Protein AF-J2ZTW1-F1 (afdb_monomer_lite)

Radius of gyration: 25.14 Å; chains: 1; bounding box: 56×93×69 Å

InterPro domains:
  IPR013783 Immunoglobulin-like fold [G3DSA:2.60.40.10] (32-178)
  IPR014756 Immunoglobulin E-set [SSF81296] (67-184)
  IPR021764 Enterochelin esterase, N-terminal [PF11806] (72-190)

Structure (mmCIF, N/CA/C/O backbone):
data_AF-J2ZTW1-F1
#
_entry.id   AF-J2ZTW1-F1
#
loop_
_atom_site.group_PDB
_atom_site.id
_atom_site.type_symbol
_atom_site.label_atom_id
_atom_site.label_alt_id
_atom_site.label_comp_id
_atom_site.label_asym_id
_atom_site.label_entity_id
_atom_site.label_seq_id
_atom_site.pdbx_PDB_ins_code
_atom_site.Cartn_x
_atom_site.Cartn_y
_atom_site.Cartn_z
_atom_site.occupancy
_atom_site.B_iso_or_equiv
_atom_site.auth_seq_id
_atom_site.auth_comp_id
_atom_site.auth_asym_id
_atom_site.auth_atom_id
_atom_site.pdbx_PDB_model_num
ATOM 1 N N . MET A 1 1 ? -26.906 -15.312 -39.432 1.00 37.53 1 MET A N 1
ATOM 2 C CA . MET A 1 1 ? -26.550 -15.676 -38.045 1.00 37.53 1 MET A CA 1
ATOM 3 C C . MET A 1 1 ? -25.037 -15.632 -37.928 1.00 37.53 1 MET A C 1
ATOM 5 O O . MET A 1 1 ? -24.380 -16.515 -38.454 1.00 37.53 1 MET A O 1
ATOM 9 N N . SER A 1 2 ? -24.492 -14.555 -37.362 1.00 36.50 2 SER A N 1
ATOM 10 C CA . SER A 1 2 ? -23.045 -14.360 -37.205 1.00 36.50 2 SER A CA 1
ATOM 11 C C . SER A 1 2 ? -22.731 -14.407 -35.718 1.00 36.50 2 SER A C 1
ATOM 13 O O . SER A 1 2 ? -23.196 -13.550 -34.970 1.00 36.50 2 SER A O 1
ATOM 15 N N . GLY A 1 3 ? -22.020 -15.454 -35.304 1.00 35.09 3 GLY A N 1
ATOM 16 C CA . GLY A 1 3 ? -21.645 -15.706 -33.919 1.00 35.09 3 GLY A CA 1
ATOM 17 C C . GLY A 1 3 ? -20.666 -14.653 -33.421 1.00 35.09 3 GLY A C 1
ATOM 18 O O . GLY A 1 3 ? -19.536 -14.573 -33.895 1.00 35.09 3 GLY A O 1
ATOM 19 N N . ILE A 1 4 ? -21.115 -13.857 -32.458 1.00 34.69 4 ILE A N 1
ATOM 20 C CA . ILE A 1 4 ? -20.234 -13.075 -31.598 1.00 34.69 4 ILE A CA 1
ATOM 21 C C . ILE A 1 4 ? -19.580 -14.092 -30.660 1.00 34.69 4 ILE A C 1
ATOM 23 O O . ILE A 1 4 ? -20.283 -14.807 -29.943 1.00 34.69 4 ILE A O 1
ATOM 27 N N . ARG A 1 5 ? -18.250 -14.222 -30.721 1.00 36.56 5 ARG A N 1
ATOM 28 C CA . ARG A 1 5 ? -17.510 -15.064 -29.776 1.00 36.56 5 ARG A CA 1
ATOM 29 C C . ARG A 1 5 ? -17.700 -14.489 -28.363 1.00 36.56 5 ARG A C 1
ATOM 31 O O . ARG A 1 5 ? -17.666 -13.267 -28.223 1.00 36.56 5 ARG A O 1
ATOM 38 N N . PRO A 1 6 ? -17.870 -15.321 -27.320 1.00 37.34 6 PRO A N 1
ATOM 39 C CA . PRO A 1 6 ? -18.036 -14.850 -25.939 1.00 37.34 6 PRO A CA 1
ATOM 40 C C . PRO A 1 6 ? -16.924 -13.889 -25.480 1.00 37.34 6 PRO A C 1
ATOM 42 O O . PRO A 1 6 ? -17.179 -12.967 -24.707 1.00 37.34 6 PRO A O 1
ATOM 45 N N . ASP A 1 7 ? -15.717 -14.047 -26.029 1.00 37.72 7 ASP A N 1
ATOM 46 C CA . ASP A 1 7 ? -14.547 -13.220 -25.712 1.00 37.72 7 ASP A CA 1
ATOM 47 C C . ASP A 1 7 ? -14.657 -11.765 -26.207 1.00 37.72 7 ASP A C 1
ATOM 49 O O . ASP A 1 7 ? -14.098 -10.859 -25.588 1.00 37.72 7 ASP A O 1
ATOM 53 N N . ASP A 1 8 ? -15.427 -11.498 -27.270 1.00 32.31 8 ASP A N 1
ATOM 54 C CA . ASP A 1 8 ? -15.604 -10.139 -27.808 1.00 32.31 8 ASP A CA 1
ATOM 55 C C . ASP A 1 8 ? -16.529 -9.271 -26.933 1.00 32.31 8 ASP A C 1
ATOM 57 O O . ASP A 1 8 ? -16.522 -8.039 -27.034 1.00 32.31 8 ASP A O 1
ATOM 61 N N . VAL A 1 9 ? -17.315 -9.897 -26.049 1.00 34.00 9 VAL A N 1
ATOM 62 C CA . VAL A 1 9 ? -18.189 -9.201 -25.092 1.00 34.00 9 VAL A CA 1
ATOM 63 C C . VAL A 1 9 ? -17.384 -8.719 -23.878 1.00 34.00 9 VAL A C 1
ATOM 65 O O . VAL A 1 9 ? -17.537 -7.572 -23.460 1.00 34.00 9 VAL A O 1
ATOM 68 N N . LEU A 1 10 ? -16.443 -9.529 -23.382 1.00 33.88 10 LEU A N 1
ATOM 69 C CA . LEU A 1 10 ? -15.599 -9.204 -22.221 1.00 33.88 10 LEU A CA 1
ATOM 70 C C . LEU A 1 10 ? -14.600 -8.063 -22.486 1.00 33.88 10 LEU A C 1
ATOM 72 O O . LEU A 1 10 ? -14.326 -7.250 -21.601 1.00 33.88 10 LEU A O 1
ATOM 76 N N . VAL A 1 11 ? -14.084 -7.950 -23.713 1.00 36.25 11 VAL A N 1
ATOM 77 C CA . VAL A 1 11 ? -13.115 -6.898 -24.081 1.00 36.25 11 VAL A CA 1
ATOM 78 C C . VAL A 1 11 ? -13.794 -5.540 -24.323 1.00 36.25 11 VAL A C 1
ATOM 80 O O . VAL A 1 11 ? -13.158 -4.490 -24.224 1.00 36.25 11 VAL A O 1
ATOM 83 N N . ARG A 1 12 ? -15.103 -5.514 -24.609 1.00 27.52 12 ARG A N 1
ATOM 84 C CA . ARG A 1 12 ? -15.842 -4.264 -24.863 1.00 27.52 12 ARG A CA 1
ATOM 85 C C . ARG A 1 12 ? -16.314 -3.546 -23.598 1.00 27.52 12 ARG A C 1
ATOM 87 O O . ARG A 1 12 ? -16.497 -2.328 -23.648 1.00 27.52 12 ARG A O 1
ATOM 94 N N . GLU A 1 13 ? -16.457 -4.250 -22.477 1.00 34.12 13 GLU A N 1
ATOM 95 C CA . GLU A 1 13 ? -16.869 -3.658 -21.194 1.00 34.12 13 GLU A CA 1
ATOM 96 C C . GLU A 1 13 ? -15.708 -3.123 -20.344 1.00 34.12 13 GLU A C 1
ATOM 98 O O . GLU A 1 13 ? -15.930 -2.397 -19.380 1.00 34.12 13 GLU A O 1
ATOM 103 N N . THR A 1 14 ? -14.453 -3.337 -20.748 1.00 39.28 14 THR A N 1
ATOM 104 C CA . THR A 1 14 ? -13.268 -2.712 -20.121 1.00 39.28 14 THR A CA 1
ATOM 105 C C . THR A 1 14 ? -13.084 -1.237 -20.517 1.00 39.28 14 THR A C 1
ATOM 107 O O . THR A 1 14 ? -12.003 -0.655 -20.400 1.00 39.28 14 THR A O 1
ATOM 110 N N . ARG A 1 15 ? -14.163 -0.589 -20.972 1.00 41.41 15 ARG A N 1
ATOM 111 C CA . ARG A 1 15 ? -14.247 0.853 -21.201 1.00 41.41 15 ARG A CA 1
ATOM 112 C C . ARG A 1 15 ? -14.202 1.538 -19.834 1.00 41.41 15 ARG A C 1
ATOM 114 O O . ARG A 1 15 ? -15.232 1.634 -19.188 1.00 41.41 15 ARG A O 1
ATOM 121 N N . TRP A 1 16 ? -13.004 1.946 -19.402 1.00 41.88 16 TRP A N 1
ATOM 122 C CA . TRP A 1 16 ? -12.722 2.834 -18.263 1.00 41.88 16 TRP A CA 1
ATOM 123 C C . TRP A 1 16 ? -13.884 2.944 -17.271 1.00 41.88 16 TRP A C 1
ATOM 125 O O . TRP A 1 16 ? -14.654 3.904 -17.324 1.00 41.88 16 TRP A O 1
ATOM 135 N N . ARG A 1 17 ? -14.050 1.938 -16.405 1.00 50.06 17 ARG A N 1
ATOM 136 C CA . ARG A 1 17 ? -15.042 2.016 -15.335 1.00 50.06 17 ARG A CA 1
ATOM 137 C C . ARG A 1 17 ? -14.605 3.157 -14.424 1.00 50.06 17 ARG A C 1
ATOM 139 O O . ARG A 1 17 ? -13.607 3.039 -13.716 1.00 50.06 17 ARG A O 1
ATOM 146 N N . GLU A 1 18 ? -15.283 4.295 -14.519 1.00 54.97 18 GLU A N 1
ATOM 147 C CA . GLU A 1 18 ? -15.068 5.386 -13.580 1.00 54.97 18 GLU A CA 1
ATOM 148 C C . GLU A 1 18 ? -15.491 4.869 -12.204 1.00 54.97 18 GLU A C 1
ATOM 150 O O . GLU A 1 18 ? -16.658 4.541 -11.989 1.00 54.97 18 GLU A O 1
ATOM 155 N N . LEU A 1 19 ? -14.516 4.700 -11.308 1.00 64.56 19 LEU A N 1
ATOM 156 C CA . LEU A 1 19 ? -14.785 4.255 -9.948 1.00 64.56 19 LEU A CA 1
ATOM 157 C C . LEU A 1 19 ? -15.582 5.339 -9.228 1.00 64.56 19 LEU A C 1
ATOM 159 O O . LEU A 1 19 ? -15.210 6.520 -9.252 1.00 64.56 19 LEU A O 1
ATOM 163 N N . THR A 1 20 ? -16.673 4.929 -8.585 1.00 72.81 20 THR A N 1
ATOM 164 C CA . THR A 1 20 ? -17.443 5.805 -7.705 1.00 72.81 20 THR A CA 1
ATOM 165 C C . THR A 1 20 ? -16.512 6.357 -6.633 1.00 72.81 20 THR A C 1
ATOM 167 O O . THR A 1 20 ? -15.663 5.642 -6.100 1.00 72.81 20 THR A O 1
ATOM 170 N N . SER A 1 21 ? -16.636 7.649 -6.330 1.00 80.94 21 SER A N 1
ATOM 171 C CA . SER A 1 21 ? -15.804 8.252 -5.294 1.00 80.94 21 SER A CA 1
ATOM 172 C C . SER A 1 21 ? -16.022 7.559 -3.954 1.00 80.94 21 SER A C 1
ATOM 174 O O . SER A 1 21 ? -17.161 7.331 -3.555 1.00 80.94 21 SER A O 1
ATOM 176 N N . THR A 1 22 ? -14.931 7.262 -3.254 1.00 84.19 22 THR A N 1
ATOM 177 C CA . THR A 1 22 ? -14.986 6.638 -1.935 1.00 84.19 22 THR A CA 1
ATOM 178 C C . THR A 1 22 ? -15.692 7.574 -0.952 1.00 84.19 22 THR A C 1
ATOM 180 O O . THR A 1 22 ? -15.249 8.720 -0.801 1.00 84.19 22 THR A O 1
ATOM 183 N N . PRO A 1 23 ? -16.755 7.112 -0.272 1.00 88.31 23 PRO A N 1
ATOM 184 C CA . PRO A 1 23 ? -17.405 7.876 0.779 1.00 88.31 23 PRO A CA 1
ATOM 185 C C . PRO A 1 23 ? -16.422 8.155 1.919 1.00 88.31 23 PRO A C 1
ATOM 187 O O . PRO A 1 23 ? -15.701 7.265 2.372 1.00 88.31 23 PRO A O 1
ATOM 190 N N . VAL A 1 24 ? -16.393 9.402 2.383 1.00 89.12 24 VAL A N 1
ATOM 191 C CA . VAL A 1 24 ? -15.531 9.869 3.477 1.00 89.12 24 VAL A CA 1
ATOM 192 C C . VAL A 1 24 ? -16.359 10.660 4.482 1.00 89.12 24 VAL A C 1
ATOM 194 O O . VAL A 1 24 ? -17.399 11.224 4.141 1.00 89.12 24 VAL A O 1
ATOM 197 N N . ALA A 1 25 ? -15.897 10.728 5.728 1.00 88.75 25 ALA A N 1
ATOM 198 C CA . ALA A 1 25 ? -16.524 11.558 6.750 1.00 88.75 25 ALA A CA 1
ATOM 199 C C . ALA A 1 25 ? -16.458 13.059 6.368 1.00 88.75 25 ALA A C 1
ATOM 201 O O . ALA A 1 25 ? -15.595 13.446 5.576 1.00 88.75 25 ALA A O 1
ATOM 202 N N . PRO A 1 26 ? -17.279 13.950 6.968 1.00 83.62 26 PRO A N 1
ATOM 203 C CA . PRO A 1 26 ? -17.299 15.389 6.651 1.00 83.62 26 PRO A CA 1
ATOM 204 C C . PRO A 1 26 ? -15.941 16.121 6.722 1.00 83.62 26 PRO A C 1
ATOM 206 O O . PRO A 1 26 ? -15.775 17.171 6.105 1.00 83.62 26 PRO A O 1
ATOM 209 N N . GLY A 1 27 ? -14.959 15.568 7.445 1.00 80.06 27 GLY A N 1
ATOM 210 C CA . GLY A 1 27 ? -13.576 16.061 7.516 1.00 80.06 27 GLY A CA 1
ATOM 211 C C . GLY A 1 27 ? -12.600 15.440 6.504 1.00 80.06 27 GLY A C 1
ATOM 212 O O . GLY A 1 27 ? -11.396 15.629 6.643 1.00 80.06 27 GLY A O 1
ATOM 213 N N . GLY A 1 28 ? -13.081 14.659 5.531 1.00 83.50 28 GLY A N 1
ATOM 214 C CA . GLY A 1 28 ? -12.258 13.924 4.558 1.00 83.50 28 GLY A CA 1
ATOM 215 C C . GLY A 1 28 ? -11.586 12.660 5.111 1.00 83.50 28 GLY A C 1
ATOM 216 O O . GLY A 1 28 ? -10.827 12.007 4.395 1.00 83.50 28 GLY A O 1
ATOM 217 N N . GLY A 1 29 ? -11.847 12.335 6.380 1.00 86.44 29 GLY A N 1
ATOM 218 C CA . GLY A 1 29 ? -11.335 11.149 7.057 1.00 86.44 29 GLY A CA 1
ATOM 219 C C . GLY A 1 29 ? -12.123 9.881 6.752 1.00 86.44 29 GLY A C 1
ATOM 220 O O . GLY A 1 29 ? -13.158 9.903 6.084 1.00 86.44 29 GLY A O 1
ATOM 221 N N . LEU A 1 30 ? -11.625 8.769 7.282 1.00 90.19 30 LEU A N 1
ATOM 222 C CA . LEU A 1 30 ? -12.278 7.465 7.192 1.00 90.19 30 LEU A CA 1
ATOM 223 C C . LEU A 1 30 ? -13.654 7.508 7.867 1.00 90.19 30 LEU A C 1
ATOM 225 O O . LEU A 1 30 ? -13.848 8.211 8.863 1.00 90.19 30 LEU A O 1
ATOM 229 N N . LEU A 1 31 ? -14.610 6.748 7.336 1.00 94.06 31 LEU A N 1
ATOM 230 C CA . LEU A 1 31 ? -15.899 6.569 7.995 1.00 94.06 31 LEU A CA 1
ATOM 231 C C . LEU A 1 31 ? -15.724 5.609 9.182 1.00 94.06 31 LEU A C 1
ATOM 233 O O . LEU A 1 31 ? -15.220 4.504 8.973 1.00 94.06 31 LEU A O 1
ATOM 237 N N . PRO A 1 32 ? -16.122 5.990 10.407 1.00 95.19 32 PRO A N 1
ATOM 238 C CA . PRO A 1 32 ? -16.029 5.103 11.559 1.00 95.19 32 PRO A CA 1
ATOM 239 C C . PRO A 1 32 ? -16.998 3.924 11.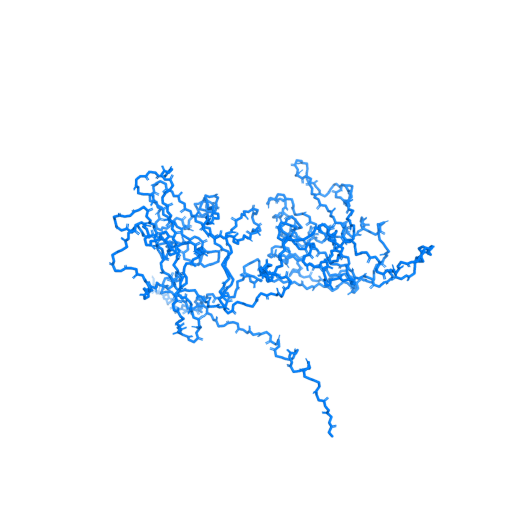419 1.00 95.19 32 PRO A C 1
ATOM 241 O O . PRO A 1 32 ? -18.095 4.063 10.872 1.00 95.19 32 PRO A O 1
ATOM 244 N N . ALA A 1 33 ? -16.605 2.771 11.953 1.00 95.75 33 ALA A N 1
ATOM 245 C CA . ALA A 1 33 ? -17.435 1.573 12.008 1.00 95.75 33 ALA A CA 1
ATOM 246 C C . ALA A 1 33 ? -17.706 1.143 13.456 1.00 95.75 33 ALA A C 1
ATOM 248 O O . ALA A 1 33 ? -16.958 1.472 14.374 1.00 95.75 33 ALA A O 1
ATOM 249 N N . ALA A 1 34 ? -18.774 0.370 13.643 1.00 94.19 34 ALA A N 1
ATOM 250 C CA . ALA A 1 34 ? -19.092 -0.312 14.895 1.00 94.19 34 ALA A CA 1
ATOM 251 C C . ALA A 1 34 ? -19.379 -1.783 14.554 1.00 94.19 34 ALA A C 1
ATOM 253 O O . ALA A 1 34 ? -20.535 -2.115 14.278 1.00 94.19 34 ALA A O 1
ATOM 254 N N . PRO A 1 35 ? -18.332 -2.623 14.452 1.00 94.00 35 PRO A N 1
ATOM 255 C CA . PRO A 1 35 ? -18.475 -3.974 13.934 1.00 94.00 35 PRO A CA 1
ATOM 256 C C . PRO A 1 35 ? -19.291 -4.855 14.876 1.00 94.00 35 PRO A C 1
ATOM 258 O O . PRO A 1 35 ? -19.030 -4.896 16.078 1.00 94.00 35 PRO A O 1
ATOM 261 N N . ALA A 1 36 ? -20.256 -5.594 14.326 1.00 92.69 36 ALA A N 1
ATOM 262 C CA . ALA A 1 36 ? -21.174 -6.426 15.110 1.00 92.69 36 ALA A CA 1
ATOM 263 C C . ALA A 1 36 ? -20.467 -7.564 15.866 1.00 92.69 36 ALA A C 1
ATOM 265 O O . ALA A 1 36 ? -20.925 -7.983 16.929 1.00 92.69 36 ALA A O 1
ATOM 266 N N . TRP A 1 37 ? -19.338 -8.045 15.335 1.00 93.38 37 TRP A N 1
ATOM 267 C CA . TRP A 1 37 ? -18.528 -9.086 15.967 1.00 93.38 37 TRP A CA 1
ATOM 268 C C . TRP A 1 37 ? -17.735 -8.584 17.182 1.00 93.38 37 TRP A C 1
ATOM 270 O O . TRP A 1 37 ? -17.249 -9.408 17.956 1.00 93.38 37 TRP A O 1
ATOM 280 N N . TRP A 1 38 ? -17.580 -7.264 17.357 1.00 95.69 38 TRP A N 1
ATOM 281 C CA . TRP A 1 38 ? -16.741 -6.706 18.417 1.00 95.69 38 TRP A CA 1
ATOM 282 C C . TRP A 1 38 ? -17.213 -7.170 19.805 1.00 95.69 38 TRP A C 1
ATOM 284 O O . TRP A 1 38 ? -18.399 -7.026 20.128 1.00 95.69 38 TRP A O 1
ATOM 294 N N . PRO A 1 39 ? -16.321 -7.705 20.662 1.00 90.81 39 PRO A N 1
ATOM 295 C CA . PRO A 1 39 ? -16.723 -8.201 21.971 1.00 90.81 39 PRO A CA 1
ATOM 296 C C . PRO A 1 39 ? -17.335 -7.096 22.842 1.00 90.81 39 PRO A C 1
ATOM 298 O O . PRO A 1 39 ? -16.796 -5.998 22.959 1.00 90.81 39 PRO A O 1
ATOM 301 N N . ARG A 1 40 ? -18.441 -7.398 23.538 1.00 90.44 40 ARG A N 1
ATOM 302 C CA . ARG A 1 40 ? -19.055 -6.453 24.498 1.00 90.44 40 ARG A CA 1
ATOM 303 C C . ARG A 1 40 ? -18.136 -6.123 25.675 1.00 90.44 40 ARG A C 1
ATOM 305 O O . ARG A 1 40 ? -18.210 -5.030 26.227 1.00 90.44 40 ARG A O 1
ATOM 312 N N . LYS A 1 41 ? -17.315 -7.092 26.079 1.00 92.69 41 LYS A N 1
ATOM 313 C CA . LYS A 1 41 ? -16.261 -6.959 27.086 1.00 92.69 41 LYS A CA 1
ATOM 314 C C . LYS A 1 41 ? -14.985 -7.547 26.485 1.00 92.69 41 LYS A C 1
ATOM 316 O O . LYS A 1 41 ? -14.778 -8.746 26.629 1.00 92.69 41 LYS A O 1
ATOM 321 N N . PRO A 1 42 ? -14.213 -6.753 25.727 1.00 94.56 42 PRO A N 1
ATOM 322 C CA . PRO A 1 42 ? -12.954 -7.220 25.170 1.00 94.56 42 PRO A CA 1
ATOM 323 C C . PRO A 1 42 ? -11.968 -7.550 26.290 1.00 94.56 42 PRO A C 1
ATOM 325 O O . PRO A 1 42 ? -11.837 -6.783 27.244 1.00 94.56 42 PRO A O 1
ATOM 328 N N . ASP A 1 43 ? -11.270 -8.665 26.141 1.00 96.62 43 ASP A N 1
ATOM 329 C CA . ASP A 1 43 ? -10.098 -9.040 26.922 1.00 96.62 43 ASP A CA 1
ATOM 330 C C . ASP A 1 43 ? -8.943 -9.392 25.969 1.00 96.62 43 ASP A C 1
ATOM 332 O O . ASP A 1 43 ? -9.116 -9.419 24.745 1.00 96.62 43 ASP A O 1
ATOM 336 N N . ASP A 1 44 ? -7.745 -9.593 26.521 1.00 96.75 44 ASP A N 1
ATOM 337 C CA . ASP A 1 44 ? -6.547 -9.850 25.715 1.00 96.75 44 ASP A CA 1
ATOM 338 C C . ASP A 1 44 ? -6.683 -11.123 24.861 1.00 96.75 44 ASP A C 1
ATOM 340 O O . ASP A 1 44 ? -6.268 -11.118 23.700 1.00 96.75 44 ASP A O 1
ATOM 344 N N . ASP A 1 45 ? -7.313 -12.175 25.393 1.00 96.31 45 ASP A N 1
ATOM 345 C CA . ASP A 1 45 ? -7.472 -13.464 24.712 1.00 96.31 45 ASP A CA 1
ATOM 346 C C . ASP A 1 45 ? -8.451 -13.368 23.535 1.00 96.31 45 ASP A C 1
ATOM 348 O O . ASP A 1 45 ? -8.159 -13.853 22.439 1.00 96.31 45 ASP A O 1
ATOM 352 N N . ALA A 1 46 ? -9.595 -12.702 23.717 1.00 95.88 46 ALA A N 1
ATOM 353 C CA . ALA A 1 46 ? -10.581 -12.507 22.657 1.00 95.88 46 ALA A CA 1
ATOM 354 C C . ALA A 1 46 ? -10.017 -11.667 21.503 1.00 95.88 46 ALA A C 1
ATOM 356 O O . ALA A 1 46 ? -10.280 -11.958 20.332 1.00 95.88 46 ALA A O 1
ATOM 357 N N . LEU A 1 47 ? -9.227 -10.636 21.815 1.00 97.12 47 LEU A N 1
ATOM 358 C CA . LEU A 1 47 ? -8.602 -9.780 20.805 1.00 97.12 47 LEU A CA 1
ATOM 359 C C . LEU A 1 47 ? -7.459 -10.492 20.080 1.00 97.12 47 LEU A C 1
ATOM 361 O O . LEU A 1 47 ? -7.380 -10.408 18.854 1.00 97.12 47 LEU A O 1
ATOM 365 N N . ALA A 1 48 ? -6.634 -11.255 20.801 1.00 96.00 48 ALA A N 1
ATOM 366 C CA . ALA A 1 48 ? -5.614 -12.103 20.194 1.00 96.00 48 ALA A CA 1
ATOM 367 C C . ALA A 1 48 ? -6.239 -13.158 19.265 1.00 96.00 48 ALA A C 1
ATOM 369 O O . ALA A 1 48 ? -5.765 -13.352 18.146 1.00 96.00 48 ALA A O 1
ATOM 370 N N . ALA A 1 49 ? -7.339 -13.791 19.683 1.00 95.38 49 ALA A N 1
ATOM 371 C CA . ALA A 1 49 ? -8.065 -14.761 18.867 1.00 95.38 49 ALA A CA 1
ATOM 372 C C . ALA A 1 49 ? -8.656 -14.129 17.595 1.00 95.38 49 ALA A C 1
ATOM 374 O O . ALA A 1 49 ? -8.575 -14.727 16.521 1.00 95.38 49 ALA A O 1
ATOM 375 N N . ALA A 1 50 ? -9.205 -12.913 17.686 1.00 95.06 50 ALA A N 1
ATOM 376 C CA . ALA A 1 50 ? -9.692 -12.177 16.519 1.00 95.06 50 ALA A CA 1
ATOM 377 C C . ALA A 1 50 ? -8.550 -11.824 15.547 1.00 95.06 50 ALA A C 1
ATOM 379 O O . ALA A 1 50 ? -8.694 -11.987 14.337 1.00 95.06 50 ALA A O 1
ATOM 380 N N . ALA A 1 51 ? -7.403 -11.395 16.080 1.00 94.88 51 ALA A N 1
ATOM 381 C CA . ALA A 1 51 ? -6.215 -11.030 15.313 1.00 94.88 51 ALA A CA 1
ATOM 382 C C . ALA A 1 51 ? -5.425 -12.229 14.754 1.00 94.88 51 ALA A C 1
ATOM 384 O O . ALA A 1 51 ? -4.534 -12.035 13.930 1.00 94.88 51 ALA A O 1
ATOM 385 N N . ALA A 1 52 ? -5.725 -13.463 15.171 1.00 92.62 52 ALA A N 1
ATOM 386 C CA . ALA A 1 52 ? -4.942 -14.649 14.812 1.00 92.62 52 ALA A CA 1
ATOM 387 C C . ALA A 1 52 ? -4.925 -14.948 13.302 1.00 92.62 52 ALA A C 1
ATOM 389 O O . ALA A 1 52 ? -3.982 -15.559 12.805 1.00 92.62 52 ALA A O 1
ATOM 390 N N . ARG A 1 53 ? -5.957 -14.515 12.563 1.00 87.25 53 ARG A N 1
ATOM 391 C CA . ARG A 1 53 ? -6.021 -14.618 11.090 1.00 87.25 53 ARG A CA 1
ATOM 392 C C . ARG A 1 53 ? -5.418 -13.407 10.373 1.00 87.25 53 ARG A C 1
ATOM 394 O O . ARG A 1 53 ? -5.459 -13.338 9.150 1.00 87.25 53 ARG A O 1
ATOM 401 N N . GLY A 1 54 ? -4.874 -12.475 11.142 1.00 91.94 54 GLY A N 1
ATOM 402 C CA . GLY A 1 54 ? -4.291 -11.232 10.687 1.00 91.94 54 GLY A CA 1
ATOM 403 C C . GLY A 1 54 ? -5.227 -10.037 10.782 1.00 91.94 54 GLY A C 1
ATOM 404 O O . GLY A 1 54 ? -6.390 -10.124 11.183 1.00 91.94 54 GLY A O 1
ATOM 405 N N . THR A 1 55 ? -4.664 -8.889 10.437 1.00 92.81 55 THR A N 1
ATOM 406 C CA . THR A 1 55 ? -5.308 -7.579 10.490 1.00 92.81 55 THR A CA 1
ATOM 407 C C . THR A 1 55 ? -5.253 -6.907 9.114 1.00 92.81 55 THR A C 1
ATOM 409 O O . THR A 1 55 ? -4.309 -7.141 8.355 1.00 92.81 55 THR A O 1
ATOM 412 N N . PRO A 1 56 ? -6.243 -6.058 8.778 1.00 96.12 56 PRO A N 1
ATOM 413 C CA . PRO A 1 56 ? -7.436 -5.749 9.571 1.00 96.12 56 PRO A CA 1
ATOM 414 C C . PRO A 1 56 ? -8.420 -6.929 9.683 1.00 96.12 56 PRO A C 1
ATOM 416 O O . PRO A 1 56 ? -8.623 -7.678 8.733 1.00 96.12 56 PRO A O 1
ATOM 419 N N . VAL A 1 57 ? -9.074 -7.061 10.841 1.00 96.44 57 VAL A N 1
ATOM 420 C CA . VAL A 1 57 ? -10.160 -8.028 11.061 1.00 96.44 57 VAL A CA 1
ATOM 421 C C . VAL A 1 57 ? -11.417 -7.517 10.365 1.00 96.44 57 VAL A C 1
ATOM 423 O O . VAL A 1 57 ? -11.870 -6.395 10.623 1.00 96.44 57 VAL A O 1
ATOM 426 N N . LEU A 1 58 ? -11.970 -8.334 9.471 1.00 95.62 58 LEU A N 1
ATOM 427 C CA . LEU A 1 58 ? -13.097 -7.949 8.628 1.00 95.62 58 LEU A CA 1
ATOM 428 C C . LEU A 1 58 ? -14.437 -8.216 9.313 1.00 95.62 58 LEU A C 1
ATOM 430 O O . LEU A 1 58 ? -14.632 -9.247 9.953 1.00 95.62 58 LEU A O 1
ATOM 434 N N . GLY A 1 59 ? -15.365 -7.279 9.152 1.00 94.69 59 GLY A N 1
ATOM 435 C CA . GLY A 1 59 ? -16.754 -7.415 9.574 1.00 94.69 59 GLY A CA 1
ATOM 436 C C . GLY A 1 59 ? -17.727 -7.424 8.396 1.00 94.69 59 GLY A C 1
ATOM 437 O O . GLY A 1 59 ? -17.433 -7.911 7.297 1.00 94.69 59 GLY A O 1
ATOM 438 N N . GLU A 1 60 ? -18.914 -6.877 8.633 1.00 95.12 60 GLU A N 1
ATOM 439 C CA . GLU A 1 60 ? -20.006 -6.896 7.666 1.00 95.12 60 GLU A CA 1
ATOM 440 C C . GLU A 1 60 ? -19.754 -5.976 6.463 1.00 95.12 60 GLU A C 1
ATOM 442 O O . GLU A 1 60 ? -18.966 -5.024 6.499 1.00 95.12 60 GLU A O 1
ATOM 447 N N . THR A 1 61 ? -20.450 -6.278 5.369 1.00 95.81 61 THR A N 1
ATOM 448 C CA . THR A 1 61 ? -20.550 -5.392 4.209 1.00 95.81 61 THR A CA 1
ATOM 449 C C . THR A 1 61 ? -21.626 -4.346 4.463 1.00 95.81 61 THR A C 1
ATOM 451 O O . THR A 1 61 ? -22.719 -4.679 4.918 1.00 95.81 61 THR A O 1
ATOM 454 N N . ARG A 1 62 ? -21.367 -3.091 4.099 1.00 95.00 62 ARG A N 1
ATOM 455 C CA . ARG A 1 62 ? -22.340 -1.996 4.169 1.00 95.00 62 ARG A CA 1
ATOM 456 C C . ARG A 1 62 ? -22.389 -1.247 2.845 1.00 95.00 62 ARG A C 1
ATOM 458 O O . ARG A 1 62 ? -21.350 -0.965 2.262 1.00 95.00 62 ARG A O 1
ATOM 465 N N . LEU A 1 63 ? -23.581 -0.880 2.389 1.00 95.38 63 LEU A N 1
ATOM 466 C CA . LEU A 1 63 ? -23.740 0.018 1.246 1.00 95.38 63 LEU A CA 1
ATOM 467 C C . LEU A 1 63 ? -23.825 1.460 1.758 1.00 95.38 63 LEU A C 1
ATOM 469 O O . LEU A 1 63 ? -24.741 1.790 2.509 1.00 95.38 63 LEU A O 1
ATOM 473 N N . VAL A 1 64 ? -22.881 2.313 1.360 1.00 94.31 64 VAL A N 1
ATOM 474 C CA . VAL A 1 64 ? -22.841 3.733 1.743 1.00 94.31 64 VAL A CA 1
ATOM 475 C C . VAL A 1 64 ? -22.699 4.565 0.479 1.00 94.31 64 VAL A C 1
ATOM 477 O O . VAL A 1 64 ? -21.764 4.356 -0.285 1.00 94.31 64 VAL A O 1
ATOM 480 N N . ASP A 1 65 ? -23.642 5.473 0.230 1.00 90.94 65 ASP A N 1
ATOM 481 C CA . ASP A 1 65 ? -23.662 6.343 -0.957 1.00 90.94 65 ASP A CA 1
ATOM 482 C C . ASP A 1 65 ? -23.446 5.592 -2.290 1.00 90.94 65 ASP A C 1
ATOM 484 O O . ASP A 1 65 ? -22.786 6.071 -3.210 1.00 90.94 65 ASP A O 1
ATOM 488 N N . GLY A 1 66 ? -24.002 4.378 -2.391 1.00 89.81 66 GLY A N 1
ATOM 489 C CA . GLY A 1 66 ? -23.882 3.522 -3.577 1.00 89.81 66 GLY A CA 1
ATOM 490 C C . GLY A 1 66 ? -22.537 2.799 -3.723 1.00 89.81 66 GLY A C 1
ATOM 491 O O . GLY A 1 66 ? -22.321 2.140 -4.738 1.00 89.81 66 GLY A O 1
ATOM 492 N N . VAL A 1 67 ? -21.652 2.888 -2.728 1.00 91.25 67 VAL A N 1
ATOM 493 C CA . VAL A 1 67 ? -20.378 2.162 -2.672 1.00 91.25 67 VAL A CA 1
ATOM 494 C C . VAL A 1 67 ? -20.471 1.031 -1.658 1.00 91.25 67 VAL A C 1
ATOM 496 O O . VAL A 1 67 ? -20.910 1.218 -0.521 1.00 91.25 67 VAL A O 1
ATOM 499 N N . THR A 1 68 ? -20.060 -0.160 -2.083 1.00 94.69 68 THR A N 1
ATOM 500 C CA . THR A 1 68 ? -19.939 -1.328 -1.213 1.00 94.69 68 THR A CA 1
ATOM 501 C C . THR A 1 68 ? -18.705 -1.153 -0.340 1.00 94.69 68 THR A C 1
ATOM 503 O O . THR A 1 68 ? -17.582 -1.111 -0.833 1.00 94.69 68 THR A O 1
ATOM 506 N N . MET A 1 69 ? -18.921 -1.031 0.960 1.00 95.38 69 MET A N 1
ATOM 507 C CA . MET A 1 69 ? -17.893 -0.831 1.969 1.00 95.38 69 MET A CA 1
ATOM 508 C C . MET A 1 69 ? -17.793 -2.068 2.861 1.00 95.38 69 MET A C 1
ATOM 510 O O . MET A 1 69 ? -18.779 -2.761 3.110 1.00 95.38 69 MET A O 1
ATOM 514 N N . ARG A 1 70 ? -16.604 -2.313 3.389 1.00 95.94 70 ARG A N 1
ATOM 515 C CA . ARG A 1 70 ? -16.271 -3.380 4.322 1.00 95.94 70 ARG A CA 1
ATOM 516 C C . ARG A 1 70 ? -15.889 -2.782 5.666 1.00 95.94 70 ARG A C 1
ATOM 518 O O . ARG A 1 70 ? -15.068 -1.867 5.725 1.00 95.94 70 ARG A O 1
ATOM 525 N N . GLU A 1 71 ? -16.449 -3.316 6.746 1.00 97.44 71 GLU A N 1
ATOM 526 C CA . GLU A 1 71 ? -15.918 -3.067 8.086 1.00 97.44 71 GLU A CA 1
ATOM 527 C C . GLU A 1 71 ? -14.514 -3.655 8.215 1.00 97.44 71 GLU A C 1
ATOM 529 O O . GLU A 1 71 ? -14.314 -4.851 8.007 1.00 97.44 71 GLU A O 1
ATOM 534 N N . ALA A 1 72 ? -13.559 -2.815 8.594 1.00 97.06 72 ALA A N 1
ATOM 535 C CA . ALA A 1 72 ? -12.174 -3.179 8.823 1.00 97.06 72 ALA A CA 1
ATOM 536 C C . ALA A 1 72 ? -11.753 -2.695 10.213 1.00 97.06 72 ALA A C 1
ATOM 538 O O . ALA A 1 72 ? -11.858 -1.509 10.538 1.00 97.06 72 ALA A O 1
ATOM 539 N N . THR A 1 73 ? -11.283 -3.624 11.043 1.00 98.06 73 THR A N 1
ATOM 540 C CA . THR A 1 73 ? -10.738 -3.321 12.368 1.00 98.06 73 THR A CA 1
ATOM 541 C C . THR A 1 73 ? -9.244 -3.567 12.382 1.00 98.06 73 THR A C 1
ATOM 543 O O . THR A 1 73 ? -8.791 -4.708 12.321 1.00 98.06 73 THR A O 1
ATOM 546 N N . PHE A 1 74 ? -8.472 -2.497 12.497 1.00 98.06 74 PHE A N 1
ATOM 547 C CA . PHE A 1 74 ? -7.036 -2.587 12.713 1.00 98.06 74 PHE A CA 1
ATOM 548 C C . PHE A 1 74 ? -6.777 -2.775 14.201 1.00 98.06 74 PHE A C 1
ATOM 550 O O . PHE A 1 74 ? -7.319 -2.028 15.018 1.00 98.06 74 PHE A O 1
ATOM 557 N N . LEU A 1 75 ? -5.956 -3.767 14.535 1.00 97.56 75 LEU A N 1
ATOM 558 C CA . LEU A 1 75 ? -5.560 -4.074 15.902 1.00 97.56 75 LEU A CA 1
ATOM 559 C C . LEU A 1 75 ? -4.051 -3.939 16.034 1.00 97.56 75 LEU A C 1
ATOM 561 O O . LEU A 1 75 ? -3.303 -4.369 15.161 1.00 97.56 75 LEU A O 1
ATOM 565 N N . TRP A 1 76 ? -3.614 -3.361 17.144 1.00 97.38 76 TRP A N 1
ATOM 566 C CA . TRP A 1 76 ? -2.210 -3.315 17.524 1.00 97.38 76 TRP A CA 1
ATOM 567 C C . TRP A 1 76 ? -2.073 -3.702 18.994 1.00 97.38 76 TRP A C 1
ATOM 569 O O . TRP A 1 76 ? -2.785 -3.162 19.839 1.00 97.38 76 TRP A O 1
ATOM 579 N N . CYS A 1 77 ? -1.174 -4.638 19.287 1.00 95.38 77 CYS A N 1
ATOM 580 C CA . CYS A 1 77 ? -0.846 -5.047 20.649 1.00 95.38 77 CYS A CA 1
ATOM 581 C C . CYS A 1 77 ? 0.418 -4.322 21.108 1.00 95.38 77 CYS A C 1
ATOM 583 O O . CYS A 1 77 ? 1.400 -4.266 20.365 1.00 95.38 77 CYS A O 1
ATOM 585 N N . ASP A 1 78 ? 0.401 -3.816 22.338 1.00 92.06 78 ASP A N 1
ATOM 586 C CA . ASP A 1 78 ? 1.537 -3.119 22.927 1.00 92.06 78 ASP A CA 1
ATOM 587 C C . ASP A 1 78 ? 2.765 -4.019 23.051 1.00 92.06 78 ASP A C 1
ATOM 589 O O . ASP A 1 78 ? 2.742 -5.073 23.689 1.00 92.06 78 ASP A O 1
ATOM 593 N N . ASP A 1 79 ? 3.858 -3.567 22.443 1.00 87.50 79 ASP A N 1
ATOM 594 C CA . ASP A 1 79 ? 5.162 -4.220 22.477 1.00 87.50 79 ASP A CA 1
ATOM 595 C C . ASP A 1 79 ? 6.031 -3.759 23.664 1.00 87.50 79 ASP A C 1
ATOM 597 O O . ASP A 1 79 ? 7.173 -4.208 23.810 1.00 87.50 79 ASP A O 1
ATOM 601 N N . ARG A 1 80 ? 5.490 -2.877 24.521 1.00 87.19 80 ARG A N 1
ATOM 602 C CA . ARG A 1 80 ? 6.104 -2.265 25.711 1.00 87.19 80 ARG A CA 1
ATOM 603 C C . ARG A 1 80 ? 7.329 -1.398 25.421 1.00 87.19 80 ARG A C 1
ATOM 605 O O . ARG A 1 80 ? 8.063 -1.036 26.342 1.00 87.19 80 ARG A O 1
ATOM 612 N N . ARG A 1 81 ? 7.573 -1.031 24.160 1.00 88.62 81 ARG A N 1
ATOM 613 C CA . ARG A 1 81 ? 8.740 -0.217 23.764 1.00 88.62 81 ARG A CA 1
ATOM 614 C C . ARG A 1 81 ? 8.460 1.279 23.793 1.00 88.62 81 ARG A C 1
ATOM 616 O O . ARG A 1 81 ? 9.394 2.078 23.741 1.00 88.62 81 ARG A O 1
ATOM 623 N N . HIS A 1 82 ? 7.189 1.660 23.878 1.00 87.81 82 HIS A N 1
ATOM 624 C CA . HIS A 1 82 ? 6.733 3.029 23.650 1.00 87.81 82 HIS A CA 1
ATOM 625 C C . HIS A 1 82 ? 6.108 3.689 24.894 1.00 87.81 82 HIS A C 1
ATOM 627 O O . HIS A 1 82 ? 5.501 4.748 24.788 1.00 87.81 82 HIS A O 1
ATOM 633 N N . GLY A 1 83 ? 6.325 3.126 26.087 1.00 86.81 83 GLY A N 1
ATOM 634 C CA . GLY A 1 83 ? 5.777 3.640 27.350 1.00 86.81 83 GLY A CA 1
ATOM 635 C C . GLY A 1 83 ? 4.357 3.142 27.638 1.00 86.81 83 GLY A C 1
ATOM 636 O O . GLY A 1 83 ? 3.838 2.299 26.923 1.00 86.81 83 GLY A O 1
ATOM 637 N N . GLU A 1 84 ? 3.735 3.646 28.707 1.00 83.00 84 GLU A N 1
ATOM 638 C CA . GLU A 1 84 ? 2.467 3.106 29.237 1.00 83.00 84 GLU A CA 1
ATOM 639 C C . GLU A 1 84 ? 1.221 3.457 28.406 1.00 83.00 84 GLU A C 1
ATOM 641 O O . GLU A 1 84 ? 0.165 2.843 28.559 1.00 83.00 84 GLU A O 1
ATOM 646 N N . SER A 1 85 ? 1.289 4.492 27.569 1.00 87.31 85 SER A N 1
ATOM 647 C CA . SER A 1 85 ? 0.144 4.971 26.781 1.00 87.31 85 SER A CA 1
ATOM 648 C C . SER A 1 85 ? 0.595 5.583 25.455 1.00 87.31 85 SER A C 1
ATOM 650 O O . SER A 1 85 ? 0.462 6.794 25.260 1.00 87.31 85 SER A O 1
ATOM 652 N N . PRO A 1 86 ? 1.151 4.767 24.543 1.00 94.38 86 PRO A N 1
ATOM 653 C CA . PRO A 1 86 ? 1.590 5.243 23.243 1.00 94.38 86 PRO A CA 1
ATOM 654 C C . PRO A 1 86 ? 0.429 5.752 22.384 1.00 94.38 86 PRO A C 1
ATOM 656 O O . PRO A 1 86 ? -0.729 5.336 22.508 1.00 94.38 86 PRO A O 1
ATOM 659 N N . SER A 1 87 ? 0.772 6.638 21.454 1.00 95.81 87 SER A N 1
ATOM 660 C CA . SER A 1 87 ? -0.107 7.062 20.371 1.00 95.81 87 SER A CA 1
ATOM 661 C C . SER A 1 87 ? 0.072 6.125 19.185 1.00 95.81 87 SER A C 1
ATOM 663 O O . SER A 1 87 ? 1.197 5.914 18.732 1.00 95.81 87 SER A O 1
ATOM 665 N N . VAL A 1 88 ? -1.033 5.572 18.685 1.00 97.62 88 VAL A N 1
ATOM 666 C CA . VAL A 1 88 ? -1.037 4.607 17.581 1.00 97.62 88 VAL A CA 1
ATOM 667 C C . VAL A 1 88 ? -1.852 5.182 16.429 1.00 97.62 88 VAL A C 1
ATOM 669 O O . VAL A 1 88 ? -3.055 5.399 16.556 1.00 97.62 88 VAL A O 1
ATOM 672 N N . LEU A 1 89 ? -1.194 5.436 15.301 1.00 97.81 89 LEU A N 1
ATOM 673 C CA . LEU A 1 89 ? -1.804 5.932 14.069 1.00 97.81 89 LEU A CA 1
ATOM 674 C C . LEU A 1 89 ? -1.770 4.834 13.002 1.00 97.81 89 LEU A C 1
ATOM 676 O O . LEU A 1 89 ? -0.703 4.304 12.685 1.00 97.81 89 LEU A O 1
ATOM 680 N N . ILE A 1 90 ? -2.923 4.551 12.397 1.00 97.69 90 ILE A N 1
ATOM 681 C CA . ILE A 1 90 ? -3.030 3.683 11.223 1.00 97.69 90 ILE A CA 1
ATOM 682 C C . ILE A 1 90 ? -2.932 4.561 9.974 1.00 97.69 90 ILE A C 1
ATOM 684 O O . ILE A 1 90 ? -3.876 5.242 9.574 1.00 97.69 90 ILE A O 1
ATOM 688 N N . HIS A 1 91 ? -1.753 4.582 9.363 1.00 95.38 91 HIS A N 1
ATOM 689 C CA . HIS A 1 91 ? -1.486 5.374 8.172 1.00 95.38 91 HIS A CA 1
ATOM 690 C C . HIS A 1 91 ? -1.816 4.563 6.915 1.00 95.38 91 HIS A C 1
ATOM 692 O O . HIS A 1 91 ? -1.015 3.736 6.476 1.00 95.38 91 HIS A O 1
ATOM 698 N N . LEU A 1 92 ? -2.992 4.807 6.333 1.00 91.88 92 LEU A N 1
ATOM 699 C CA . LEU A 1 92 ? -3.417 4.240 5.056 1.00 91.88 92 LEU A CA 1
ATOM 700 C C . LEU A 1 92 ? -2.982 5.171 3.923 1.00 91.88 92 LEU A C 1
ATOM 702 O O . LEU A 1 92 ? -3.405 6.331 3.867 1.00 91.88 92 LEU A O 1
ATOM 706 N N . ASN A 1 93 ? -2.151 4.669 3.010 1.00 84.94 93 ASN A N 1
ATOM 707 C CA . ASN A 1 93 ? -1.608 5.462 1.911 1.00 84.94 93 ASN A CA 1
ATOM 708 C C . ASN A 1 93 ? -2.741 6.094 1.091 1.00 84.94 93 ASN A C 1
ATOM 710 O O . ASN A 1 93 ? -3.728 5.433 0.768 1.00 84.94 93 ASN A O 1
ATOM 714 N N . THR A 1 94 ? -2.595 7.371 0.723 1.00 79.44 94 THR A N 1
ATOM 715 C CA . THR A 1 94 ? -3.606 8.176 0.006 1.00 79.44 94 THR A CA 1
ATOM 716 C C . THR A 1 94 ? -4.837 8.544 0.844 1.00 79.44 94 THR A C 1
ATOM 718 O O . THR A 1 94 ? -5.297 9.680 0.766 1.00 79.44 94 THR A O 1
ATOM 721 N N . LEU A 1 95 ? -5.365 7.643 1.678 1.00 84.81 95 LEU A N 1
ATOM 722 C CA . LEU A 1 95 ? -6.543 7.899 2.516 1.00 84.81 95 LEU A CA 1
ATOM 723 C C . LEU A 1 95 ? -6.227 8.816 3.701 1.00 84.81 95 LEU A C 1
ATOM 725 O O . LEU A 1 95 ? -6.887 9.843 3.878 1.00 84.81 95 LEU A O 1
ATOM 729 N N . THR A 1 96 ? -5.196 8.491 4.483 1.00 86.56 96 THR A N 1
ATOM 730 C CA . THR A 1 96 ? -4.758 9.329 5.609 1.00 86.56 96 THR A CA 1
ATOM 731 C C . THR A 1 96 ? -4.168 10.652 5.126 1.00 86.56 96 THR A C 1
ATOM 733 O O . THR A 1 96 ? -4.359 11.687 5.763 1.00 86.56 96 THR A O 1
ATOM 736 N N . ASP A 1 97 ? -3.556 10.670 3.939 1.00 84.19 97 ASP A N 1
ATOM 737 C CA . ASP A 1 97 ? -3.052 11.897 3.317 1.00 84.19 97 ASP A CA 1
ATOM 738 C C . ASP A 1 97 ? -4.153 12.948 3.069 1.00 84.19 97 ASP A C 1
ATOM 740 O O . ASP A 1 97 ? -3.873 14.145 3.183 1.00 84.19 97 ASP A O 1
ATOM 744 N N . ASN A 1 98 ? -5.398 12.531 2.789 1.00 83.62 98 ASN A N 1
ATOM 745 C CA . ASN A 1 98 ? -6.529 13.440 2.527 1.00 83.62 98 ASN A CA 1
ATOM 746 C C . ASN A 1 98 ? -6.923 14.288 3.736 1.00 83.62 98 ASN A C 1
ATOM 748 O O . ASN A 1 98 ? -7.460 15.382 3.579 1.00 83.62 98 ASN A O 1
ATOM 752 N N . HIS A 1 99 ? -6.656 13.779 4.935 1.00 88.19 99 HIS A N 1
ATOM 753 C CA . HIS A 1 99 ? -7.014 14.413 6.195 1.00 88.19 99 HIS A CA 1
ATOM 754 C C . HIS A 1 99 ? -5.801 14.533 7.120 1.00 88.19 99 HIS A C 1
ATOM 756 O O . HIS A 1 99 ? -5.938 14.628 8.332 1.00 88.19 99 HIS A O 1
ATOM 762 N N . ARG A 1 100 ? -4.585 14.591 6.559 1.00 90.88 100 ARG A N 1
ATOM 763 C CA . ARG A 1 100 ? -3.339 14.639 7.343 1.00 90.88 100 ARG A CA 1
ATOM 764 C C . ARG A 1 100 ? -3.221 15.855 8.273 1.00 90.88 100 ARG A C 1
ATOM 766 O O . ARG A 1 100 ? -2.432 15.837 9.208 1.00 90.88 100 ARG A O 1
ATOM 773 N N . THR A 1 101 ? -3.979 16.924 8.022 1.00 91.81 101 THR A N 1
ATOM 774 C CA . THR A 1 101 ? -4.076 18.104 8.905 1.00 91.81 101 THR A CA 1
ATOM 775 C C . THR A 1 101 ? -4.998 17.881 10.110 1.00 91.81 101 THR A C 1
ATOM 777 O O . THR A 1 101 ? -5.142 18.785 10.922 1.00 91.81 101 THR A O 1
ATOM 780 N N . HIS A 1 102 ? -5.660 16.725 10.194 1.00 93.19 102 HIS A N 1
ATOM 781 C CA . HIS A 1 102 ? -6.544 16.307 11.277 1.00 93.19 102 HIS A CA 1
ATOM 782 C C . HIS A 1 102 ? -6.537 14.766 11.367 1.00 93.19 102 HIS A C 1
ATOM 784 O O . HIS A 1 102 ? -7.399 14.089 10.804 1.00 93.19 102 HIS A O 1
ATOM 790 N N . ILE A 1 103 ? -5.540 14.199 12.049 1.00 94.69 103 ILE A N 1
ATOM 791 C CA . ILE A 1 103 ? -5.255 12.752 12.047 1.00 94.69 103 ILE A CA 1
ATOM 792 C C . ILE A 1 103 ? -6.167 11.917 12.952 1.00 94.69 103 ILE A C 1
ATOM 794 O O . ILE A 1 103 ? -6.116 10.693 12.887 1.00 94.69 103 ILE A O 1
ATOM 798 N N . VAL A 1 104 ? -6.997 12.552 13.787 1.00 94.19 104 VAL A N 1
ATOM 799 C CA . VAL A 1 104 ? -7.878 11.876 14.758 1.00 94.19 104 VAL A CA 1
ATOM 800 C C . VAL A 1 104 ? -8.679 10.703 14.159 1.00 94.19 104 VAL A C 1
ATOM 802 O O . VAL A 1 104 ? -8.719 9.657 14.800 1.00 94.19 104 VAL A O 1
ATOM 805 N N . PRO A 1 105 ? -9.247 10.782 12.935 1.00 94.81 105 PRO A N 1
ATOM 806 C CA . PRO A 1 105 ? -9.988 9.673 12.323 1.00 94.81 105 PRO A CA 1
ATOM 807 C C . PRO A 1 105 ? -9.148 8.424 12.014 1.00 94.81 105 PRO A C 1
ATOM 809 O O . PRO A 1 105 ? -9.712 7.382 11.700 1.00 94.81 105 PRO A O 1
ATOM 812 N N . ALA A 1 106 ? -7.820 8.529 12.063 1.00 96.31 106 ALA A N 1
ATOM 813 C CA . ALA A 1 106 ? -6.884 7.440 11.811 1.00 96.31 106 ALA A CA 1
ATOM 814 C C . ALA A 1 106 ? -6.153 6.969 13.086 1.00 96.31 106 ALA A C 1
ATOM 816 O O . ALA A 1 106 ? -5.332 6.051 13.020 1.00 96.31 106 ALA A O 1
ATOM 817 N N . LEU A 1 107 ? -6.424 7.584 14.245 1.00 96.81 107 LEU A N 1
ATOM 818 C CA . LEU A 1 107 ? -5.857 7.163 15.525 1.00 96.81 107 LEU A CA 1
ATOM 819 C C . LEU A 1 107 ? -6.616 5.954 16.079 1.00 96.81 107 LEU A C 1
ATOM 821 O O . LEU A 1 107 ? -7.841 5.968 16.188 1.00 96.81 107 LEU A O 1
ATOM 825 N N . ALA A 1 108 ? -5.873 4.922 16.470 1.00 97.56 108 ALA A N 1
ATOM 826 C CA . ALA A 1 108 ? -6.422 3.794 17.202 1.00 97.56 108 ALA A CA 1
ATOM 827 C C . ALA A 1 108 ? -6.612 4.165 18.681 1.00 97.56 108 ALA A C 1
ATOM 829 O O . ALA A 1 108 ? -5.786 4.853 19.285 1.00 97.56 108 ALA A O 1
ATOM 830 N N . ASN A 1 109 ? -7.701 3.685 19.276 1.00 96.25 109 ASN A N 1
ATOM 831 C CA . ASN A 1 109 ? -8.028 3.921 20.678 1.00 96.25 109 ASN A CA 1
ATOM 832 C C . ASN A 1 109 ? -7.570 2.740 21.529 1.00 96.25 109 ASN A C 1
ATOM 834 O O . ASN A 1 109 ? -7.765 1.589 21.138 1.00 96.25 109 ASN A O 1
ATOM 838 N N . ARG A 1 110 ? -7.013 3.019 22.713 1.00 96.06 110 ARG A N 1
ATOM 839 C CA . ARG A 1 110 ? -6.685 1.974 23.688 1.00 96.06 110 ARG A CA 1
ATOM 840 C C . ARG A 1 110 ? -7.965 1.269 24.131 1.00 96.06 110 ARG A C 1
ATOM 842 O O . ARG A 1 110 ? -8.908 1.924 24.577 1.00 96.06 110 ARG A O 1
ATOM 849 N N . VAL A 1 111 ? -7.980 -0.055 24.048 1.00 96.75 111 VAL A N 1
ATOM 850 C CA . VAL A 1 111 ? -9.089 -0.883 24.512 1.00 96.75 111 VAL A CA 1
ATOM 851 C C . VAL A 1 111 ? -8.967 -1.045 26.036 1.00 96.75 111 VAL A C 1
ATOM 853 O O . VAL A 1 111 ? -7.957 -1.569 26.520 1.00 96.75 111 VAL A O 1
ATOM 856 N N . PRO A 1 112 ? -9.940 -0.555 26.830 1.00 94.50 112 PRO A N 1
ATOM 857 C CA . PRO A 1 112 ? -9.821 -0.520 28.286 1.00 94.50 112 PRO A CA 1
ATOM 858 C C . PRO A 1 112 ? -9.551 -1.896 28.901 1.00 94.50 112 PRO A C 1
ATOM 860 O O . PRO A 1 112 ? -10.199 -2.872 28.545 1.00 94.50 112 PRO A O 1
ATOM 863 N N . GLY A 1 113 ? -8.618 -1.957 29.854 1.00 93.06 113 GLY A N 1
ATOM 864 C CA . GLY A 1 113 ? -8.279 -3.196 30.566 1.00 93.06 113 GLY A CA 1
ATOM 865 C C . GLY A 1 113 ? -7.406 -4.188 29.791 1.00 93.06 113 GLY A C 1
ATOM 866 O O . GLY A 1 113 ? -7.095 -5.234 30.342 1.00 93.06 113 GLY A O 1
ATOM 867 N N . THR A 1 114 ? -6.978 -3.855 28.569 1.00 95.38 114 THR A N 1
ATOM 868 C CA . THR A 1 114 ? -6.190 -4.748 27.698 1.00 95.38 114 THR A CA 1
ATOM 869 C C . THR A 1 114 ? -4.873 -4.102 27.259 1.00 95.38 114 THR A C 1
ATOM 871 O O . THR A 1 114 ? -4.659 -2.898 27.452 1.00 95.38 114 THR A O 1
ATOM 874 N N . GLY A 1 115 ? -3.997 -4.893 26.640 1.00 95.19 115 GLY A N 1
ATOM 875 C CA . GLY A 1 115 ? -2.792 -4.433 25.946 1.00 95.19 115 GLY A CA 1
ATOM 876 C C . GLY A 1 115 ? -3.027 -3.958 24.507 1.00 95.19 115 GLY A C 1
ATOM 877 O O . GLY A 1 115 ? -2.057 -3.796 23.771 1.00 95.19 115 GLY A O 1
ATOM 878 N N . TRP A 1 116 ? -4.277 -3.755 24.080 1.00 97.06 116 TRP A N 1
ATOM 879 C CA . TRP A 1 116 ? -4.625 -3.559 22.670 1.00 97.06 116 TRP A CA 1
ATOM 880 C C . TRP A 1 116 ? -5.119 -2.152 22.332 1.00 97.06 116 TRP A C 1
ATOM 882 O O . TRP A 1 116 ? -5.756 -1.466 23.132 1.00 97.06 116 TRP A O 1
ATOM 892 N N . TRP A 1 117 ? -4.854 -1.745 21.093 1.00 97.88 117 TRP A N 1
ATOM 893 C CA . TRP A 1 117 ? -5.381 -0.554 20.440 1.00 97.88 117 TRP A CA 1
ATOM 894 C C . TRP A 1 117 ? -6.202 -0.981 19.230 1.00 97.88 117 TRP A C 1
ATOM 896 O O . TRP A 1 117 ? -5.800 -1.886 18.497 1.00 97.88 117 TRP A O 1
ATOM 906 N N . ALA A 1 118 ? -7.334 -0.316 19.009 1.00 98.12 118 ALA A N 1
ATOM 907 C CA . ALA A 1 118 ? -8.249 -0.632 17.921 1.00 98.12 118 ALA A CA 1
ATOM 908 C C . ALA A 1 118 ? -8.664 0.613 17.129 1.00 98.12 118 ALA A C 1
ATOM 910 O O . ALA A 1 118 ? -8.980 1.662 17.700 1.00 98.12 118 ALA A O 1
ATOM 911 N N . LEU A 1 119 ? -8.701 0.479 15.803 1.00 98.25 119 LEU A N 1
ATOM 912 C CA . LEU A 1 119 ? -9.338 1.430 14.894 1.00 98.25 119 LEU A CA 1
ATOM 913 C C . LEU A 1 119 ? -10.386 0.694 14.056 1.00 98.25 119 LEU A C 1
ATOM 915 O O . LEU A 1 119 ? -10.038 -0.200 13.287 1.00 98.25 119 LEU A O 1
ATOM 919 N N . HIS A 1 120 ? -11.650 1.106 14.171 1.00 97.69 120 HIS A N 1
ATOM 920 C CA . HIS A 1 120 ? -12.771 0.556 13.407 1.00 97.69 120 HIS A CA 1
ATOM 921 C C . HIS A 1 120 ? -13.200 1.529 12.315 1.00 97.69 120 HIS A C 1
ATOM 923 O O . HIS A 1 120 ? -13.663 2.635 12.610 1.00 97.69 120 HIS A O 1
ATOM 929 N N . VAL A 1 121 ? -13.086 1.118 11.056 1.00 97.19 121 VAL A N 1
ATOM 930 C CA . VAL A 1 121 ? -13.409 1.966 9.905 1.00 97.19 121 VAL A CA 1
ATOM 931 C C . VAL A 1 121 ? -14.127 1.191 8.810 1.00 97.19 121 VAL A C 1
ATOM 933 O O . VAL A 1 121 ? -14.113 -0.038 8.779 1.00 97.19 121 VAL A O 1
ATOM 936 N N . LEU A 1 122 ? -14.763 1.924 7.902 1.00 96.56 122 LEU A N 1
ATOM 937 C CA . LEU A 1 122 ? -15.243 1.405 6.631 1.00 96.56 122 LEU A CA 1
ATOM 938 C C . LEU A 1 122 ? -14.228 1.714 5.533 1.00 96.56 122 LEU A C 1
ATOM 940 O O . LEU A 1 122 ? -13.810 2.862 5.368 1.00 96.56 122 LEU A O 1
ATOM 944 N N . LEU A 1 123 ? -13.886 0.697 4.752 1.00 94.56 123 LEU A N 1
ATOM 945 C CA . LEU A 1 123 ? -13.050 0.808 3.560 1.00 94.56 123 LEU A CA 1
ATOM 946 C C . LEU A 1 123 ? -13.814 0.261 2.345 1.00 94.56 123 LEU A C 1
ATOM 948 O O . LEU A 1 123 ? -14.649 -0.618 2.537 1.00 94.56 123 LEU A O 1
ATOM 952 N N . PRO A 1 124 ? -13.585 0.739 1.109 1.00 92.31 124 PRO A N 1
ATOM 953 C CA . PRO A 1 124 ? -14.247 0.158 -0.061 1.00 92.31 124 PRO A CA 1
ATOM 954 C C . PRO A 1 124 ? -13.915 -1.328 -0.194 1.00 92.31 124 PRO A C 1
ATOM 956 O O . PRO A 1 124 ? -12.763 -1.723 -0.034 1.00 92.31 124 PRO A O 1
ATOM 959 N N . ASP A 1 125 ? -14.922 -2.154 -0.463 1.00 91.69 125 ASP A N 1
ATOM 960 C CA . ASP A 1 125 ? -14.768 -3.613 -0.539 1.00 91.69 125 ASP A CA 1
ATOM 961 C C . ASP A 1 125 ? -13.880 -4.048 -1.717 1.00 91.69 125 ASP A C 1
ATOM 963 O O . ASP A 1 125 ? -13.283 -5.117 -1.673 1.00 91.69 125 ASP A O 1
ATOM 967 N N . ASP A 1 126 ? -13.740 -3.194 -2.732 1.00 88.44 126 ASP A N 1
ATOM 968 C CA . ASP A 1 126 ? -12.881 -3.371 -3.903 1.00 88.44 126 ASP A CA 1
ATOM 969 C C . ASP A 1 126 ? -11.518 -2.666 -3.794 1.00 88.44 126 ASP A C 1
ATOM 971 O O . ASP A 1 126 ? -10.764 -2.597 -4.770 1.00 88.44 126 ASP A O 1
ATOM 975 N N . ALA A 1 127 ? -11.179 -2.126 -2.621 1.00 86.94 127 ALA A N 1
ATOM 976 C CA . ALA A 1 127 ? -9.933 -1.401 -2.443 1.00 86.94 127 ALA A CA 1
ATOM 977 C C . ALA A 1 127 ? -8.727 -2.334 -2.277 1.00 86.94 127 ALA A C 1
ATOM 979 O O . ALA A 1 127 ? -8.759 -3.343 -1.579 1.00 86.94 127 ALA A O 1
ATOM 980 N N . LEU A 1 128 ? -7.616 -1.899 -2.862 1.00 87.31 128 LEU A N 1
ATOM 981 C CA . LEU A 1 128 ? -6.265 -2.308 -2.503 1.00 87.31 128 LEU A CA 1
ATOM 982 C C . LEU A 1 128 ? -5.665 -1.131 -1.727 1.00 87.31 128 LEU A C 1
ATOM 984 O O . LEU A 1 128 ? -5.803 0.020 -2.149 1.00 87.31 128 LEU A O 1
ATOM 988 N N . VAL A 1 129 ? -5.084 -1.369 -0.553 1.00 87.94 129 VAL A N 1
ATOM 989 C CA . VAL A 1 129 ? -4.541 -0.287 0.279 1.00 87.94 129 VAL A CA 1
ATOM 990 C C . VAL A 1 129 ? -3.247 -0.725 0.943 1.00 87.94 129 VAL A C 1
ATOM 992 O O . VAL A 1 129 ? -3.221 -1.632 1.769 1.00 87.94 129 VAL A O 1
ATOM 995 N N . GLY A 1 130 ? -2.163 -0.017 0.629 1.00 91.12 130 GLY A N 1
ATOM 996 C CA . GLY A 1 130 ? -0.946 -0.075 1.429 1.00 91.12 130 GLY A CA 1
ATOM 997 C C . GLY A 1 130 ? -1.122 0.726 2.720 1.00 91.12 130 GLY A C 1
ATOM 998 O O . GLY A 1 130 ? -1.522 1.890 2.665 1.00 91.12 130 GLY A O 1
ATOM 999 N N . TYR A 1 131 ? -0.797 0.147 3.871 1.00 94.25 131 TYR A N 1
ATOM 1000 C CA . TYR A 1 131 ? -0.866 0.836 5.157 1.00 94.25 131 TYR A CA 1
ATOM 1001 C C . TYR A 1 131 ? 0.329 0.514 6.059 1.00 94.25 131 TYR A C 1
ATOM 1003 O O . TYR A 1 131 ? 1.062 -0.454 5.843 1.00 94.25 131 TYR A O 1
ATOM 1011 N N . ARG A 1 132 ? 0.570 1.377 7.047 1.00 96.19 132 ARG A N 1
ATOM 1012 C CA . ARG A 1 132 ? 1.622 1.239 8.065 1.00 96.19 132 ARG A CA 1
ATOM 1013 C C . ARG A 1 132 ? 1.088 1.690 9.420 1.00 96.19 132 ARG A C 1
ATOM 1015 O O . ARG A 1 132 ? 0.215 2.553 9.484 1.00 96.19 132 ARG A O 1
ATOM 1022 N N . ILE A 1 133 ? 1.643 1.143 10.492 1.00 97.12 133 ILE A N 1
ATOM 1023 C CA . ILE A 1 133 ? 1.341 1.534 11.868 1.00 97.12 133 ILE A CA 1
ATOM 1024 C C . ILE A 1 133 ? 2.461 2.442 12.365 1.00 97.12 133 ILE A C 1
ATOM 1026 O O . ILE A 1 133 ? 3.638 2.086 12.294 1.00 97.12 133 ILE A O 1
ATOM 1030 N N . VAL A 1 134 ? 2.099 3.624 12.852 1.00 96.88 134 VAL A N 1
ATOM 1031 C CA . VAL A 1 134 ? 3.026 4.580 13.461 1.00 96.88 134 VAL A CA 1
ATOM 1032 C C . VAL A 1 134 ? 2.753 4.588 14.956 1.00 96.88 134 VAL A C 1
ATOM 1034 O O . VAL A 1 134 ? 1.636 4.893 15.372 1.00 96.88 134 VAL A O 1
ATOM 1037 N N . VAL A 1 135 ? 3.768 4.251 15.751 1.00 96.69 135 VAL A N 1
ATOM 1038 C CA . VAL A 1 135 ? 3.668 4.195 17.213 1.00 96.69 135 VAL A CA 1
ATOM 1039 C C . VAL A 1 135 ? 4.659 5.176 17.816 1.00 96.69 135 VAL A C 1
ATOM 1041 O O . VAL A 1 135 ? 5.865 5.068 17.591 1.00 96.69 135 VAL A O 1
ATOM 1044 N N . THR A 1 136 ? 4.159 6.137 18.586 1.00 94.56 136 THR A N 1
ATOM 1045 C CA . THR A 1 136 ? 4.989 7.122 19.286 1.00 94.56 136 THR A CA 1
ATOM 1046 C C . THR A 1 136 ? 4.734 7.080 20.780 1.00 94.56 136 THR A C 1
ATOM 1048 O O . THR A 1 136 ? 3.624 6.801 21.225 1.00 94.56 136 THR A O 1
ATOM 1051 N N . ARG A 1 137 ? 5.774 7.385 21.563 1.00 92.88 137 ARG A N 1
ATOM 1052 C CA . ARG A 1 137 ? 5.659 7.473 23.023 1.00 92.88 137 ARG A CA 1
ATOM 1053 C C . ARG A 1 137 ? 4.708 8.584 23.448 1.00 92.88 137 ARG A C 1
ATOM 1055 O O . ARG A 1 137 ? 3.807 8.355 24.244 1.00 92.88 137 ARG A O 1
ATOM 1062 N N . ASP A 1 138 ? 4.915 9.774 22.899 1.00 91.31 138 ASP A N 1
ATOM 1063 C CA . ASP A 1 138 ? 4.066 10.927 23.175 1.00 91.31 138 ASP A CA 1
ATOM 1064 C C . ASP A 1 138 ? 2.885 10.970 22.206 1.00 91.31 138 ASP A C 1
ATOM 1066 O O . ASP A 1 138 ? 2.951 10.443 21.088 1.00 91.31 138 ASP A O 1
ATOM 1070 N N . ARG A 1 139 ? 1.808 11.643 22.622 1.00 91.06 139 ARG A N 1
ATOM 1071 C CA . ARG A 1 139 ? 0.643 11.886 21.769 1.00 91.06 139 ARG A CA 1
ATOM 1072 C C . ARG A 1 139 ? 1.057 12.640 20.504 1.00 91.06 139 ARG A C 1
ATOM 1074 O O . ARG A 1 139 ? 1.641 13.721 20.585 1.00 91.06 139 ARG A O 1
ATOM 1081 N N . LEU A 1 140 ? 0.701 12.098 19.338 1.00 92.38 140 LEU A N 1
ATOM 1082 C CA . LEU A 1 140 ? 0.842 12.823 18.079 1.00 92.38 140 LEU A CA 1
ATOM 1083 C C . LEU A 1 140 ? -0.084 14.051 18.083 1.00 92.38 140 LEU A C 1
ATOM 1085 O O . LEU A 1 140 ? -1.262 13.907 18.418 1.00 92.38 140 LEU A O 1
ATOM 1089 N N . PRO A 1 141 ? 0.407 15.243 17.696 1.00 93.44 141 PRO A N 1
ATOM 1090 C CA . PRO A 1 141 ? -0.460 16.395 17.489 1.00 93.44 141 PRO A CA 1
ATOM 1091 C C . PRO A 1 141 ? -1.547 16.078 16.462 1.00 93.44 141 PRO A C 1
ATOM 1093 O O . PRO A 1 141 ? -1.258 15.491 15.415 1.00 93.44 141 PRO A O 1
ATOM 1096 N N . ASP A 1 142 ? -2.780 16.504 16.733 1.00 93.31 142 ASP A N 1
ATOM 1097 C CA . ASP A 1 142 ? -3.926 16.239 15.856 1.00 93.31 142 ASP A CA 1
ATOM 1098 C C . ASP A 1 142 ? -3.698 16.800 14.433 1.00 93.31 142 ASP A C 1
ATOM 1100 O O . ASP A 1 142 ? -4.206 16.257 13.454 1.00 93.31 142 ASP A O 1
ATOM 1104 N N . ASP A 1 143 ? -2.871 17.839 14.295 1.00 93.88 143 ASP A N 1
ATOM 1105 C CA . ASP A 1 143 ? -2.509 18.501 13.043 1.00 93.88 143 ASP A CA 1
ATOM 1106 C C . ASP A 1 143 ? -1.095 18.157 12.537 1.00 93.88 143 ASP A C 1
ATOM 1108 O O . ASP A 1 143 ? -0.530 18.890 11.722 1.00 93.88 143 ASP A O 1
ATOM 1112 N N . VAL A 1 144 ? -0.496 17.040 12.974 1.00 93.44 144 VAL A N 1
ATOM 1113 C CA . VAL A 1 144 ? 0.907 16.694 12.660 1.00 93.44 144 VAL A CA 1
ATOM 1114 C C . VAL A 1 144 ? 1.235 16.737 11.158 1.00 93.44 144 VAL A C 1
ATOM 1116 O O . VAL A 1 144 ? 2.360 17.068 10.783 1.00 93.44 144 VAL A O 1
ATOM 1119 N N . GLY A 1 145 ? 0.277 16.454 10.270 1.00 92.69 145 GLY A N 1
ATOM 1120 C CA . GLY A 1 145 ? 0.473 16.515 8.820 1.00 92.69 145 GLY A CA 1
ATOM 1121 C C . GLY A 1 145 ? 0.289 17.899 8.185 1.00 92.69 145 GLY A C 1
ATOM 1122 O O . GLY A 1 145 ? 0.464 18.026 6.969 1.00 92.69 145 GLY A O 1
ATOM 1123 N N . ALA A 1 146 ? -0.013 18.947 8.962 1.00 93.06 146 ALA A N 1
ATOM 1124 C CA . ALA A 1 146 ? -0.063 20.329 8.479 1.00 93.06 146 ALA A CA 1
ATOM 1125 C C . ALA A 1 146 ? 1.307 20.825 8.007 1.00 93.06 146 ALA A C 1
ATOM 1127 O O . ALA A 1 146 ? 1.412 21.543 7.010 1.00 93.06 146 ALA A O 1
ATOM 1128 N N . ARG A 1 147 ? 2.383 20.380 8.667 1.00 92.06 147 ARG A N 1
ATOM 1129 C CA . ARG A 1 147 ? 3.760 20.655 8.244 1.00 92.06 147 ARG A CA 1
ATOM 1130 C C . ARG A 1 147 ? 4.346 19.449 7.527 1.00 92.06 147 ARG A C 1
ATOM 1132 O O . ARG A 1 147 ? 4.440 18.364 8.099 1.00 92.06 147 ARG A O 1
ATOM 1139 N N . ARG A 1 148 ? 4.850 19.666 6.307 1.00 89.00 148 ARG A N 1
ATOM 1140 C CA . ARG A 1 148 ? 5.469 18.619 5.472 1.00 89.00 148 ARG A CA 1
ATOM 1141 C C . ARG A 1 148 ? 6.527 17.812 6.227 1.00 89.00 148 ARG A C 1
ATOM 1143 O O . ARG A 1 148 ? 6.546 16.593 6.111 1.00 89.00 148 ARG A O 1
ATOM 1150 N N . GLU A 1 149 ? 7.349 18.472 7.039 1.00 90.69 149 GLU A N 1
ATOM 1151 C CA . GLU A 1 149 ? 8.491 17.802 7.678 1.00 90.69 149 GLU A CA 1
ATOM 1152 C C . GLU A 1 149 ? 8.070 16.989 8.900 1.00 90.69 149 GLU A C 1
ATOM 1154 O O . GLU A 1 149 ? 8.718 16.012 9.261 1.00 90.69 149 GLU A O 1
ATOM 1159 N N . CYS A 1 150 ? 6.932 17.336 9.499 1.00 91.38 150 CYS A N 1
ATOM 1160 C CA . CYS A 1 150 ? 6.292 16.502 10.507 1.00 91.38 150 CYS A CA 1
ATOM 1161 C C . CYS A 1 150 ? 5.641 15.280 9.857 1.00 91.38 150 CYS A C 1
ATOM 1163 O O . CYS A 1 150 ? 5.854 14.170 10.330 1.00 91.38 150 CYS A O 1
ATOM 1165 N N . TRP A 1 151 ? 4.976 15.453 8.711 1.00 91.81 151 TRP A N 1
ATOM 1166 C CA . TRP A 1 151 ? 4.427 14.326 7.956 1.00 91.81 151 TRP A CA 1
ATOM 1167 C C . TRP A 1 151 ? 5.510 13.354 7.480 1.00 91.81 151 TRP A C 1
ATOM 1169 O O . TRP A 1 151 ? 5.368 12.150 7.639 1.00 91.81 151 TRP A O 1
ATOM 1179 N N . LYS A 1 152 ? 6.651 13.849 6.983 1.00 89.62 152 LYS A N 1
ATOM 1180 C CA . LYS A 1 152 ? 7.790 12.984 6.628 1.00 89.62 152 LYS A CA 1
ATOM 1181 C C . LYS A 1 152 ? 8.271 12.130 7.805 1.00 89.62 152 LYS A C 1
ATOM 1183 O O . LYS A 1 152 ? 8.638 10.982 7.588 1.00 89.62 152 LYS A O 1
ATOM 1188 N N . ARG A 1 153 ? 8.257 12.666 9.033 1.00 90.44 153 ARG A N 1
ATOM 1189 C CA . ARG A 1 153 ? 8.591 11.885 10.236 1.00 90.44 153 ARG A CA 1
ATOM 1190 C C . ARG A 1 153 ? 7.564 10.784 10.493 1.00 90.44 153 ARG A C 1
ATOM 1192 O O . ARG A 1 153 ? 7.970 9.663 10.745 1.00 90.44 153 ARG A O 1
ATOM 1199 N N . VAL A 1 154 ? 6.270 11.063 10.323 1.00 92.06 154 VAL A N 1
ATOM 1200 C CA . VAL A 1 154 ? 5.211 10.034 10.394 1.00 92.06 154 VAL A CA 1
ATOM 1201 C C . VAL A 1 154 ? 5.477 8.897 9.395 1.00 92.06 154 VAL A C 1
ATOM 1203 O O . VAL A 1 154 ? 5.436 7.729 9.767 1.00 92.06 154 VAL A O 1
ATOM 1206 N N . HIS A 1 155 ? 5.836 9.225 8.148 1.00 89.31 155 HIS A N 1
ATOM 1207 C CA . HIS A 1 155 ? 6.215 8.227 7.133 1.00 89.31 155 HIS A CA 1
ATOM 1208 C C . HIS A 1 155 ? 7.467 7.422 7.515 1.00 89.31 155 HIS A C 1
ATOM 1210 O O . HIS A 1 155 ? 7.523 6.219 7.266 1.00 89.31 155 HIS A O 1
ATOM 1216 N N . ALA A 1 156 ? 8.472 8.071 8.106 1.00 89.31 156 ALA A N 1
ATOM 1217 C CA . ALA A 1 156 ? 9.714 7.418 8.517 1.00 89.31 156 ALA A CA 1
ATOM 1218 C C . ALA A 1 156 ? 9.515 6.458 9.703 1.00 89.31 156 ALA A C 1
ATOM 1220 O O . ALA A 1 156 ? 10.102 5.381 9.711 1.00 89.31 156 ALA A O 1
ATOM 1221 N N . GLU A 1 157 ? 8.666 6.827 10.663 1.00 92.06 157 GLU A N 1
ATOM 1222 C CA . GLU A 1 157 ? 8.367 6.024 11.858 1.00 92.06 157 GLU A CA 1
ATOM 1223 C C . GLU A 1 157 ? 7.401 4.863 11.585 1.00 92.06 157 GLU A C 1
ATOM 1225 O O . GLU A 1 157 ? 7.325 3.919 12.372 1.00 92.06 157 GLU A O 1
ATOM 1230 N N . GLY A 1 158 ? 6.656 4.911 10.476 1.00 93.88 158 GLY A N 1
ATOM 1231 C CA . GLY A 1 158 ? 5.702 3.867 10.120 1.00 93.88 158 GLY A CA 1
ATOM 1232 C C . GLY A 1 158 ? 6.357 2.498 9.968 1.00 93.88 158 GLY A C 1
ATOM 1233 O O . GLY A 1 158 ? 7.438 2.352 9.402 1.00 93.88 158 GLY A O 1
ATOM 1234 N N . ARG A 1 159 ? 5.678 1.450 10.413 1.00 94.31 159 ARG A N 1
ATOM 1235 C CA . ARG A 1 159 ? 6.131 0.063 10.269 1.00 94.31 159 ARG A CA 1
ATOM 1236 C C . ARG A 1 159 ? 5.025 -0.771 9.635 1.00 94.31 159 ARG A C 1
ATOM 1238 O O . ARG A 1 159 ? 3.854 -0.429 9.808 1.00 94.31 159 ARG A O 1
ATOM 1245 N N . PRO A 1 160 ? 5.358 -1.822 8.873 1.00 95.12 160 PRO A N 1
ATOM 1246 C CA . PRO A 1 160 ? 4.345 -2.781 8.471 1.00 95.12 160 PRO A CA 1
ATOM 1247 C C . PRO A 1 160 ? 3.710 -3.386 9.726 1.00 95.12 160 PRO A C 1
ATOM 1249 O O . PRO A 1 160 ? 4.370 -3.586 10.747 1.00 95.12 160 PRO A O 1
ATOM 1252 N N . ASP A 1 161 ? 2.418 -3.645 9.635 1.00 95.44 161 ASP A N 1
ATOM 1253 C CA . ASP A 1 161 ? 1.659 -4.370 10.634 1.00 95.44 161 ASP A CA 1
ATOM 1254 C C . ASP A 1 161 ? 2.206 -5.796 10.766 1.00 95.44 161 ASP A C 1
ATOM 1256 O O . ASP A 1 161 ? 2.317 -6.529 9.778 1.00 95.44 161 ASP A O 1
ATOM 1260 N N . ALA A 1 162 ? 2.576 -6.170 11.990 1.00 93.69 162 ALA A N 1
ATOM 1261 C CA . ALA A 1 162 ? 3.142 -7.477 12.293 1.00 93.69 162 ALA A CA 1
ATOM 1262 C C . ALA A 1 162 ? 2.119 -8.613 12.136 1.00 93.69 162 ALA A C 1
ATOM 1264 O O . ALA A 1 162 ? 2.522 -9.752 11.916 1.00 93.69 162 ALA A O 1
ATOM 1265 N N . LEU A 1 163 ? 0.824 -8.303 12.241 1.00 93.25 163 LEU A N 1
ATOM 1266 C CA . LEU A 1 163 ? -0.269 -9.271 12.171 1.00 93.25 163 LEU A CA 1
ATOM 1267 C C . LEU A 1 163 ? -0.779 -9.467 10.736 1.00 93.25 163 LEU A C 1
ATOM 1269 O O . LEU A 1 163 ? -1.357 -10.501 10.421 1.00 93.25 163 LEU A O 1
ATOM 1273 N N . CYS A 1 164 ? -0.529 -8.521 9.835 1.00 92.56 164 CYS A N 1
ATOM 1274 C CA . CYS A 1 164 ? -0.755 -8.717 8.407 1.00 92.56 164 CYS A CA 1
ATOM 1275 C C . CYS A 1 164 ? 0.446 -9.473 7.815 1.00 92.56 164 CYS A C 1
ATOM 1277 O O . CYS A 1 164 ? 1.575 -9.058 8.079 1.00 92.56 164 CYS A O 1
ATOM 1279 N N . PRO A 1 165 ? 0.277 -10.539 7.016 1.00 86.12 165 PRO A N 1
ATOM 1280 C CA . PRO A 1 165 ? 1.391 -11.200 6.332 1.00 86.12 165 PRO A CA 1
ATOM 1281 C C . PRO A 1 165 ? 1.787 -10.495 5.026 1.00 86.12 165 PRO A C 1
ATOM 1283 O O . PRO A 1 165 ? 2.965 -10.485 4.665 1.00 86.12 165 PRO A O 1
ATOM 1286 N N . ASP A 1 166 ? 0.834 -9.858 4.347 1.00 87.94 166 ASP A N 1
ATOM 1287 C CA . ASP A 1 166 ? 1.037 -9.309 3.010 1.00 87.94 166 ASP A CA 1
ATOM 1288 C C . ASP A 1 166 ? 1.840 -8.010 3.035 1.00 87.94 166 ASP A C 1
ATOM 1290 O O . ASP A 1 166 ? 1.709 -7.159 3.925 1.00 87.94 166 ASP A O 1
ATOM 1294 N N . ARG A 1 167 ? 2.736 -7.858 2.058 1.00 87.12 167 ARG A N 1
ATOM 1295 C CA . ARG A 1 167 ? 3.709 -6.763 2.000 1.00 87.12 167 ARG A CA 1
ATOM 1296 C C . ARG A 1 167 ? 3.696 -6.102 0.634 1.00 87.12 167 ARG A C 1
ATOM 1298 O O . ARG A 1 167 ? 3.601 -6.766 -0.393 1.00 87.12 167 ARG A O 1
ATOM 1305 N N . LEU A 1 168 ? 3.881 -4.788 0.642 1.00 86.69 168 LEU A N 1
ATOM 1306 C CA . LEU A 1 168 ? 4.065 -3.968 -0.545 1.00 86.69 168 LEU A CA 1
ATOM 1307 C C . LEU A 1 168 ? 5.276 -3.060 -0.340 1.00 86.69 168 LEU A C 1
ATOM 1309 O O . LEU A 1 168 ? 5.352 -2.333 0.652 1.00 86.69 168 LEU A O 1
ATOM 1313 N N . HIS A 1 169 ? 6.206 -3.063 -1.291 1.00 84.38 169 HIS A N 1
ATOM 1314 C CA . HIS A 1 169 ? 7.290 -2.084 -1.306 1.00 84.38 169 HIS A CA 1
ATOM 1315 C C . HIS A 1 169 ? 6.821 -0.809 -2.003 1.00 84.38 169 HIS A C 1
ATOM 1317 O O . HIS A 1 169 ? 6.443 -0.848 -3.177 1.00 84.38 169 HIS A O 1
ATOM 1323 N N . ASP A 1 170 ? 6.851 0.315 -1.288 1.00 75.94 170 ASP A N 1
ATOM 1324 C CA . ASP A 1 170 ? 6.403 1.603 -1.807 1.00 75.94 170 ASP A CA 1
ATOM 1325 C C . ASP A 1 170 ? 7.496 2.342 -2.599 1.00 75.94 170 ASP A C 1
ATOM 1327 O O . ASP A 1 170 ? 8.686 2.027 -2.542 1.00 75.94 170 ASP A O 1
ATOM 1331 N N . GLY A 1 171 ? 7.091 3.377 -3.340 1.00 68.50 171 GLY A N 1
ATOM 1332 C CA . GLY A 1 171 ? 8.000 4.200 -4.148 1.00 68.50 171 GLY A CA 1
ATOM 1333 C C . GLY A 1 171 ? 8.960 5.095 -3.350 1.00 68.50 171 GLY A C 1
ATOM 1334 O O . GLY A 1 171 ? 9.714 5.858 -3.958 1.00 68.50 171 GLY A O 1
ATOM 1335 N N . PHE A 1 172 ? 8.917 5.050 -2.015 1.00 71.25 172 PHE A N 1
ATOM 1336 C CA . PHE A 1 172 ? 9.863 5.714 -1.119 1.00 71.25 172 PHE A CA 1
ATOM 1337 C C . PHE A 1 172 ? 10.880 4.735 -0.516 1.00 71.25 172 PHE A C 1
ATOM 1339 O O . PHE A 1 172 ? 11.759 5.159 0.233 1.00 71.25 172 PHE A O 1
ATOM 1346 N N . GLY A 1 173 ? 10.802 3.452 -0.883 1.00 74.12 173 GLY A N 1
ATOM 1347 C CA . GLY A 1 173 ? 11.695 2.402 -0.406 1.00 74.12 173 GLY A CA 1
ATOM 1348 C C . GLY A 1 173 ? 11.276 1.805 0.935 1.00 74.12 173 GLY A C 1
ATOM 1349 O O . GLY A 1 173 ? 12.025 1.000 1.489 1.00 74.12 173 GLY A O 1
ATOM 1350 N N . PHE A 1 174 ? 10.102 2.164 1.456 1.00 84.69 174 PHE A N 1
ATOM 1351 C CA . PHE A 1 174 ? 9.569 1.553 2.661 1.00 84.69 174 PHE A CA 1
ATOM 1352 C C . PHE A 1 174 ? 8.729 0.317 2.346 1.00 84.69 174 PHE A C 1
ATOM 1354 O O . PHE A 1 174 ? 8.297 0.086 1.216 1.00 84.69 174 PHE A O 1
ATOM 1361 N N . VAL A 1 175 ? 8.493 -0.479 3.385 1.00 89.81 175 VAL A N 1
ATOM 1362 C CA . VAL A 1 175 ? 7.604 -1.636 3.336 1.00 89.81 175 VAL A CA 1
ATOM 1363 C C . VAL A 1 175 ? 6.304 -1.284 4.050 1.00 89.81 175 VAL A C 1
ATOM 1365 O O . VAL A 1 175 ? 6.314 -0.899 5.222 1.00 89.81 175 VAL A O 1
ATOM 1368 N N . SER A 1 176 ? 5.197 -1.421 3.333 1.00 92.25 176 SER A N 1
ATOM 1369 C CA . SER A 1 176 ? 3.833 -1.323 3.842 1.00 92.25 176 SER A CA 1
ATOM 1370 C C . SER A 1 176 ? 3.225 -2.712 3.982 1.00 92.25 176 SER A C 1
ATOM 1372 O O . SER A 1 176 ? 3.592 -3.636 3.255 1.00 92.25 176 SER A O 1
ATOM 1374 N N . SER A 1 177 ? 2.263 -2.846 4.886 1.00 94.44 177 SER A N 1
ATOM 1375 C CA . SER A 1 177 ? 1.301 -3.943 4.829 1.00 94.44 177 SER A CA 1
ATOM 1376 C C . SER A 1 177 ? 0.327 -3.693 3.688 1.00 94.44 177 SER A C 1
ATOM 1378 O O . SER A 1 177 ? -0.019 -2.539 3.421 1.00 94.44 177 SER A O 1
ATOM 1380 N N . LEU A 1 178 ? -0.083 -4.750 2.996 1.00 91.94 178 LEU A N 1
ATOM 1381 C CA . LEU A 1 178 ? -1.077 -4.669 1.933 1.00 91.94 178 LEU A CA 1
ATOM 1382 C C . LEU A 1 178 ? -2.397 -5.219 2.459 1.00 91.94 178 LEU A C 1
ATOM 1384 O O . LEU A 1 178 ? -2.451 -6.339 2.946 1.00 91.94 178 LEU A O 1
ATOM 1388 N N . TRP A 1 179 ? -3.456 -4.428 2.353 1.00 91.06 179 TRP A N 1
ATOM 1389 C CA . TRP A 1 179 ? -4.810 -4.919 2.529 1.00 91.06 179 TRP A CA 1
ATOM 1390 C C . TRP A 1 179 ? -5.501 -5.000 1.170 1.00 91.06 179 TRP A C 1
ATOM 1392 O O . TRP A 1 179 ? -5.530 -4.012 0.429 1.00 91.06 179 TRP A O 1
ATOM 1402 N N . GLU A 1 180 ? -6.055 -6.172 0.867 1.00 89.50 180 GLU A N 1
ATOM 1403 C CA . GLU A 1 180 ? -6.900 -6.412 -0.299 1.00 89.50 180 GLU A CA 1
ATOM 1404 C C . GLU A 1 180 ? -8.337 -6.653 0.167 1.00 89.50 180 GLU A C 1
ATOM 1406 O O . GLU A 1 180 ? -8.612 -7.544 0.976 1.00 89.50 180 GLU A O 1
ATOM 1411 N N . GLY A 1 181 ? -9.260 -5.820 -0.307 1.00 89.56 181 GLY A N 1
ATOM 1412 C CA . GLY A 1 181 ? -10.679 -5.988 -0.046 1.00 89.56 181 GLY A CA 1
ATOM 1413 C C . GLY A 1 181 ? -11.235 -7.253 -0.724 1.00 89.56 181 GLY A C 1
ATOM 1414 O O . GLY A 1 181 ? -10.717 -7.671 -1.760 1.00 89.56 181 GLY A O 1
ATOM 1415 N N . PRO A 1 182 ? -12.302 -7.877 -0.190 1.00 89.62 182 PRO A N 1
ATOM 1416 C CA . PRO A 1 182 ? -12.884 -9.094 -0.772 1.00 89.62 182 PRO A CA 1
ATOM 1417 C C . PRO A 1 182 ? -13.348 -8.962 -2.231 1.00 89.62 182 PRO A C 1
ATOM 1419 O O . PRO A 1 182 ? -13.358 -9.948 -2.965 1.00 89.62 182 PRO A O 1
ATOM 1422 N N . GLY A 1 183 ? -13.746 -7.759 -2.647 1.00 87.38 183 GLY A N 1
ATOM 1423 C CA . GLY A 1 183 ? -14.130 -7.427 -4.016 1.00 87.38 183 GLY A CA 1
ATOM 1424 C C . GLY A 1 183 ? -12.989 -6.847 -4.852 1.00 87.38 183 GLY A C 1
ATOM 1425 O O . GLY A 1 183 ? -13.231 -6.418 -5.983 1.00 87.38 183 GLY A O 1
ATOM 1426 N N . ALA A 1 184 ? -11.766 -6.773 -4.313 1.00 86.00 184 ALA A N 1
ATOM 1427 C CA . ALA A 1 184 ? -10.633 -6.196 -5.017 1.00 86.00 184 ALA A CA 1
ATOM 1428 C C . ALA A 1 184 ? -10.270 -7.058 -6.228 1.00 86.00 184 ALA A C 1
ATOM 1430 O O . ALA A 1 184 ? -10.115 -8.277 -6.147 1.00 86.00 184 ALA A O 1
ATOM 1431 N N . VAL A 1 185 ? -10.125 -6.407 -7.380 1.00 80.31 185 VAL A N 1
ATOM 1432 C CA . VAL A 1 185 ? -9.722 -7.083 -8.614 1.00 80.31 185 VAL A CA 1
ATOM 1433 C C . VAL A 1 185 ? -8.218 -6.946 -8.768 1.00 80.31 185 VAL A C 1
ATOM 1435 O O . VAL A 1 185 ? -7.713 -5.999 -9.373 1.00 80.31 185 VAL A O 1
ATOM 1438 N N . THR A 1 186 ? -7.504 -7.921 -8.223 1.00 73.69 186 THR A N 1
ATOM 1439 C CA . THR A 1 186 ? -6.067 -8.070 -8.442 1.00 73.69 186 THR A CA 1
ATOM 1440 C C . THR A 1 186 ? -5.843 -8.834 -9.745 1.00 73.69 186 THR A C 1
ATOM 1442 O O . THR A 1 186 ? -6.549 -9.791 -10.066 1.00 73.69 186 THR A O 1
ATOM 1445 N N . HIS A 1 187 ? -4.881 -8.386 -10.553 1.00 72.44 187 HIS A N 1
ATOM 1446 C CA . HIS A 1 187 ? -4.533 -9.103 -11.778 1.00 72.44 187 HIS A CA 1
ATOM 1447 C C . HIS A 1 187 ? -4.065 -10.527 -11.408 1.00 72.44 187 HIS A C 1
ATOM 1449 O O . HIS A 1 187 ? -3.270 -10.639 -10.480 1.00 72.44 187 HIS A O 1
ATOM 1455 N N . PRO A 1 188 ? -4.462 -11.598 -12.121 1.00 69.81 188 PRO A N 1
ATOM 1456 C CA . PRO A 1 188 ? -4.210 -12.983 -11.695 1.00 69.81 188 PRO A CA 1
ATOM 1457 C C . PRO A 1 188 ? -2.748 -13.321 -11.349 1.00 69.81 188 PRO A C 1
ATOM 1459 O O . PRO A 1 188 ? -2.489 -14.043 -10.400 1.00 69.81 188 PRO A O 1
ATOM 1462 N N . GLU A 1 189 ? -1.779 -12.743 -12.067 1.00 69.69 189 GLU A N 1
ATOM 1463 C CA . GLU A 1 189 ? -0.331 -12.903 -11.787 1.00 69.69 189 GLU A CA 1
ATOM 1464 C C . GLU A 1 189 ? 0.122 -12.282 -10.451 1.00 69.69 189 GLU A C 1
ATOM 1466 O O . GLU A 1 189 ? 1.190 -12.579 -9.906 1.00 69.69 189 GLU A O 1
ATOM 1471 N N . TRP A 1 190 ? -0.674 -11.343 -9.952 1.00 70.94 190 TRP A N 1
ATOM 1472 C CA . TRP A 1 190 ? -0.487 -10.649 -8.689 1.00 70.94 190 TRP A CA 1
ATOM 1473 C C . TRP A 1 190 ? -1.286 -11.307 -7.563 1.00 70.94 190 TRP A C 1
ATOM 1475 O O . TRP A 1 190 ? -0.827 -11.268 -6.423 1.00 70.94 190 TRP A O 1
ATOM 1485 N N . SER A 1 191 ? -2.385 -11.994 -7.890 1.00 64.06 191 SER A N 1
ATOM 1486 C CA . SER A 1 191 ? -3.186 -12.763 -6.944 1.00 64.06 191 SER A CA 1
ATOM 1487 C C . SER A 1 191 ? -2.344 -13.846 -6.273 1.00 64.06 191 SER A C 1
ATOM 1489 O O . SER A 1 191 ? -1.784 -14.733 -6.920 1.00 64.06 191 SER A O 1
ATOM 1491 N N . VAL A 1 192 ? -2.262 -13.776 -4.947 1.00 53.75 192 VAL A N 1
ATOM 1492 C CA . VAL A 1 192 ? -1.704 -14.834 -4.108 1.00 53.75 192 VAL A CA 1
ATOM 1493 C C . VAL A 1 192 ? -2.741 -15.955 -4.062 1.00 53.75 192 VAL A C 1
ATOM 1495 O O . VAL A 1 192 ? -3.506 -16.072 -3.113 1.00 53.75 192 VAL A O 1
ATOM 1498 N N . ALA A 1 193 ? -2.852 -16.762 -5.118 1.00 37.16 193 ALA A N 1
ATOM 1499 C CA . ALA A 1 193 ? -3.545 -18.034 -4.967 1.00 37.16 193 ALA A CA 1
ATOM 1500 C C . ALA A 1 193 ? -2.701 -18.869 -3.996 1.00 37.16 193 ALA A C 1
ATOM 1502 O O . ALA A 1 193 ? -1.611 -19.321 -4.353 1.00 37.16 193 ALA A O 1
ATOM 1503 N N . SER A 1 194 ? -3.171 -18.982 -2.749 1.00 32.41 194 SER A N 1
ATOM 1504 C CA . SER A 1 194 ? -2.567 -19.805 -1.708 1.00 32.41 194 SER A CA 1
ATOM 1505 C C . SER A 1 194 ? -2.225 -21.172 -2.278 1.00 32.41 194 SER A C 1
ATOM 1507 O O . SER A 1 194 ? -3.105 -21.917 -2.707 1.00 32.41 194 SER A O 1
ATOM 1509 N N . ALA A 1 195 ? -0.942 -21.517 -2.250 1.00 31.39 195 ALA A N 1
ATOM 1510 C CA . ALA A 1 195 ? -0.494 -22.890 -2.389 1.00 31.39 195 ALA A CA 1
ATOM 1511 C C . ALA A 1 195 ? -0.866 -23.669 -1.112 1.00 31.39 195 ALA A C 1
ATOM 1513 O O . ALA A 1 195 ? 0.000 -24.138 -0.383 1.00 31.39 195 ALA A O 1
ATOM 1514 N N . GLU A 1 196 ? -2.157 -23.778 -0.803 1.00 28.12 196 GLU A N 1
ATOM 1515 C CA . GLU A 1 196 ? -2.661 -24.750 0.159 1.00 28.12 196 GLU A CA 1
ATOM 1516 C C . GLU A 1 196 ? -3.232 -25.924 -0.627 1.00 28.12 196 GLU A C 1
ATOM 1518 O O . GLU A 1 196 ? -4.292 -25.829 -1.242 1.00 28.12 196 GLU A O 1
ATOM 1523 N N . GLY A 1 197 ? -2.493 -27.035 -0.617 1.00 29.67 197 GLY A N 1
ATOM 1524 C CA . GLY A 1 197 ? -3.009 -28.314 -1.091 1.00 29.67 197 GLY A CA 1
ATOM 1525 C C . GLY A 1 197 ? -2.098 -29.129 -2.001 1.00 29.67 197 GLY A C 1
ATOM 1526 O O . GLY A 1 197 ? -2.622 -29.779 -2.894 1.00 29.67 197 GLY A O 1
ATOM 1527 N N . VAL A 1 198 ? -0.777 -29.173 -1.793 1.00 28.98 198 VAL A N 1
ATOM 1528 C CA . VAL A 1 198 ? 0.007 -30.332 -2.259 1.00 28.98 198 VAL A CA 1
ATOM 1529 C C . VAL A 1 198 ? 1.014 -30.734 -1.186 1.00 28.98 198 VAL A C 1
ATOM 1531 O O . VAL A 1 198 ? 1.979 -30.034 -0.897 1.00 28.98 198 VAL A O 1
ATOM 1534 N N . MET A 1 199 ? 0.715 -31.876 -0.573 1.00 27.08 199 MET A N 1
ATOM 1535 C CA . MET A 1 199 ? 1.583 -32.672 0.286 1.00 27.08 199 MET A CA 1
ATOM 1536 C C . MET A 1 199 ? 3.030 -32.724 -0.214 1.00 27.08 199 MET A C 1
ATOM 1538 O O . MET A 1 199 ? 3.285 -32.925 -1.399 1.00 27.08 199 MET A O 1
ATOM 1542 N N . ALA A 1 200 ? 3.966 -32.624 0.729 1.00 31.59 200 ALA A N 1
ATOM 1543 C CA . ALA A 1 200 ? 5.385 -32.851 0.510 1.00 31.59 200 ALA A CA 1
ATOM 1544 C C . ALA A 1 200 ? 5.656 -34.171 -0.244 1.00 31.59 200 ALA A C 1
ATOM 1546 O O . ALA A 1 200 ? 5.299 -35.251 0.228 1.00 31.59 200 ALA A O 1
ATOM 1547 N N . ALA A 1 201 ? 6.337 -34.059 -1.387 1.00 24.75 201 ALA A N 1
ATOM 1548 C CA . ALA A 1 201 ? 7.077 -35.112 -2.085 1.00 24.75 201 ALA A CA 1
ATOM 1549 C C . ALA A 1 201 ? 8.214 -34.448 -2.905 1.00 24.75 201 ALA A C 1
ATOM 1551 O O . ALA A 1 201 ? 8.141 -33.248 -3.175 1.00 24.75 201 ALA A O 1
ATOM 1552 N N . PRO A 1 202 ? 9.312 -35.165 -3.205 1.00 30.89 202 PRO A N 1
ATOM 1553 C CA . PRO A 1 202 ? 10.657 -34.597 -3.234 1.00 30.89 202 PRO A CA 1
ATOM 1554 C C . PRO A 1 202 ? 10.972 -33.823 -4.518 1.00 30.89 202 PRO A C 1
ATOM 1556 O O . PRO A 1 202 ? 10.579 -34.226 -5.607 1.00 30.89 202 PRO A O 1
ATOM 1559 N N . SER A 1 203 ? 11.722 -32.731 -4.341 1.00 36.88 203 SER A N 1
ATOM 1560 C CA . SER A 1 203 ? 12.569 -32.028 -5.320 1.00 36.88 203 SER A CA 1
ATOM 1561 C C . SER A 1 203 ? 12.315 -32.349 -6.801 1.00 36.88 203 SER A C 1
ATOM 1563 O O . SER A 1 203 ? 12.993 -33.191 -7.392 1.00 36.88 203 SER A O 1
ATOM 1565 N N . ILE A 1 204 ? 11.399 -31.602 -7.409 1.00 32.28 204 ILE A N 1
ATOM 1566 C CA . ILE A 1 204 ? 11.429 -31.316 -8.843 1.00 32.28 204 ILE A CA 1
ATOM 1567 C C . ILE A 1 204 ? 11.807 -29.837 -8.955 1.00 32.28 204 ILE A C 1
ATOM 1569 O O . ILE A 1 204 ? 11.150 -28.986 -8.354 1.00 32.28 204 ILE A O 1
ATOM 1573 N N . ASP A 1 205 ? 12.907 -29.561 -9.655 1.00 30.48 205 ASP A N 1
ATOM 1574 C CA . ASP A 1 205 ? 13.385 -28.220 -10.006 1.00 30.48 205 ASP A CA 1
ATOM 1575 C C . ASP A 1 205 ? 12.233 -27.317 -10.484 1.00 30.48 205 ASP A C 1
ATOM 1577 O O . ASP A 1 205 ? 11.384 -27.788 -11.250 1.00 30.48 205 ASP A 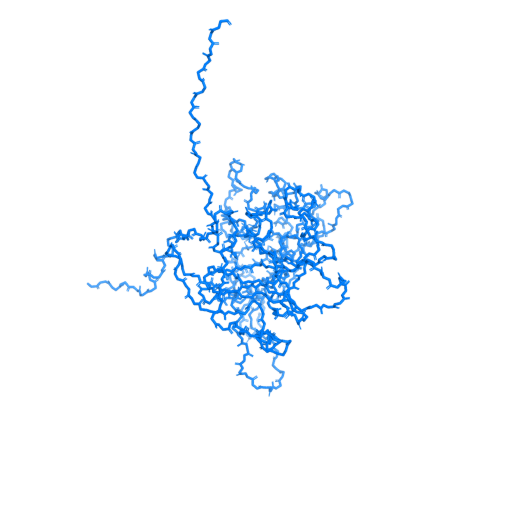O 1
ATOM 1581 N N . PRO A 1 206 ? 12.203 -26.016 -10.130 1.00 36.00 206 PRO A N 1
ATOM 1582 C CA . PRO A 1 206 ? 11.202 -25.079 -10.624 1.00 36.00 206 PRO A CA 1
ATOM 1583 C C . PRO A 1 206 ? 11.509 -24.706 -12.082 1.00 36.00 206 PRO A C 1
ATOM 1585 O O . PRO A 1 206 ? 11.913 -23.593 -12.406 1.00 36.00 206 PRO A O 1
ATOM 1588 N N . SER A 1 207 ? 11.315 -25.665 -12.980 1.00 39.44 207 SER A N 1
ATOM 1589 C CA . SER A 1 207 ? 11.271 -25.449 -14.420 1.00 39.44 207 SER A CA 1
ATOM 1590 C C . SER A 1 207 ? 9.847 -25.035 -14.788 1.00 39.44 207 SER A C 1
ATOM 1592 O O . SER A 1 207 ? 8.969 -25.886 -14.908 1.00 39.44 207 SER A O 1
ATOM 1594 N N . GLY A 1 208 ? 9.603 -23.735 -14.963 1.00 39.59 208 GLY A N 1
ATOM 1595 C CA . GLY A 1 208 ? 8.387 -23.260 -15.632 1.00 39.59 208 GLY A CA 1
ATOM 1596 C C . GLY A 1 208 ? 7.849 -21.925 -15.126 1.00 39.59 208 GLY A C 1
ATOM 1597 O O . GLY A 1 208 ? 7.053 -21.896 -14.193 1.00 39.59 208 GLY A O 1
ATOM 1598 N N . GLY A 1 209 ? 8.224 -20.830 -15.799 1.00 46.81 209 GLY A N 1
ATOM 1599 C CA . GLY A 1 209 ? 7.479 -19.562 -15.742 1.00 46.81 209 GLY A CA 1
ATOM 1600 C C . GLY A 1 209 ? 8.262 -18.313 -15.327 1.00 46.81 209 GLY A C 1
ATOM 1601 O O . GLY A 1 209 ? 7.676 -17.411 -14.737 1.00 46.81 209 GLY A O 1
ATOM 1602 N N . GLY A 1 210 ? 9.566 -18.232 -15.598 1.00 64.19 210 GLY A N 1
ATOM 1603 C CA . GLY A 1 210 ? 10.381 -17.039 -15.338 1.00 64.19 210 GLY A CA 1
ATOM 1604 C C . GLY A 1 210 ? 11.250 -16.662 -16.536 1.00 64.19 210 GLY A C 1
ATOM 1605 O O . GLY A 1 210 ? 11.433 -17.464 -17.446 1.00 64.19 210 GLY A O 1
ATOM 1606 N N . TYR A 1 211 ? 11.797 -15.442 -16.533 1.00 76.56 211 TYR A N 1
ATOM 1607 C CA . TYR A 1 211 ? 12.869 -15.079 -17.465 1.00 76.56 211 TYR A CA 1
ATOM 1608 C C . TYR A 1 211 ? 14.058 -16.031 -17.266 1.00 76.56 211 TYR A C 1
ATOM 1610 O O . TYR A 1 211 ? 14.485 -16.247 -16.133 1.00 76.56 211 TYR A O 1
ATOM 1618 N N . GLY A 1 212 ? 14.580 -16.580 -18.361 1.00 71.88 212 GLY A N 1
ATOM 1619 C CA . GLY A 1 212 ? 15.588 -17.639 -18.359 1.00 71.88 212 GLY A CA 1
ATOM 1620 C C . GLY A 1 212 ? 16.974 -17.208 -17.895 1.00 71.88 212 GLY A C 1
ATOM 1621 O O . GLY A 1 212 ? 17.701 -17.972 -17.264 1.00 71.88 212 GLY A O 1
ATOM 1622 N N . TYR A 1 213 ? 17.344 -15.954 -18.165 1.00 81.88 213 TYR A N 1
ATOM 1623 C CA . TYR A 1 213 ? 18.576 -15.367 -17.645 1.00 81.88 213 TYR A CA 1
ATOM 1624 C C . TYR A 1 213 ? 18.500 -13.839 -17.557 1.00 81.88 213 TYR A C 1
ATOM 1626 O O . TYR A 1 213 ? 17.665 -13.184 -18.191 1.00 81.88 213 TYR A O 1
ATOM 1634 N N . SER A 1 214 ? 19.410 -13.264 -16.768 1.00 88.06 214 SER A N 1
ATOM 1635 C CA . SER A 1 214 ? 19.564 -11.819 -16.592 1.00 88.06 214 SER A CA 1
ATOM 1636 C C . SER A 1 214 ? 20.984 -11.360 -16.891 1.00 88.06 214 SER A C 1
ATOM 1638 O O . SER A 1 214 ? 21.941 -12.036 -16.515 1.00 88.06 214 SER A O 1
ATOM 1640 N N . VAL A 1 215 ? 21.122 -10.175 -17.478 1.00 89.06 215 VAL A N 1
ATOM 1641 C CA . VAL A 1 215 ? 22.405 -9.507 -17.713 1.00 89.06 215 VAL A CA 1
ATOM 1642 C C . VAL A 1 215 ? 22.364 -8.126 -17.071 1.00 89.06 215 VAL A C 1
ATOM 1644 O O . VAL A 1 215 ? 21.449 -7.338 -17.324 1.00 89.06 215 VAL A O 1
ATOM 1647 N N . GLU A 1 216 ? 23.355 -7.820 -16.235 1.00 89.00 216 GLU A N 1
ATOM 1648 C CA . GLU A 1 216 ? 23.559 -6.449 -15.773 1.00 89.00 216 GLU A CA 1
ATOM 1649 C C . GLU A 1 216 ? 24.164 -5.621 -16.905 1.00 89.00 216 GLU A C 1
ATOM 1651 O O . GLU A 1 216 ? 25.225 -5.933 -17.448 1.00 89.00 216 GLU A O 1
ATOM 1656 N N . VAL A 1 217 ? 23.452 -4.565 -17.285 1.00 84.44 217 VAL A N 1
ATOM 1657 C CA . VAL A 1 217 ? 23.882 -3.638 -18.325 1.00 84.44 217 VAL A CA 1
ATOM 1658 C C . VAL A 1 217 ? 24.874 -2.686 -17.658 1.00 84.44 217 VAL A C 1
ATOM 1660 O O . VAL A 1 217 ? 24.485 -1.838 -16.858 1.00 84.44 217 VAL A O 1
ATOM 1663 N N . GLY A 1 218 ? 26.165 -2.935 -17.899 1.00 64.88 218 GLY A N 1
ATOM 1664 C CA . GLY A 1 218 ? 27.287 -2.384 -17.131 1.00 64.88 218 GLY A CA 1
ATOM 1665 C C . GLY A 1 218 ? 27.356 -0.852 -17.036 1.00 64.88 218 GLY A C 1
ATOM 1666 O O . GLY A 1 218 ? 26.819 -0.121 -17.869 1.00 64.88 218 GLY A O 1
ATOM 1667 N N . GLY A 1 219 ? 28.086 -0.384 -16.013 1.00 58.91 219 GLY A N 1
ATOM 1668 C CA . GLY A 1 219 ? 28.098 0.998 -15.508 1.00 58.91 219 GLY A CA 1
ATOM 1669 C C . GLY A 1 219 ? 28.475 2.110 -16.494 1.00 58.91 219 GLY A C 1
ATOM 1670 O O . GLY A 1 219 ? 28.092 3.250 -16.259 1.00 58.91 219 GLY A O 1
ATOM 1671 N N . GLY A 1 220 ? 29.117 1.784 -17.622 1.00 65.75 220 GLY A N 1
ATOM 1672 C CA . GLY A 1 220 ? 29.480 2.767 -18.649 1.00 65.75 220 GLY A CA 1
ATOM 1673 C C . GLY A 1 220 ? 28.288 3.389 -19.388 1.00 65.75 220 GLY A C 1
ATOM 1674 O O . GLY A 1 220 ? 28.396 4.471 -19.960 1.00 65.75 220 GLY A O 1
ATOM 1675 N N . ALA A 1 221 ? 27.117 2.739 -19.353 1.00 75.19 221 ALA A N 1
ATOM 1676 C CA . ALA A 1 221 ? 25.900 3.259 -19.981 1.00 75.19 221 ALA A CA 1
ATOM 1677 C C . ALA A 1 221 ? 25.512 4.652 -19.453 1.00 75.19 221 ALA A C 1
ATOM 1679 O O . ALA A 1 221 ? 24.923 5.454 -20.175 1.00 75.19 221 ALA A O 1
ATOM 1680 N N . LEU A 1 222 ? 25.843 4.945 -18.194 1.00 81.88 222 LEU A N 1
ATOM 1681 C CA . LEU A 1 222 ? 25.489 6.191 -17.517 1.00 81.88 222 LEU A CA 1
ATOM 1682 C C . LEU A 1 222 ? 26.700 7.097 -17.257 1.00 81.88 222 LEU A C 1
ATOM 1684 O O . LEU A 1 222 ? 26.590 8.051 -16.484 1.00 81.88 222 LEU A O 1
ATOM 1688 N N . ASP A 1 223 ? 27.828 6.861 -17.933 1.00 82.25 223 ASP A N 1
ATOM 1689 C CA . ASP A 1 223 ? 29.028 7.684 -17.777 1.00 82.25 223 ASP A CA 1
ATOM 1690 C C . ASP A 1 223 ? 28.731 9.160 -18.086 1.00 82.25 223 ASP A C 1
ATOM 1692 O O . ASP A 1 223 ? 28.205 9.528 -19.142 1.00 82.25 223 ASP A O 1
ATOM 1696 N N . GLY A 1 224 ? 29.029 10.028 -17.116 1.00 84.00 224 GLY A N 1
ATOM 1697 C CA . GLY A 1 224 ? 28.756 11.465 -17.196 1.00 84.00 224 GLY A CA 1
ATOM 1698 C C . GLY A 1 224 ? 27.273 11.861 -17.112 1.00 84.00 224 GLY A C 1
ATOM 1699 O O . GLY A 1 224 ? 26.963 13.041 -17.265 1.00 84.00 224 GLY A O 1
ATOM 1700 N N . PHE A 1 225 ? 26.353 10.917 -16.881 1.00 88.44 225 PHE A N 1
ATOM 1701 C CA . PHE A 1 225 ? 24.952 11.208 -16.543 1.00 88.44 225 PHE A CA 1
ATOM 1702 C C . PHE A 1 225 ? 24.766 11.341 -15.020 1.00 88.44 225 PHE A C 1
ATOM 1704 O O . PHE A 1 225 ? 24.168 12.318 -14.550 1.00 88.44 225 PHE A O 1
ATOM 1711 N N . ASP A 1 226 ? 25.319 10.356 -14.301 1.00 88.44 226 ASP A N 1
ATOM 1712 C CA . ASP A 1 226 ? 25.644 10.321 -12.869 1.00 88.44 226 ASP A CA 1
ATOM 1713 C C . ASP A 1 226 ? 26.329 11.613 -12.371 1.00 88.44 226 ASP A C 1
ATOM 1715 O O . ASP A 1 226 ? 27.379 11.971 -12.907 1.00 88.44 226 ASP A O 1
ATOM 1719 N N . ALA A 1 227 ? 25.818 12.304 -11.341 1.00 86.25 227 ALA A N 1
ATOM 1720 C CA . ALA A 1 227 ? 26.593 13.355 -10.678 1.00 86.25 227 ALA A CA 1
ATOM 1721 C C . ALA A 1 227 ? 27.653 12.731 -9.744 1.00 86.25 227 ALA A C 1
ATOM 1723 O O . ALA A 1 227 ? 27.415 11.665 -9.173 1.00 86.25 227 ALA A O 1
ATOM 1724 N N . PRO A 1 228 ? 28.809 13.385 -9.517 1.00 83.44 228 PRO A N 1
ATOM 1725 C CA . PRO A 1 228 ? 29.792 12.896 -8.553 1.00 83.44 228 PRO A CA 1
ATOM 1726 C C . PRO A 1 228 ? 29.175 12.701 -7.159 1.00 83.44 228 PRO A C 1
ATOM 1728 O O . PRO A 1 228 ? 28.556 1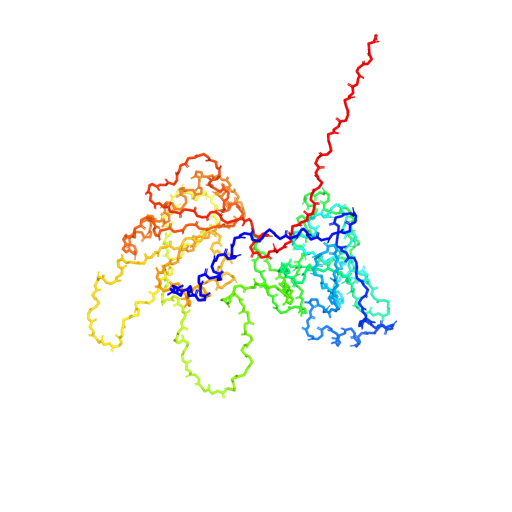3.617 -6.619 1.00 83.44 228 PRO A O 1
ATOM 1731 N N . GLY A 1 229 ? 29.354 11.512 -6.574 1.00 82.81 229 GLY A N 1
ATOM 1732 C CA . GLY A 1 229 ? 28.787 11.145 -5.267 1.00 82.81 229 GLY A CA 1
ATOM 1733 C C . GLY A 1 229 ? 27.402 10.491 -5.321 1.00 82.81 229 GLY A C 1
ATOM 1734 O O . GLY A 1 229 ? 26.890 10.076 -4.280 1.00 82.81 229 GLY A O 1
ATOM 1735 N N . ASP A 1 230 ? 26.807 10.357 -6.506 1.00 87.06 230 ASP A N 1
ATOM 1736 C CA . ASP A 1 230 ? 25.586 9.581 -6.685 1.00 87.06 230 ASP A CA 1
ATOM 1737 C C . ASP A 1 230 ? 25.819 8.076 -6.449 1.00 87.06 230 ASP A C 1
ATOM 1739 O O . ASP A 1 230 ? 26.876 7.515 -6.744 1.00 87.06 230 ASP A O 1
ATOM 1743 N N . SER A 1 231 ? 24.795 7.399 -5.925 1.00 82.75 231 SER A N 1
ATOM 1744 C CA . SER A 1 231 ? 24.803 5.945 -5.757 1.00 82.75 231 SER A CA 1
ATOM 1745 C C . SER A 1 231 ? 24.723 5.240 -7.112 1.00 82.75 231 SER A C 1
ATOM 1747 O O . SER A 1 231 ? 23.847 5.573 -7.913 1.00 82.75 231 SER A O 1
ATOM 1749 N N . ALA A 1 232 ? 25.552 4.214 -7.321 1.00 83.12 232 ALA A N 1
ATOM 1750 C CA . ALA A 1 232 ? 25.494 3.382 -8.519 1.00 83.12 232 ALA A CA 1
ATOM 1751 C C . ALA A 1 232 ? 24.088 2.789 -8.719 1.00 83.12 232 ALA A C 1
ATOM 1753 O O . ALA A 1 232 ? 23.497 2.219 -7.796 1.00 83.12 232 ALA A O 1
ATOM 1754 N N . ARG A 1 233 ? 23.555 2.923 -9.936 1.00 87.25 233 ARG A N 1
ATOM 1755 C CA . AR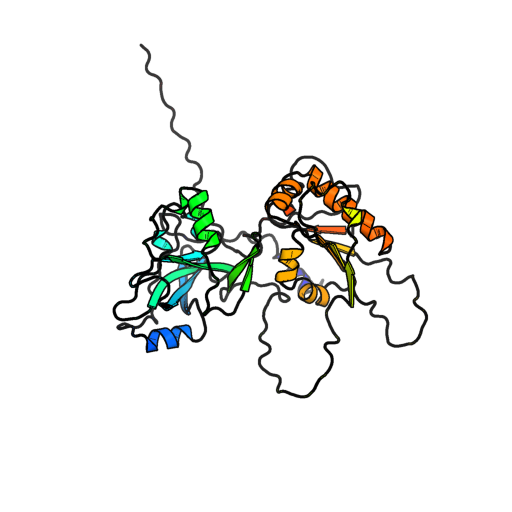G A 1 233 ? 22.261 2.357 -10.327 1.00 87.25 233 ARG A CA 1
ATOM 1756 C C . ARG A 1 233 ? 22.453 0.999 -10.971 1.00 87.25 233 ARG A C 1
ATOM 1758 O O . ARG A 1 233 ? 23.365 0.808 -11.770 1.00 87.25 233 ARG A O 1
ATOM 1765 N N . ARG A 1 234 ? 21.546 0.074 -10.667 1.00 89.94 234 ARG A N 1
ATOM 1766 C CA . ARG A 1 234 ? 21.476 -1.205 -11.364 1.00 89.94 234 ARG A CA 1
ATOM 1767 C C . ARG A 1 234 ? 20.579 -1.072 -12.589 1.00 89.94 234 ARG A C 1
ATOM 1769 O O . ARG A 1 234 ? 19.446 -0.606 -12.495 1.00 89.94 234 ARG A O 1
ATOM 1776 N N . ILE A 1 235 ? 21.079 -1.537 -13.723 1.00 92.62 235 ILE A N 1
ATOM 1777 C CA . ILE A 1 235 ? 20.286 -1.729 -14.933 1.00 92.62 235 ILE A CA 1
ATOM 1778 C C . ILE A 1 235 ? 20.357 -3.215 -15.260 1.00 92.62 235 ILE A C 1
ATOM 1780 O O . ILE A 1 235 ? 21.445 -3.768 -15.408 1.00 92.62 235 ILE A O 1
ATOM 1784 N N . THR A 1 236 ? 19.211 -3.884 -15.335 1.00 92.62 236 THR A N 1
ATOM 1785 C CA . THR A 1 236 ? 19.165 -5.334 -15.562 1.00 92.62 236 THR A CA 1
ATOM 1786 C C . THR A 1 236 ? 18.238 -5.652 -16.717 1.00 92.62 236 THR A C 1
ATOM 1788 O O . THR A 1 236 ? 17.051 -5.325 -16.668 1.00 92.62 236 THR A O 1
ATOM 1791 N N . LEU A 1 237 ? 18.778 -6.318 -17.733 1.00 92.12 237 LEU A N 1
ATOM 1792 C CA . LEU A 1 237 ? 18.008 -6.922 -18.808 1.00 92.12 237 LEU A CA 1
ATOM 1793 C C . LEU A 1 237 ? 17.681 -8.369 -18.432 1.00 92.12 237 LEU A C 1
ATOM 1795 O O . LEU A 1 237 ? 18.582 -9.149 -18.145 1.00 92.12 237 LEU A O 1
ATOM 1799 N N . TRP A 1 238 ? 16.406 -8.721 -18.465 1.00 90.62 238 TRP A N 1
ATOM 1800 C CA . TRP A 1 238 ? 15.887 -10.070 -18.287 1.00 90.62 238 TRP A CA 1
ATOM 1801 C C . TRP A 1 238 ? 15.359 -10.570 -19.623 1.00 90.62 238 TRP A C 1
ATOM 1803 O O . TRP A 1 238 ? 14.553 -9.893 -20.268 1.00 90.62 238 TRP A O 1
ATOM 1813 N N . GLN A 1 239 ? 15.820 -11.745 -20.038 1.00 86.31 239 GLN A N 1
ATOM 1814 C CA . GLN A 1 239 ? 15.475 -12.331 -21.327 1.00 86.31 239 GLN A CA 1
ATOM 1815 C C . GLN A 1 239 ? 14.772 -13.663 -21.113 1.00 86.31 239 GLN A C 1
ATOM 1817 O O . GLN A 1 239 ? 15.118 -14.437 -20.221 1.00 86.31 239 GLN A O 1
ATOM 1822 N N . GLN A 1 240 ? 13.733 -13.896 -21.905 1.00 78.38 240 GLN A N 1
ATOM 1823 C CA . GLN A 1 240 ? 13.001 -15.156 -21.880 1.00 78.38 240 GLN A CA 1
ATOM 1824 C C . GLN A 1 240 ? 13.889 -16.272 -22.425 1.00 78.38 240 GLN A C 1
ATOM 1826 O O . GLN A 1 240 ? 14.629 -16.054 -23.392 1.00 78.38 240 GLN A O 1
ATOM 1831 N N . ASP A 1 241 ? 13.765 -17.480 -21.876 1.00 67.94 241 ASP A N 1
ATOM 1832 C CA . ASP A 1 241 ? 14.340 -18.639 -22.549 1.00 67.94 241 ASP A CA 1
ATOM 1833 C C . ASP A 1 241 ? 13.702 -18.765 -23.931 1.00 67.94 241 ASP A C 1
ATOM 1835 O O . ASP A 1 241 ? 12.506 -18.535 -24.142 1.00 67.94 241 ASP A O 1
ATOM 1839 N N . CYS A 1 242 ? 14.514 -19.064 -24.935 1.00 52.81 242 CYS A N 1
ATOM 1840 C CA . CYS A 1 242 ? 13.974 -19.496 -26.209 1.00 52.81 242 CYS A CA 1
ATOM 1841 C C . CYS A 1 242 ? 13.332 -20.856 -25.949 1.00 52.81 242 CYS A C 1
ATOM 1843 O O . CYS A 1 242 ? 14.052 -21.829 -25.748 1.00 52.81 242 CYS A O 1
ATOM 1845 N N . CYS A 1 243 ? 11.999 -20.933 -25.911 1.00 42.12 243 CYS A N 1
ATOM 1846 C CA . CYS A 1 243 ? 11.290 -22.209 -25.922 1.00 42.12 243 CYS A CA 1
ATOM 1847 C C . CYS A 1 243 ? 11.565 -22.902 -27.269 1.00 42.12 243 CYS A C 1
ATOM 1849 O O . CYS A 1 243 ? 10.780 -22.799 -28.205 1.00 42.12 243 CYS A O 1
ATOM 1851 N N . GLY A 1 244 ? 12.723 -23.546 -27.385 1.00 39.31 244 GLY A N 1
ATOM 1852 C CA . GLY A 1 244 ? 13.104 -24.443 -28.463 1.00 39.31 244 GLY A CA 1
ATOM 1853 C C . GLY A 1 244 ? 13.308 -25.812 -27.842 1.00 39.31 244 GLY A C 1
ATOM 1854 O O . GLY A 1 244 ? 14.090 -25.941 -26.902 1.00 39.31 244 GLY A O 1
ATOM 1855 N N . GLY A 1 245 ? 12.531 -26.790 -28.305 1.00 34.81 245 GLY A N 1
ATOM 1856 C CA . GLY A 1 245 ? 12.477 -28.135 -27.746 1.00 34.81 245 GLY A CA 1
ATOM 1857 C C . GLY A 1 245 ? 13.847 -28.789 -27.605 1.00 34.81 245 GLY A C 1
ATOM 1858 O O . GLY A 1 245 ? 14.800 -28.454 -28.305 1.00 34.81 245 GLY A O 1
ATOM 1859 N N . SER A 1 246 ? 13.905 -29.733 -26.671 1.00 37.41 246 SER A N 1
ATOM 1860 C CA . SER A 1 246 ? 15.010 -30.652 -26.451 1.00 37.41 246 SER A CA 1
ATOM 1861 C C . SER A 1 246 ? 15.366 -31.391 -27.740 1.00 37.41 246 SER A C 1
ATOM 1863 O O . SER A 1 246 ? 14.873 -32.480 -27.994 1.00 37.41 246 SER A O 1
ATOM 1865 N N . ASP A 1 247 ? 16.224 -30.801 -28.556 1.00 39.16 247 ASP A N 1
ATOM 1866 C CA . ASP A 1 247 ? 17.052 -31.545 -29.485 1.00 39.16 247 ASP A CA 1
ATOM 1867 C C . ASP A 1 247 ? 18.312 -30.736 -29.770 1.00 39.16 247 ASP A C 1
ATOM 1869 O O . ASP A 1 247 ? 18.264 -29.515 -29.920 1.00 39.16 247 ASP A O 1
ATOM 1873 N N . GLY A 1 248 ? 19.459 -31.414 -29.760 1.00 39.97 248 GLY A N 1
ATOM 1874 C CA . GLY A 1 248 ? 20.812 -30.849 -29.792 1.00 39.97 248 GLY A CA 1
ATOM 1875 C C . GLY A 1 248 ? 21.197 -30.169 -31.112 1.00 39.97 248 GLY A C 1
ATOM 1876 O O . GLY A 1 248 ? 22.240 -30.469 -31.688 1.00 39.97 248 GLY A O 1
ATOM 1877 N N . GLY A 1 249 ? 20.371 -29.244 -31.596 1.00 32.19 249 GLY A N 1
ATOM 1878 C CA . GLY A 1 249 ? 20.544 -28.485 -32.822 1.00 32.19 249 GLY A CA 1
ATOM 1879 C C . GLY A 1 249 ? 21.028 -27.065 -32.546 1.00 32.19 249 GLY A C 1
ATOM 1880 O O . GLY A 1 249 ? 20.334 -26.243 -31.957 1.00 32.19 249 GLY A O 1
ATOM 1881 N N . ARG A 1 250 ? 22.252 -26.789 -32.996 1.00 37.19 250 ARG A N 1
ATOM 1882 C CA . ARG A 1 250 ? 22.849 -25.478 -33.302 1.00 37.19 250 ARG A CA 1
ATOM 1883 C C . ARG A 1 250 ? 21.847 -24.302 -33.274 1.00 37.19 250 ARG A C 1
ATOM 1885 O O . ARG A 1 250 ? 21.007 -24.203 -34.157 1.00 37.19 250 ARG A O 1
ATOM 1892 N N . ARG A 1 251 ? 22.014 -23.384 -32.305 1.00 42.00 251 ARG A N 1
ATOM 1893 C CA . ARG A 1 251 ? 21.295 -22.095 -32.165 1.00 42.00 251 ARG A CA 1
ATOM 1894 C C . ARG A 1 251 ? 21.046 -21.427 -33.526 1.00 42.00 251 ARG A C 1
ATOM 1896 O O . ARG A 1 251 ? 21.923 -20.724 -34.037 1.00 42.00 251 ARG A O 1
ATOM 1903 N N . GLU A 1 252 ? 19.860 -21.603 -34.100 1.00 37.09 252 GLU A N 1
ATOM 1904 C CA . GLU A 1 252 ? 19.457 -20.839 -35.274 1.00 37.09 252 GLU A CA 1
ATOM 1905 C C . GLU A 1 252 ? 19.100 -19.420 -34.834 1.00 37.09 252 GLU A C 1
ATOM 1907 O O . GLU A 1 252 ? 18.100 -19.154 -34.170 1.00 37.09 252 GLU A O 1
ATOM 1912 N N . ARG A 1 253 ? 19.974 -18.488 -35.212 1.00 40.44 253 ARG A N 1
ATOM 1913 C CA . ARG A 1 253 ? 19.972 -17.056 -34.883 1.00 40.44 253 ARG A CA 1
ATOM 1914 C C . ARG A 1 253 ? 18.817 -16.276 -35.562 1.00 40.44 253 ARG A C 1
ATOM 1916 O O . ARG A 1 253 ? 18.972 -15.099 -35.874 1.00 40.44 253 ARG A O 1
ATOM 1923 N N . GLY A 1 254 ? 17.689 -16.939 -35.839 1.00 38.94 254 GLY A N 1
ATOM 1924 C CA . GLY A 1 254 ? 16.584 -16.449 -36.674 1.00 38.94 254 GLY A CA 1
ATOM 1925 C C . GLY A 1 254 ? 15.212 -16.359 -35.993 1.00 38.94 254 GLY A C 1
ATOM 1926 O O . GLY A 1 254 ? 14.380 -15.589 -36.457 1.00 38.94 254 GLY A O 1
ATOM 1927 N N . GLN A 1 255 ? 14.965 -17.063 -34.880 1.00 43.59 255 GLN A N 1
ATOM 1928 C CA . GLN A 1 255 ? 13.649 -17.052 -34.203 1.00 43.59 255 GLN A CA 1
ATOM 1929 C C . GLN A 1 255 ? 13.474 -15.920 -33.167 1.00 43.59 255 GLN A C 1
ATOM 1931 O O . GLN A 1 255 ? 12.385 -15.717 -32.640 1.00 43.59 255 GLN A O 1
ATOM 1936 N N . ASP A 1 256 ? 14.527 -15.139 -32.914 1.00 50.44 256 ASP A N 1
ATOM 1937 C CA . ASP A 1 256 ? 14.570 -14.090 -31.880 1.00 50.44 256 ASP A CA 1
ATOM 1938 C C . ASP A 1 256 ? 14.118 -12.698 -32.389 1.00 50.44 256 ASP A C 1
ATOM 1940 O O . ASP A 1 256 ? 14.050 -11.723 -31.644 1.00 50.44 256 ASP A O 1
ATOM 1944 N N . GLN A 1 257 ? 13.781 -12.579 -33.681 1.00 49.69 257 GLN A N 1
ATOM 1945 C CA . GLN A 1 257 ? 13.539 -11.296 -34.371 1.00 49.69 257 GLN A CA 1
ATOM 1946 C C . GLN A 1 257 ? 12.177 -10.644 -34.063 1.00 49.69 257 GLN A C 1
ATOM 1948 O O . GLN A 1 257 ? 11.797 -9.643 -34.668 1.00 49.69 257 GLN A O 1
ATOM 1953 N N . GLY A 1 258 ? 11.428 -11.194 -33.109 1.00 62.06 258 GLY A N 1
ATOM 1954 C CA . GLY A 1 258 ? 10.058 -10.795 -32.815 1.00 62.06 258 GLY A CA 1
ATOM 1955 C C . GLY A 1 258 ? 9.768 -10.592 -31.336 1.00 62.06 258 GLY A C 1
ATOM 1956 O O . GLY A 1 258 ? 8.603 -10.699 -30.961 1.00 62.06 258 GLY A O 1
ATOM 1957 N N . ARG A 1 259 ? 10.764 -10.335 -30.481 1.00 76.88 259 ARG A N 1
ATOM 1958 C CA . ARG A 1 259 ? 10.533 -10.047 -29.056 1.00 76.88 259 ARG A CA 1
ATOM 1959 C C . ARG A 1 259 ? 10.485 -8.542 -28.796 1.00 76.88 259 ARG A C 1
ATOM 1961 O O . ARG A 1 259 ? 11.377 -7.790 -29.200 1.00 76.88 259 ARG A O 1
ATOM 1968 N N . GLY A 1 260 ? 9.404 -8.103 -28.154 1.00 84.12 260 GLY A N 1
ATOM 1969 C CA . GLY A 1 260 ? 9.272 -6.727 -27.681 1.00 84.12 260 GLY A CA 1
ATOM 1970 C C . GLY A 1 260 ? 10.177 -6.466 -26.479 1.00 84.12 260 GLY A C 1
ATOM 1971 O O . GLY A 1 260 ? 10.705 -7.399 -25.885 1.00 84.12 260 GLY A O 1
ATOM 1972 N N . LEU A 1 261 ? 10.352 -5.201 -26.117 1.00 86.81 261 LEU A N 1
ATOM 1973 C CA . LEU A 1 261 ? 11.093 -4.789 -24.930 1.00 86.81 261 LEU A CA 1
ATOM 1974 C C . LEU A 1 261 ? 10.183 -3.962 -24.026 1.00 86.81 261 LEU A C 1
ATOM 1976 O O . LEU A 1 261 ? 9.685 -2.912 -24.436 1.00 86.81 261 LEU A O 1
ATOM 1980 N N . LEU A 1 262 ? 9.979 -4.429 -22.799 1.00 89.50 262 LEU A N 1
ATOM 1981 C CA . LEU A 1 262 ? 9.307 -3.685 -21.745 1.00 89.50 262 LEU A CA 1
ATOM 1982 C C . LEU A 1 262 ? 10.363 -3.044 -20.844 1.00 89.50 262 LEU A C 1
ATOM 1984 O O . LEU A 1 262 ? 11.143 -3.739 -20.206 1.00 89.50 262 LEU A O 1
ATOM 1988 N N . VAL A 1 263 ? 10.387 -1.720 -20.782 1.00 89.69 263 VAL A N 1
ATOM 1989 C CA . VAL A 1 263 ? 11.276 -0.943 -19.918 1.00 89.69 263 VAL A CA 1
ATOM 1990 C C . VAL A 1 263 ? 10.485 -0.458 -18.712 1.00 89.69 263 VAL A C 1
ATOM 1992 O O . VAL A 1 263 ? 9.513 0.279 -18.880 1.00 89.69 263 VAL A O 1
ATOM 1995 N N . LEU A 1 264 ? 10.909 -0.839 -17.509 1.00 91.38 264 LEU A N 1
ATOM 1996 C CA . LEU A 1 264 ? 10.327 -0.371 -16.254 1.00 91.38 264 LEU A CA 1
ATOM 1997 C C . LEU A 1 264 ? 11.309 0.545 -15.519 1.00 91.38 264 LEU A C 1
ATOM 1999 O O . LEU A 1 264 ? 12.398 0.123 -15.121 1.00 91.38 264 LEU A O 1
ATOM 2003 N N . LEU A 1 265 ? 10.895 1.798 -15.329 1.00 90.44 265 LEU A N 1
ATOM 2004 C CA . LEU A 1 265 ? 11.539 2.742 -14.410 1.00 90.44 265 LEU A CA 1
ATOM 2005 C C . LEU A 1 265 ? 11.173 2.405 -12.960 1.00 90.44 265 LEU A C 1
ATOM 2007 O O . LEU A 1 265 ? 10.134 1.788 -12.721 1.00 90.44 265 LEU A O 1
ATOM 2011 N N . ASP A 1 266 ? 11.985 2.862 -12.002 1.00 88.88 266 ASP A N 1
ATOM 2012 C CA . ASP A 1 266 ? 11.915 2.438 -10.593 1.00 88.88 266 ASP A CA 1
ATOM 2013 C C . ASP A 1 266 ? 12.130 0.918 -10.457 1.00 88.88 266 ASP A C 1
ATOM 2015 O O . ASP A 1 266 ? 11.417 0.218 -9.730 1.00 88.88 266 ASP A O 1
ATOM 2019 N N . GLY A 1 267 ? 13.100 0.387 -11.211 1.00 89.31 267 GLY A N 1
ATOM 2020 C CA . GLY A 1 267 ? 13.410 -1.041 -11.296 1.00 89.31 267 GLY A CA 1
ATOM 2021 C C . GLY A 1 267 ? 13.642 -1.695 -9.934 1.00 89.31 267 GLY A C 1
ATOM 2022 O O . GLY A 1 267 ? 13.230 -2.836 -9.720 1.00 89.31 267 GLY A O 1
ATOM 2023 N N . GLU A 1 268 ? 14.194 -0.955 -8.972 1.00 88.56 268 GLU A N 1
ATOM 2024 C CA . GLU A 1 268 ? 14.398 -1.404 -7.601 1.00 88.56 268 GLU A CA 1
ATOM 2025 C C . GLU A 1 268 ? 13.089 -1.646 -6.843 1.00 88.56 268 GLU A C 1
ATOM 2027 O O . GLU A 1 268 ? 13.048 -2.495 -5.954 1.00 88.56 268 GLU A O 1
ATOM 2032 N N . ILE A 1 269 ? 12.017 -0.926 -7.176 1.00 86.38 269 ILE A N 1
ATOM 2033 C CA . ILE A 1 269 ? 10.694 -1.096 -6.565 1.00 86.38 269 ILE A CA 1
ATOM 2034 C C . ILE A 1 269 ? 9.980 -2.283 -7.198 1.00 86.38 269 ILE A C 1
ATOM 2036 O O . ILE A 1 269 ? 9.478 -3.155 -6.489 1.00 86.38 269 ILE A O 1
ATOM 2040 N N . TRP A 1 270 ? 9.983 -2.369 -8.528 1.00 87.31 270 TRP A N 1
ATOM 2041 C CA . TRP A 1 270 ? 9.370 -3.492 -9.235 1.00 87.31 270 TRP A CA 1
ATOM 2042 C C . TRP A 1 270 ? 10.021 -4.829 -8.879 1.00 87.31 270 TRP A C 1
ATOM 2044 O O . TRP A 1 270 ? 9.327 -5.819 -8.658 1.00 87.31 270 TRP A O 1
ATOM 2054 N N . ARG A 1 271 ? 11.353 -4.853 -8.763 1.00 87.94 271 ARG A N 1
ATOM 2055 C CA . ARG A 1 271 ? 12.111 -6.043 -8.364 1.00 87.94 271 ARG A CA 1
ATOM 2056 C C . ARG A 1 271 ? 11.738 -6.513 -6.960 1.00 87.94 271 ARG A C 1
ATOM 2058 O O . ARG A 1 271 ? 11.542 -7.704 -6.761 1.00 87.94 271 ARG A O 1
ATOM 2065 N N . ARG A 1 272 ? 11.600 -5.590 -6.002 1.00 85.88 272 ARG A N 1
ATOM 2066 C CA . ARG A 1 272 ? 11.177 -5.922 -4.631 1.00 85.88 272 ARG A CA 1
ATOM 2067 C C . ARG A 1 272 ? 9.731 -6.419 -4.554 1.00 85.88 272 ARG A C 1
ATOM 2069 O O . ARG A 1 272 ? 9.406 -7.169 -3.648 1.00 85.88 272 ARG A O 1
ATOM 2076 N N . ASN A 1 273 ? 8.894 -6.050 -5.521 1.00 85.38 273 ASN A N 1
ATOM 2077 C CA . ASN A 1 273 ? 7.534 -6.570 -5.674 1.00 85.38 273 ASN A CA 1
ATOM 2078 C C . ASN A 1 273 ? 7.458 -7.773 -6.643 1.00 85.38 273 ASN A C 1
ATOM 2080 O O . ASN A 1 273 ? 6.391 -8.080 -7.165 1.00 85.38 273 ASN A O 1
ATOM 2084 N N . ASP A 1 274 ? 8.578 -8.464 -6.888 1.00 84.44 274 ASP A N 1
ATOM 2085 C CA . ASP A 1 274 ? 8.634 -9.740 -7.617 1.00 84.44 274 ASP A CA 1
ATOM 2086 C C . ASP A 1 274 ? 8.129 -9.680 -9.077 1.00 84.44 274 ASP A C 1
ATOM 2088 O O . ASP A 1 274 ? 7.621 -10.651 -9.642 1.00 84.44 274 ASP A O 1
ATOM 2092 N N . VAL A 1 275 ? 8.292 -8.522 -9.732 1.00 85.50 275 VAL A N 1
ATOM 2093 C CA . VAL A 1 275 ? 7.826 -8.308 -11.115 1.00 85.50 275 VAL A CA 1
ATOM 2094 C C . VAL A 1 275 ? 8.415 -9.315 -12.106 1.00 85.50 275 VAL A C 1
ATOM 2096 O O . VAL A 1 275 ? 7.770 -9.669 -13.087 1.00 85.50 275 VAL A O 1
ATOM 2099 N N . VAL A 1 276 ? 9.654 -9.756 -11.873 1.00 86.12 276 VAL A N 1
ATOM 2100 C CA . VAL A 1 276 ? 10.411 -10.589 -12.814 1.00 86.12 276 VAL A CA 1
ATOM 2101 C C . VAL A 1 276 ? 9.757 -11.956 -12.921 1.00 86.12 276 VAL A C 1
ATOM 2103 O O . VAL A 1 276 ? 9.451 -12.399 -14.025 1.00 86.12 276 VAL A O 1
ATOM 2106 N N . ARG A 1 277 ? 9.479 -12.592 -11.779 1.00 82.31 277 ARG A N 1
ATOM 2107 C CA . ARG A 1 277 ? 8.782 -13.875 -11.745 1.00 82.31 277 ARG A CA 1
ATOM 2108 C C . ARG A 1 277 ? 7.350 -13.726 -12.258 1.00 82.31 277 ARG A C 1
ATOM 2110 O O . ARG A 1 277 ? 6.936 -14.481 -13.128 1.00 82.31 277 ARG A O 1
ATOM 2117 N N . ARG A 1 278 ? 6.617 -12.713 -11.778 1.00 79.94 278 ARG A N 1
ATOM 2118 C CA . ARG A 1 278 ? 5.192 -12.516 -12.106 1.00 79.94 278 ARG A CA 1
ATOM 2119 C C . ARG A 1 278 ? 4.943 -12.190 -13.580 1.00 79.94 278 ARG A C 1
ATOM 2121 O O . ARG A 1 278 ? 3.988 -12.683 -14.164 1.00 79.94 278 ARG A O 1
ATOM 2128 N N . LEU A 1 279 ? 5.789 -11.370 -14.208 1.00 80.88 279 LEU A N 1
ATOM 2129 C CA . LEU A 1 279 ? 5.675 -11.099 -15.646 1.00 80.88 279 LEU A CA 1
ATOM 2130 C C . LEU A 1 279 ? 6.299 -12.204 -16.494 1.00 80.88 279 LEU A C 1
ATOM 2132 O O . LEU A 1 279 ? 5.806 -12.454 -17.593 1.00 80.88 279 LEU A O 1
ATOM 2136 N N . GLY A 1 280 ? 7.355 -12.859 -16.004 1.00 75.38 280 GLY A N 1
ATOM 2137 C CA . GLY A 1 280 ? 8.053 -13.927 -16.716 1.00 75.38 280 GLY A CA 1
ATOM 2138 C C . GLY A 1 280 ? 7.114 -15.040 -17.183 1.00 75.38 280 GLY A C 1
ATOM 2139 O O . GLY A 1 280 ? 7.233 -15.478 -18.324 1.00 75.38 280 GLY A O 1
ATOM 2140 N N . ALA A 1 281 ? 6.117 -15.392 -16.366 1.00 68.38 281 ALA A N 1
ATOM 2141 C CA . ALA A 1 281 ? 5.128 -16.429 -16.660 1.00 68.38 281 ALA A CA 1
ATOM 2142 C C . ALA A 1 281 ? 4.243 -16.142 -17.891 1.00 68.38 281 ALA A C 1
ATOM 2144 O O . ALA A 1 281 ? 3.787 -17.071 -18.555 1.00 68.38 281 ALA A O 1
ATOM 2145 N N . ARG A 1 282 ? 4.009 -14.866 -18.229 1.00 68.50 282 ARG A N 1
ATOM 2146 C CA . ARG A 1 282 ? 3.069 -14.454 -19.292 1.00 68.50 282 ARG A CA 1
ATOM 2147 C C . ARG A 1 282 ? 3.748 -13.759 -20.467 1.00 68.50 282 ARG A C 1
ATOM 2149 O O . ARG A 1 282 ? 3.252 -13.783 -21.593 1.00 68.50 282 ARG A O 1
ATOM 2156 N N . ALA A 1 283 ? 4.874 -13.105 -20.220 1.00 71.31 283 ALA A N 1
ATOM 2157 C CA . ALA A 1 283 ? 5.523 -12.212 -21.165 1.00 71.31 283 ALA A CA 1
ATOM 2158 C C . ALA A 1 283 ? 6.524 -12.947 -22.075 1.00 71.31 283 ALA A C 1
ATOM 2160 O O . ALA A 1 283 ? 7.593 -12.422 -22.360 1.00 71.31 283 ALA A O 1
ATOM 2161 N N . ALA A 1 284 ? 6.177 -14.140 -22.574 1.00 70.12 284 ALA A N 1
ATOM 2162 C CA . ALA A 1 284 ? 7.063 -14.966 -23.410 1.00 70.12 284 ALA A CA 1
ATOM 2163 C C . ALA A 1 284 ? 7.557 -14.248 -24.688 1.00 70.12 284 ALA A C 1
ATOM 2165 O O . ALA A 1 284 ? 8.604 -14.577 -25.243 1.00 70.12 284 ALA A O 1
ATOM 2166 N N . SER A 1 285 ? 6.809 -13.241 -25.155 1.00 78.00 285 SER A N 1
ATOM 2167 C CA . SER A 1 285 ? 7.150 -12.418 -26.320 1.00 78.00 285 SER A CA 1
ATOM 2168 C C . SER A 1 285 ? 7.847 -11.093 -25.981 1.00 78.00 285 SER A C 1
ATOM 2170 O O . SER A 1 285 ? 7.971 -10.246 -26.874 1.00 78.00 285 SER A O 1
ATOM 2172 N N . TRP A 1 286 ? 8.221 -10.859 -24.720 1.00 85.12 286 TRP A N 1
ATOM 2173 C CA . TRP A 1 286 ? 8.825 -9.611 -24.255 1.00 85.12 286 TRP A CA 1
ATOM 2174 C C . TRP A 1 286 ? 10.063 -9.878 -23.401 1.00 85.12 286 TRP A C 1
ATOM 2176 O O . TRP A 1 286 ? 10.020 -10.669 -22.466 1.00 85.12 286 TRP A O 1
ATOM 2186 N N . ASP A 1 287 ? 11.138 -9.153 -23.689 1.00 88.81 287 ASP A N 1
ATOM 2187 C CA . ASP A 1 287 ? 12.247 -8.972 -22.758 1.00 88.81 287 ASP A CA 1
ATOM 2188 C C . ASP A 1 287 ? 11.902 -7.844 -21.774 1.00 88.81 287 ASP A C 1
ATOM 2190 O O . ASP A 1 287 ? 11.136 -6.930 -22.105 1.00 88.81 287 ASP A O 1
ATOM 2194 N N . LEU A 1 288 ? 12.496 -7.867 -20.583 1.00 90.75 288 LEU A N 1
ATOM 2195 C CA . LEU A 1 288 ? 12.251 -6.884 -19.528 1.00 90.75 288 LEU A CA 1
ATOM 2196 C C . LEU A 1 288 ? 13.536 -6.156 -19.142 1.00 90.75 288 LEU A C 1
ATOM 2198 O O . LEU A 1 288 ? 14.487 -6.761 -18.662 1.00 90.75 288 LEU A O 1
ATOM 2202 N N . LEU A 1 289 ? 13.544 -4.836 -19.290 1.00 92.12 289 LEU A N 1
ATOM 2203 C CA . LEU A 1 289 ? 14.616 -3.962 -18.829 1.00 92.12 289 LEU A CA 1
ATOM 2204 C C . LEU A 1 289 ? 14.172 -3.225 -17.567 1.00 92.12 289 LEU A C 1
ATOM 2206 O O . LEU A 1 289 ? 13.276 -2.385 -17.615 1.00 92.12 289 LEU A O 1
ATOM 2210 N N . LEU A 1 290 ? 14.823 -3.514 -16.444 1.00 93.31 290 LEU A N 1
ATOM 2211 C CA . LEU A 1 290 ? 14.640 -2.783 -15.193 1.00 93.31 290 LEU A CA 1
ATOM 2212 C C . LEU A 1 290 ? 15.725 -1.715 -15.066 1.00 93.31 290 LEU A C 1
ATOM 2214 O O . LEU A 1 290 ? 16.911 -2.047 -15.095 1.00 93.31 290 LEU A O 1
ATOM 2218 N N . ILE A 1 291 ? 15.318 -0.456 -14.905 1.00 92.19 291 ILE A N 1
ATOM 2219 C CA . ILE A 1 291 ? 16.220 0.680 -14.686 1.00 92.19 291 ILE A CA 1
ATOM 2220 C C . ILE A 1 291 ? 15.992 1.196 -13.270 1.00 92.19 291 ILE A C 1
ATOM 2222 O O . ILE A 1 291 ? 14.932 1.762 -12.980 1.00 92.19 291 ILE A O 1
ATOM 2226 N N . ASP A 1 292 ? 16.979 1.014 -12.393 1.00 91.75 292 ASP A N 1
ATOM 2227 C CA . ASP A 1 292 ? 16.896 1.543 -11.038 1.00 91.75 292 ASP A CA 1
ATOM 2228 C C . ASP A 1 292 ? 16.982 3.080 -11.054 1.00 91.75 292 ASP A C 1
ATOM 2230 O O . ASP A 1 292 ? 17.796 3.691 -11.757 1.00 91.75 292 ASP A O 1
ATOM 2234 N N . SER A 1 293 ? 16.143 3.725 -10.247 1.00 88.38 293 SER A N 1
ATOM 2235 C CA . SER A 1 293 ? 16.077 5.187 -10.139 1.00 88.38 293 SER A CA 1
ATOM 2236 C C . SER A 1 293 ? 17.114 5.783 -9.179 1.00 88.38 293 SER A C 1
ATOM 2238 O O . SER A 1 293 ? 17.238 7.005 -9.081 1.00 88.38 293 SER A O 1
ATOM 2240 N N . GLY A 1 294 ? 17.878 4.938 -8.482 1.00 88.44 294 GLY A N 1
ATOM 2241 C CA . GLY A 1 294 ? 18.888 5.357 -7.511 1.00 88.44 294 GLY A CA 1
ATOM 2242 C C . GLY A 1 294 ? 18.271 5.951 -6.243 1.00 88.44 294 GLY A C 1
ATOM 2243 O O . GLY A 1 294 ? 17.204 5.535 -5.793 1.00 88.44 294 GLY A O 1
ATOM 2244 N N . SER A 1 295 ? 18.953 6.924 -5.634 1.00 87.38 295 SER A N 1
ATOM 2245 C CA . SER A 1 295 ? 18.445 7.602 -4.434 1.00 87.38 295 SER A CA 1
ATOM 2246 C C . SER A 1 295 ? 17.207 8.462 -4.727 1.00 87.38 295 SER A C 1
ATOM 2248 O O . SER A 1 295 ? 16.964 8.870 -5.862 1.00 87.38 295 SER A O 1
ATOM 2250 N N . LEU A 1 296 ? 16.441 8.832 -3.692 1.00 83.19 296 LEU A N 1
ATOM 2251 C CA . LEU A 1 296 ? 15.286 9.731 -3.849 1.00 83.19 296 LEU A CA 1
ATOM 2252 C C . LEU A 1 296 ? 15.656 11.076 -4.490 1.00 83.19 296 LEU A C 1
ATOM 2254 O O . LEU A 1 296 ? 14.858 11.630 -5.247 1.00 83.19 296 LEU A O 1
ATOM 2258 N N . THR A 1 297 ? 16.854 11.592 -4.206 1.00 87.31 297 THR A N 1
ATOM 2259 C CA . THR A 1 297 ? 17.378 12.823 -4.811 1.00 87.31 297 THR A CA 1
ATOM 2260 C C . THR A 1 297 ? 17.626 12.633 -6.301 1.00 87.31 297 THR A C 1
ATOM 2262 O O . THR A 1 297 ? 17.163 13.442 -7.105 1.00 87.31 297 THR A O 1
ATOM 2265 N N . MET A 1 298 ? 18.285 11.536 -6.681 1.00 90.25 298 MET A N 1
ATOM 2266 C CA . MET A 1 298 ? 18.536 11.209 -8.082 1.00 90.25 298 MET A CA 1
ATOM 2267 C C . MET A 1 298 ? 17.225 10.975 -8.841 1.00 90.25 298 MET A C 1
ATOM 2269 O O . MET A 1 298 ? 16.979 11.602 -9.868 1.00 90.25 298 MET A O 1
ATOM 2273 N N . ARG A 1 299 ? 16.316 10.170 -8.279 1.00 87.75 299 ARG A N 1
ATOM 2274 C CA . ARG A 1 299 ? 14.967 9.941 -8.809 1.00 87.75 299 ARG A CA 1
ATOM 2275 C C . ARG A 1 299 ? 14.204 11.250 -9.009 1.00 87.75 299 ARG A C 1
ATOM 2277 O O . ARG A 1 299 ? 13.540 11.439 -10.025 1.00 87.75 299 ARG A O 1
ATOM 2284 N N . ALA A 1 300 ? 14.276 12.162 -8.038 1.00 86.31 300 ALA A N 1
ATOM 2285 C CA . ALA A 1 300 ? 13.639 13.470 -8.124 1.00 86.31 300 ALA A CA 1
ATOM 2286 C C . ALA A 1 300 ? 14.230 14.337 -9.236 1.00 86.31 300 ALA A C 1
ATOM 2288 O O . ALA A 1 300 ? 13.463 14.948 -9.968 1.00 86.31 300 ALA A O 1
ATOM 2289 N N . ARG A 1 301 ? 15.557 14.374 -9.361 1.00 89.12 301 ARG A N 1
ATOM 2290 C CA . ARG A 1 301 ? 16.273 15.132 -10.391 1.00 89.12 301 ARG A CA 1
ATOM 2291 C C . ARG A 1 301 ? 15.989 14.592 -11.792 1.00 89.12 301 ARG A C 1
ATOM 2293 O O . ARG A 1 301 ? 15.674 15.362 -12.691 1.00 89.12 301 ARG A O 1
ATOM 2300 N N . ASP A 1 302 ? 16.090 13.279 -11.970 1.00 88.56 302 ASP A N 1
ATOM 2301 C CA . ASP A 1 302 ? 16.144 12.666 -13.297 1.00 88.56 302 ASP A CA 1
ATOM 2302 C C . ASP A 1 302 ? 14.760 12.329 -13.853 1.00 88.56 302 ASP A C 1
ATOM 2304 O O . ASP A 1 302 ? 14.559 12.443 -15.056 1.00 88.56 302 ASP A O 1
ATOM 2308 N N . LEU A 1 303 ? 13.790 11.959 -13.006 1.00 84.75 303 LEU A N 1
ATOM 2309 C CA . LEU A 1 303 ? 12.432 11.636 -13.466 1.00 84.75 303 LEU A CA 1
ATOM 2310 C C . LEU A 1 303 ? 11.472 12.831 -13.460 1.00 84.75 303 LEU A C 1
ATOM 2312 O O . LEU A 1 303 ? 10.435 12.772 -14.115 1.00 84.75 303 LEU A O 1
ATOM 2316 N N . ALA A 1 304 ? 11.767 13.907 -12.720 1.00 79.88 304 ALA A N 1
ATOM 2317 C CA . ALA A 1 304 ? 10.931 15.112 -12.772 1.00 79.88 304 ALA A CA 1
ATOM 2318 C C . ALA A 1 304 ? 11.194 15.962 -14.023 1.00 79.88 304 ALA A C 1
ATOM 2320 O O . ALA A 1 304 ? 10.307 16.712 -14.425 1.00 79.88 304 ALA A O 1
ATOM 2321 N N . ASP A 1 305 ? 12.378 15.837 -14.628 1.00 79.62 305 ASP A N 1
ATOM 2322 C CA . ASP A 1 305 ? 12.740 16.504 -15.876 1.00 79.62 305 ASP A CA 1
ATOM 2323 C C . ASP A 1 305 ? 12.523 15.554 -17.079 1.00 79.62 305 ASP A C 1
ATOM 2325 O O . ASP A 1 305 ? 13.199 14.522 -17.196 1.00 79.62 305 ASP A O 1
ATOM 2329 N N . PRO A 1 306 ? 11.598 15.876 -18.004 1.00 78.94 306 PRO A N 1
ATOM 2330 C CA . PRO A 1 306 ? 11.375 15.108 -19.229 1.00 78.94 306 PRO A CA 1
ATOM 2331 C C . PRO A 1 306 ? 12.632 14.891 -20.084 1.00 78.94 306 PRO A C 1
ATOM 2333 O O . PRO A 1 306 ? 12.786 13.839 -20.704 1.00 78.94 306 PRO A O 1
ATOM 2336 N N . HIS A 1 307 ? 13.552 15.858 -20.121 1.00 81.62 307 HIS A N 1
ATOM 2337 C CA . HIS A 1 307 ? 14.775 15.744 -20.912 1.00 81.62 307 HIS A CA 1
ATOM 2338 C C . HIS A 1 307 ? 15.744 14.746 -20.287 1.00 81.62 307 HIS A C 1
ATOM 2340 O O . HIS A 1 307 ? 16.241 13.858 -20.981 1.00 81.62 307 HIS A O 1
ATOM 2346 N N . ARG A 1 308 ? 15.961 14.839 -18.971 1.00 86.44 308 ARG A N 1
ATOM 2347 C CA . ARG A 1 308 ? 16.843 13.911 -18.248 1.00 86.44 308 ARG A CA 1
ATOM 2348 C C . ARG A 1 308 ? 16.291 12.492 -18.222 1.00 86.44 308 ARG A C 1
ATOM 2350 O O . ARG A 1 308 ? 17.045 11.551 -18.451 1.00 86.44 308 ARG A O 1
ATOM 2357 N N . SER A 1 309 ? 14.988 12.325 -18.009 1.00 85.81 309 SER A N 1
ATOM 2358 C CA . SER A 1 309 ? 14.354 10.999 -18.029 1.00 85.81 309 SER A CA 1
ATOM 2359 C C . SER A 1 309 ? 14.432 10.346 -19.409 1.00 85.81 309 SER A C 1
ATOM 2361 O O . SER A 1 309 ? 14.704 9.150 -19.510 1.00 85.81 309 SER A O 1
ATOM 2363 N N . ARG A 1 310 ? 14.251 11.122 -20.486 1.00 84.94 310 ARG A N 1
ATOM 2364 C CA . ARG A 1 310 ? 14.427 10.626 -21.855 1.00 84.94 310 ARG A CA 1
ATOM 2365 C C . ARG A 1 310 ? 15.872 10.219 -22.128 1.00 84.94 310 ARG A C 1
ATOM 2367 O O . ARG A 1 310 ? 16.081 9.145 -22.683 1.00 84.94 310 ARG A O 1
ATOM 2374 N N . GLU A 1 311 ? 16.834 11.055 -21.749 1.00 87.62 311 GLU A N 1
ATOM 2375 C CA . GLU A 1 311 ? 18.263 10.774 -21.917 1.00 87.62 311 GLU A CA 1
ATOM 2376 C C . GLU A 1 311 ? 18.669 9.486 -21.190 1.00 87.62 311 GLU A C 1
ATOM 2378 O O . GLU A 1 311 ? 19.292 8.613 -21.790 1.00 87.62 311 GLU A O 1
ATOM 2383 N N . LEU A 1 312 ? 18.224 9.314 -19.938 1.00 88.31 312 LEU A N 1
ATOM 2384 C CA . LEU A 1 312 ? 18.436 8.093 -19.157 1.00 88.31 312 LEU A CA 1
ATOM 2385 C C . LEU A 1 312 ? 17.956 6.847 -19.914 1.00 88.31 312 LEU A C 1
ATOM 2387 O O . LEU A 1 312 ? 18.691 5.869 -20.043 1.00 88.31 312 LEU A O 1
ATOM 2391 N N . VAL A 1 313 ? 16.726 6.883 -20.436 1.00 88.06 313 VAL A N 1
ATOM 2392 C CA . VAL A 1 313 ? 16.149 5.754 -21.177 1.00 88.06 313 VAL A CA 1
ATOM 2393 C C . VAL A 1 313 ? 16.903 5.503 -22.482 1.00 88.06 313 VAL A C 1
ATOM 2395 O O . VAL A 1 313 ? 17.172 4.347 -22.795 1.00 88.06 313 VAL A O 1
ATOM 2398 N N . ILE A 1 314 ? 17.261 6.547 -23.237 1.00 87.31 314 ILE A N 1
ATOM 2399 C CA . ILE A 1 314 ? 18.001 6.410 -24.502 1.00 87.31 314 ILE A CA 1
ATOM 2400 C C . ILE A 1 314 ? 19.347 5.730 -24.261 1.00 87.31 314 ILE A C 1
ATOM 2402 O O . ILE A 1 314 ? 19.624 4.724 -24.909 1.00 87.31 314 ILE A O 1
ATOM 2406 N N . ARG A 1 315 ? 20.126 6.202 -23.284 1.00 89.12 315 ARG A N 1
ATOM 2407 C CA . ARG A 1 315 ? 21.420 5.604 -22.934 1.00 89.12 315 ARG A CA 1
ATOM 2408 C C . ARG A 1 315 ? 21.298 4.140 -22.519 1.00 89.12 315 ARG A C 1
ATOM 2410 O O . ARG A 1 315 ? 22.062 3.295 -22.980 1.00 89.12 315 ARG A O 1
ATOM 2417 N N . CYS A 1 316 ? 20.296 3.815 -21.699 1.00 89.06 316 CYS A N 1
ATOM 2418 C CA . CYS A 1 316 ? 20.033 2.430 -21.304 1.00 89.06 316 CYS A CA 1
ATOM 2419 C C . CYS A 1 316 ? 19.654 1.555 -22.508 1.00 89.06 316 CYS A C 1
ATOM 2421 O O . CYS A 1 316 ? 20.122 0.425 -22.624 1.00 89.06 316 CYS A O 1
ATOM 2423 N N . LEU A 1 317 ? 18.825 2.069 -23.423 1.00 86.94 317 LEU A N 1
ATOM 2424 C CA . LEU A 1 317 ? 18.456 1.356 -24.646 1.00 86.94 317 LEU A CA 1
ATOM 2425 C C . LEU A 1 317 ? 19.670 1.143 -25.554 1.00 86.94 317 LEU A C 1
ATOM 2427 O O . LEU A 1 317 ? 19.838 0.044 -26.073 1.00 86.94 317 LEU A O 1
ATOM 2431 N N . GLU A 1 318 ? 20.527 2.149 -25.726 1.00 87.00 318 GLU A N 1
ATOM 2432 C CA . GLU A 1 318 ? 21.770 2.047 -26.497 1.00 87.00 318 GLU A CA 1
ATOM 2433 C C . GLU A 1 318 ? 22.711 0.988 -25.927 1.00 87.00 318 GLU A C 1
ATOM 2435 O O . GLU A 1 318 ? 23.203 0.147 -26.679 1.00 87.00 318 GLU A O 1
ATOM 2440 N N . ALA A 1 319 ? 22.878 0.953 -24.605 1.00 87.62 319 ALA A N 1
ATOM 2441 C CA . ALA A 1 319 ? 23.678 -0.065 -23.936 1.00 87.62 319 ALA A CA 1
ATOM 2442 C C . ALA A 1 319 ? 23.095 -1.481 -24.096 1.00 87.62 319 ALA A C 1
ATOM 2444 O O . ALA A 1 319 ? 23.838 -2.454 -24.179 1.00 87.62 319 ALA A O 1
ATOM 2445 N N . VAL A 1 320 ? 21.771 -1.609 -24.205 1.00 87.00 320 VAL A N 1
ATOM 2446 C CA . VAL A 1 320 ? 21.099 -2.892 -24.455 1.00 87.00 320 VAL A CA 1
ATOM 2447 C C . VAL A 1 320 ? 21.213 -3.341 -25.920 1.00 87.00 320 VAL A C 1
ATOM 2449 O O . VAL A 1 320 ? 21.180 -4.542 -26.184 1.00 87.00 320 VAL A O 1
ATOM 2452 N N . ARG A 1 321 ? 21.406 -2.432 -26.890 1.00 82.19 321 ARG A N 1
ATOM 2453 C CA . ARG A 1 321 ? 21.525 -2.789 -28.325 1.00 82.19 321 ARG A CA 1
ATOM 2454 C C . ARG A 1 321 ? 22.707 -3.707 -28.634 1.00 82.19 321 ARG A C 1
ATOM 2456 O O . ARG A 1 321 ? 22.658 -4.411 -29.637 1.00 82.19 321 ARG A O 1
ATOM 2463 N N . SER A 1 322 ? 23.761 -3.694 -27.819 1.00 77.88 322 SER A N 1
ATOM 2464 C CA . SER A 1 322 ? 24.899 -4.612 -27.967 1.00 77.88 322 SER A CA 1
ATOM 2465 C C . SER A 1 322 ? 24.625 -6.004 -27.382 1.00 77.88 322 SER A C 1
ATOM 2467 O O . SER A 1 322 ? 25.322 -6.955 -27.728 1.00 77.88 322 SER A O 1
ATOM 2469 N N . LEU A 1 323 ? 23.607 -6.132 -26.525 1.00 80.06 323 LEU A N 1
ATOM 2470 C CA . LEU A 1 323 ? 23.275 -7.349 -25.779 1.00 80.06 323 LEU A CA 1
ATOM 2471 C C . LEU A 1 323 ? 22.106 -8.133 -26.388 1.00 80.06 323 LEU A C 1
ATOM 2473 O O . LEU A 1 323 ? 21.962 -9.323 -26.120 1.00 80.06 323 LEU A O 1
ATOM 2477 N N . ARG A 1 324 ? 21.274 -7.489 -27.214 1.00 80.38 324 ARG A N 1
ATOM 2478 C CA . ARG A 1 324 ? 20.140 -8.127 -27.897 1.00 80.38 324 ARG A CA 1
ATOM 2479 C C . ARG A 1 324 ? 19.967 -7.620 -29.330 1.00 80.38 324 ARG A C 1
ATOM 2481 O O . ARG A 1 324 ? 20.355 -6.487 -29.621 1.00 80.38 324 ARG A O 1
ATOM 2488 N N . PRO A 1 325 ? 19.337 -8.406 -30.222 1.00 72.94 325 PRO A N 1
ATOM 2489 C CA . PRO A 1 325 ? 18.989 -7.942 -31.558 1.00 72.94 325 PRO A CA 1
ATOM 2490 C C . PRO A 1 325 ? 18.134 -6.662 -31.522 1.00 72.94 325 PRO A C 1
ATOM 2492 O O . PRO A 1 325 ? 17.326 -6.480 -30.602 1.00 72.94 325 PRO A O 1
ATOM 2495 N N . PRO A 1 326 ? 18.263 -5.771 -32.521 1.00 68.31 326 PRO A N 1
ATOM 2496 C CA . PRO A 1 326 ? 17.376 -4.623 -32.654 1.00 68.31 326 PRO A CA 1
ATOM 2497 C C . PRO A 1 326 ? 15.915 -5.081 -32.724 1.00 68.31 326 PRO A C 1
ATOM 2499 O O . PRO A 1 326 ? 15.565 -5.922 -33.547 1.00 68.31 326 PRO A O 1
ATOM 2502 N N . CYS A 1 327 ? 15.060 -4.520 -31.871 1.00 68.69 327 CYS A N 1
ATOM 2503 C CA . CYS A 1 327 ? 13.616 -4.705 -31.975 1.00 68.69 327 CYS A CA 1
ATOM 2504 C C . CYS A 1 327 ? 12.988 -3.546 -32.747 1.00 68.69 327 CYS A C 1
ATOM 2506 O O . CYS A 1 327 ? 13.492 -2.421 -32.713 1.00 68.69 327 CYS A O 1
ATOM 2508 N N . ASP A 1 328 ? 11.848 -3.815 -33.380 1.00 71.12 328 ASP A N 1
ATOM 2509 C CA . ASP A 1 328 ? 10.973 -2.770 -33.903 1.00 71.12 328 ASP A CA 1
ATOM 2510 C C . ASP A 1 328 ? 10.680 -1.744 -32.787 1.00 71.12 328 ASP A C 1
ATOM 2512 O O . ASP A 1 328 ? 10.197 -2.139 -31.718 1.00 71.12 328 ASP A O 1
ATOM 2516 N N . PRO A 1 329 ? 10.958 -0.443 -32.998 1.00 69.69 329 PRO A N 1
ATOM 2517 C CA . PRO A 1 329 ? 10.605 0.609 -32.052 1.00 69.69 329 PRO A CA 1
ATOM 2518 C C . PRO A 1 329 ? 9.142 0.551 -31.591 1.00 69.69 329 PRO A C 1
ATOM 2520 O O . PRO A 1 329 ? 8.864 0.835 -30.425 1.00 69.69 329 PRO A O 1
ATOM 2523 N N . GLN A 1 330 ? 8.206 0.106 -32.444 1.00 72.38 330 GLN A N 1
ATOM 2524 C CA . GLN A 1 330 ? 6.785 -0.030 -32.083 1.00 72.38 330 GLN A CA 1
ATOM 2525 C C . GLN A 1 330 ? 6.526 -1.103 -31.024 1.00 72.38 330 GLN A C 1
ATOM 2527 O O . GLN A 1 330 ? 5.439 -1.155 -30.443 1.00 72.38 330 GLN A O 1
ATOM 2532 N N . ARG A 1 331 ? 7.534 -1.929 -30.747 1.00 78.31 331 ARG A N 1
ATOM 2533 C CA . ARG A 1 331 ? 7.535 -2.997 -29.752 1.00 78.31 331 ARG A CA 1
ATOM 2534 C C . ARG A 1 331 ? 8.441 -2.685 -28.564 1.00 78.31 331 ARG A C 1
ATOM 2536 O O . ARG A 1 331 ? 8.770 -3.592 -27.808 1.00 78.31 331 ARG A O 1
ATOM 2543 N N . VAL A 1 332 ? 8.816 -1.419 -28.384 1.00 83.50 332 VAL A N 1
ATOM 2544 C CA . VAL A 1 332 ? 9.430 -0.915 -27.153 1.00 83.50 332 VAL A CA 1
ATOM 2545 C C . VAL A 1 332 ? 8.375 -0.157 -26.361 1.00 83.50 332 VAL A C 1
ATOM 2547 O O . VAL A 1 332 ? 7.862 0.867 -26.816 1.00 83.50 332 VAL A O 1
ATOM 2550 N N . VAL A 1 333 ? 8.068 -0.654 -25.167 1.00 84.25 333 VAL A N 1
ATOM 2551 C CA . VAL A 1 333 ? 7.145 -0.021 -24.223 1.00 84.25 333 VAL A CA 1
ATOM 2552 C C . VAL A 1 333 ? 7.950 0.462 -23.032 1.00 84.25 333 VAL A C 1
ATOM 2554 O O . VAL A 1 333 ? 8.665 -0.316 -22.415 1.00 84.25 333 VAL A O 1
ATOM 2557 N N . VAL A 1 334 ? 7.823 1.743 -22.693 1.00 82.25 334 VAL A N 1
ATOM 2558 C CA . VAL A 1 334 ? 8.422 2.320 -21.483 1.00 82.25 334 VAL A CA 1
ATOM 2559 C C . VAL A 1 334 ? 7.303 2.643 -20.508 1.00 82.25 334 VAL A C 1
ATOM 2561 O O . VAL A 1 334 ? 6.381 3.377 -20.867 1.00 82.25 334 VAL A O 1
ATOM 2564 N N . ALA A 1 335 ? 7.394 2.104 -19.296 1.00 81.69 335 ALA A N 1
ATOM 2565 C CA . ALA A 1 335 ? 6.438 2.312 -18.222 1.00 81.69 335 ALA A CA 1
ATOM 2566 C C . ALA A 1 335 ? 7.145 2.731 -16.921 1.00 81.69 335 ALA A C 1
ATOM 2568 O O . ALA A 1 335 ? 8.273 2.340 -16.627 1.00 81.69 335 ALA A O 1
ATOM 2569 N N . GLY A 1 336 ? 6.458 3.551 -16.133 1.00 66.81 336 GLY A N 1
ATOM 2570 C CA . GLY A 1 336 ? 6.927 4.064 -14.851 1.00 66.81 336 GLY A CA 1
ATOM 2571 C C . GLY A 1 336 ? 5.764 4.675 -14.077 1.00 66.81 336 GLY A C 1
ATOM 2572 O O . GLY A 1 336 ? 4.736 5.006 -14.666 1.00 66.81 336 GLY A O 1
ATOM 2573 N N . GLN A 1 337 ? 5.912 4.814 -12.760 1.00 64.50 337 GLN A N 1
ATOM 2574 C CA . GLN A 1 337 ? 4.846 5.305 -11.884 1.00 64.50 337 GLN A CA 1
ATOM 2575 C C . GLN A 1 337 ? 5.170 6.703 -11.336 1.00 64.50 337 GLN A C 1
ATOM 2577 O O . GLN A 1 337 ? 6.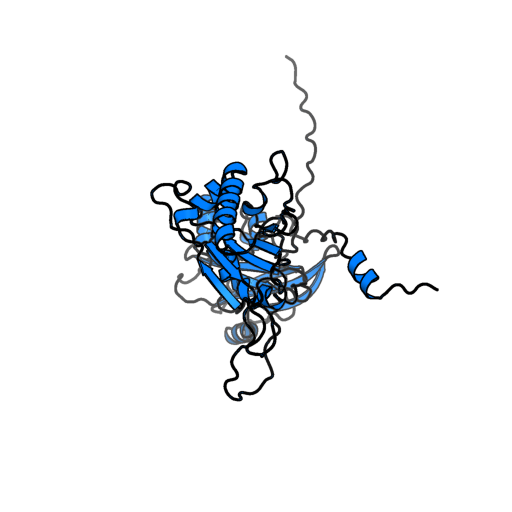318 7.042 -11.040 1.00 64.50 337 GLN A O 1
ATOM 2582 N N . SER A 1 338 ? 4.138 7.533 -11.144 1.00 61.34 338 SER A N 1
ATOM 2583 C CA . SER A 1 338 ? 4.270 8.903 -10.616 1.00 61.34 338 SER A CA 1
ATOM 2584 C C . SER A 1 338 ? 5.229 9.744 -11.477 1.00 61.34 338 SER A C 1
ATOM 2586 O O . SER A 1 338 ? 4.964 9.935 -12.661 1.00 61.34 338 SER A O 1
ATOM 2588 N N . ARG A 1 339 ? 6.358 10.219 -10.934 1.00 46.81 339 ARG A N 1
ATOM 2589 C CA . ARG A 1 339 ? 7.381 10.961 -11.691 1.00 46.81 339 ARG A CA 1
ATOM 2590 C C . ARG A 1 339 ? 7.917 10.176 -12.894 1.00 46.81 339 ARG A C 1
ATOM 2592 O O . ARG A 1 339 ? 8.136 10.786 -13.931 1.00 46.81 339 ARG A O 1
ATOM 2599 N N . GLY A 1 340 ? 8.000 8.844 -12.812 1.00 37.00 340 GLY A N 1
ATOM 2600 C CA . GLY A 1 340 ? 8.356 7.988 -13.952 1.00 37.00 340 GLY A CA 1
ATOM 2601 C C . GLY A 1 340 ? 7.343 8.017 -15.106 1.00 37.00 340 GLY A C 1
ATOM 2602 O O . GLY A 1 340 ? 7.699 7.684 -16.230 1.00 37.00 340 GLY A O 1
ATOM 2603 N N . GLY A 1 341 ? 6.103 8.458 -14.855 1.00 34.88 341 GLY A N 1
ATOM 2604 C CA . GLY A 1 341 ? 5.086 8.727 -15.880 1.00 34.88 341 GLY A CA 1
ATOM 2605 C C . GLY A 1 341 ? 4.977 10.207 -16.284 1.00 34.88 341 GLY A C 1
ATOM 2606 O O . GLY A 1 341 ? 4.544 10.506 -17.397 1.00 34.88 341 GLY A O 1
ATOM 2607 N N . CYS A 1 342 ? 5.390 11.146 -15.419 1.00 37.16 342 CYS A N 1
ATOM 2608 C CA . CYS A 1 342 ? 5.338 12.591 -15.691 1.00 37.16 342 CYS A CA 1
ATOM 2609 C C . CYS A 1 342 ? 6.410 13.085 -16.672 1.00 37.16 342 CYS A C 1
ATOM 2611 O O . CYS A 1 342 ? 6.206 14.135 -17.283 1.00 37.16 342 CYS A O 1
ATOM 2613 N N . GLY A 1 343 ? 7.494 12.331 -16.890 1.00 36.81 343 GLY A N 1
ATOM 2614 C CA . GLY A 1 343 ? 8.577 12.657 -17.833 1.00 36.81 343 GLY A CA 1
ATOM 2615 C C . GLY A 1 343 ? 8.173 12.789 -19.314 1.00 36.81 343 GLY A C 1
ATOM 2616 O O . GLY A 1 343 ? 9.038 12.828 -20.180 1.00 36.81 343 GLY A O 1
ATOM 2617 N N . ARG A 1 344 ? 6.874 12.850 -19.645 1.00 36.97 344 ARG A N 1
ATOM 2618 C CA . ARG A 1 344 ? 6.368 12.957 -21.025 1.00 36.97 344 ARG A CA 1
ATOM 2619 C C . ARG A 1 344 ? 5.166 13.873 -21.254 1.00 36.97 344 ARG A C 1
ATOM 2621 O O . ARG A 1 344 ? 4.778 14.042 -22.406 1.00 36.97 344 ARG A O 1
ATOM 2628 N N . CYS A 1 345 ? 4.589 14.494 -20.224 1.00 28.64 345 CYS A N 1
ATOM 2629 C CA . CYS A 1 345 ? 3.427 15.378 -20.422 1.00 28.64 345 CYS A CA 1
ATOM 2630 C C . CYS A 1 345 ? 3.793 16.819 -20.840 1.00 28.64 345 CYS A C 1
ATOM 2632 O O . CYS A 1 345 ? 2.899 17.613 -21.123 1.00 28.64 345 CYS A O 1
ATOM 2634 N N . GLY A 1 346 ? 5.083 17.162 -20.931 1.00 27.17 346 GLY A N 1
ATOM 2635 C CA . GLY A 1 346 ? 5.559 18.450 -21.446 1.00 27.17 346 GLY A CA 1
ATOM 2636 C C . GLY A 1 346 ? 6.008 18.367 -22.910 1.00 27.17 346 GLY A C 1
ATOM 2637 O O . GLY A 1 346 ? 7.150 18.023 -23.174 1.00 27.17 346 GLY A O 1
ATOM 2638 N N . SER A 1 347 ? 5.100 18.687 -23.839 1.00 27.55 347 SER A N 1
ATOM 2639 C CA . SER A 1 347 ? 5.319 19.079 -25.252 1.00 27.55 347 SER A CA 1
ATOM 2640 C C . SER A 1 347 ? 6.272 18.249 -26.162 1.00 27.55 347 SER A C 1
ATOM 2642 O O . SER A 1 347 ? 7.484 18.438 -26.135 1.00 27.55 347 SER A O 1
ATOM 2644 N N . ARG A 1 348 ? 5.666 17.526 -27.134 1.00 28.92 348 ARG A N 1
ATOM 2645 C CA . ARG A 1 348 ? 6.205 16.926 -28.401 1.00 28.92 348 ARG A CA 1
ATOM 2646 C C . ARG A 1 348 ? 6.872 15.519 -28.347 1.00 28.92 348 ARG A C 1
ATOM 2648 O O . ARG A 1 348 ? 7.247 15.061 -27.276 1.00 28.92 348 ARG A O 1
ATOM 2655 N N . PRO A 1 349 ? 6.864 14.755 -29.475 1.00 34.50 349 PRO A N 1
ATOM 2656 C CA . PRO A 1 349 ? 6.589 13.313 -29.484 1.00 34.50 349 PRO A CA 1
ATOM 2657 C C . PRO A 1 349 ? 7.792 12.432 -29.131 1.00 34.50 349 PRO A C 1
ATOM 2659 O O . PRO A 1 349 ? 8.938 12.870 -29.091 1.00 34.50 349 PRO A O 1
ATOM 2662 N N . ALA A 1 350 ? 7.490 11.148 -28.911 1.00 35.03 350 ALA A N 1
ATOM 2663 C CA . ALA A 1 350 ? 8.467 10.070 -28.804 1.00 35.03 350 ALA A CA 1
ATOM 2664 C C . ALA A 1 350 ? 9.535 10.129 -29.917 1.00 35.03 350 ALA A C 1
ATOM 2666 O O . ALA A 1 350 ? 9.240 10.643 -31.000 1.00 35.03 350 ALA A O 1
ATOM 2667 N N . PRO A 1 351 ? 10.732 9.531 -29.719 1.00 37.00 351 PRO A N 1
ATOM 2668 C CA . PRO A 1 351 ? 11.548 9.143 -30.867 1.00 37.00 351 PRO A CA 1
ATOM 2669 C C . PRO A 1 351 ? 10.664 8.376 -31.871 1.00 37.00 351 PRO A C 1
ATOM 2671 O O . PRO A 1 351 ? 9.780 7.627 -31.431 1.00 37.00 351 PRO A O 1
ATOM 2674 N N . PRO A 1 352 ? 10.831 8.596 -33.187 1.00 27.84 352 PRO A N 1
ATOM 2675 C CA . PRO A 1 352 ? 9.960 7.998 -34.190 1.00 27.84 352 PRO A CA 1
ATOM 2676 C C . PRO A 1 352 ? 9.913 6.479 -33.993 1.00 27.84 352 PRO A C 1
ATOM 2678 O O . P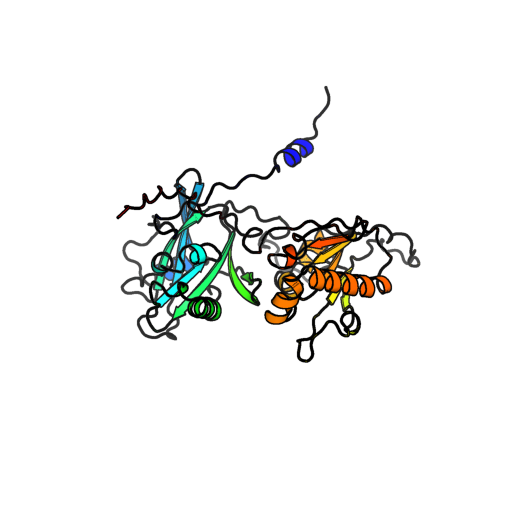RO A 1 352 ? 10.935 5.803 -34.059 1.00 27.84 352 PRO A O 1
ATOM 2681 N N . GLY A 1 353 ? 8.715 5.972 -33.695 1.00 30.67 353 GLY A N 1
ATOM 2682 C CA . GLY A 1 353 ? 8.428 4.546 -33.599 1.00 30.67 353 GLY A CA 1
ATOM 2683 C C . GLY A 1 353 ? 8.110 3.992 -32.206 1.00 30.67 353 GLY A C 1
ATOM 2684 O O . GLY A 1 353 ? 7.456 2.965 -32.163 1.00 30.67 353 GLY A O 1
ATOM 2685 N N . CYS A 1 354 ? 8.440 4.634 -31.077 1.00 27.98 354 CYS A N 1
ATOM 2686 C CA . CYS A 1 354 ? 8.126 4.052 -29.753 1.00 27.98 354 CYS A CA 1
ATOM 2687 C C . CYS A 1 354 ? 6.703 4.381 -29.262 1.00 27.98 354 CYS A C 1
ATOM 2689 O O . CYS A 1 354 ? 6.335 5.557 -29.160 1.00 27.98 354 CYS A O 1
ATOM 2691 N N . ARG A 1 355 ? 5.920 3.359 -28.878 1.00 29.28 355 ARG A N 1
ATOM 2692 C CA . ARG A 1 355 ? 4.641 3.542 -28.166 1.00 29.28 355 ARG A CA 1
ATOM 2693 C C . ARG A 1 355 ? 4.918 3.747 -26.677 1.00 29.28 355 ARG A C 1
ATOM 2695 O O . ARG A 1 355 ? 5.445 2.871 -26.003 1.00 29.28 355 ARG A O 1
ATOM 2702 N N . CYS A 1 356 ? 4.539 4.907 -26.152 1.00 26.52 356 CYS A N 1
ATOM 2703 C CA . CYS A 1 356 ? 4.624 5.191 -24.722 1.00 26.52 356 CYS A CA 1
ATOM 2704 C C . CYS A 1 356 ? 3.227 5.235 -24.122 1.00 26.52 356 CYS A C 1
ATOM 2706 O O . CYS A 1 356 ? 2.413 6.067 -24.520 1.00 26.52 356 CYS A O 1
ATOM 2708 N N . SER A 1 357 ? 2.984 4.358 -23.154 1.00 29.48 357 SER A N 1
ATOM 2709 C CA . SER A 1 357 ? 1.776 4.360 -22.337 1.00 29.48 357 SER A CA 1
ATOM 2710 C C . SER A 1 357 ? 2.144 4.890 -20.956 1.00 29.48 357 SER A C 1
ATOM 2712 O O . SER A 1 357 ? 2.810 4.214 -20.176 1.00 29.48 357 SER A O 1
ATOM 2714 N N . CYS A 1 358 ? 1.745 6.128 -20.668 1.00 26.20 358 CYS A N 1
ATOM 2715 C CA . CYS A 1 358 ? 1.862 6.711 -19.337 1.00 26.20 358 CYS A CA 1
ATOM 2716 C C . CYS A 1 358 ? 0.737 6.145 -18.463 1.00 26.20 358 CYS A C 1
ATOM 2718 O O . CYS A 1 358 ? -0.430 6.447 -18.712 1.00 26.20 358 CYS A O 1
ATOM 2720 N N . HIS A 1 359 ? 1.068 5.359 -17.439 1.00 29.05 359 HIS A N 1
ATOM 2721 C CA . HIS A 1 359 ? 0.106 4.990 -16.405 1.00 29.05 359 HIS A CA 1
ATOM 2722 C C . HIS A 1 359 ? 0.360 5.803 -15.124 1.00 29.05 359 HIS A C 1
ATOM 2724 O O . HIS A 1 359 ? 1.491 6.015 -14.692 1.00 29.05 359 HIS A O 1
ATOM 2730 N N . LEU A 1 360 ? -0.750 6.333 -14.610 1.00 24.36 360 LEU A N 1
ATOM 2731 C CA . LEU A 1 360 ? -0.964 7.237 -13.474 1.00 24.36 360 LEU A CA 1
ATOM 2732 C C . LEU A 1 360 ? -0.305 6.768 -12.144 1.00 24.36 360 LEU A C 1
ATOM 2734 O O . LEU A 1 360 ? 0.162 5.635 -12.061 1.00 24.36 360 LEU A O 1
ATOM 2738 N N . PRO A 1 361 ? -0.188 7.643 -11.115 1.00 26.08 361 PRO A N 1
ATOM 2739 C CA . PRO A 1 361 ? 0.712 7.466 -9.966 1.00 26.08 361 PRO A CA 1
ATOM 2740 C C . PRO A 1 361 ? 0.512 6.174 -9.160 1.00 26.08 361 PRO A C 1
ATOM 2742 O O . PRO A 1 361 ? -0.558 5.584 -9.174 1.00 26.08 361 PRO A O 1
ATOM 2745 N N . VAL A 1 362 ? 1.550 5.805 -8.392 1.00 31.72 362 VAL A N 1
ATOM 2746 C CA . VAL A 1 362 ? 1.647 4.671 -7.436 1.00 31.72 362 VAL A CA 1
ATOM 2747 C C . VAL A 1 362 ? 0.385 4.471 -6.576 1.00 31.72 362 VAL A C 1
ATOM 2749 O O . VAL A 1 362 ? 0.076 3.351 -6.193 1.00 31.72 362 VAL A O 1
ATOM 2752 N N . GLY A 1 363 ? -0.381 5.533 -6.313 1.00 26.20 363 GLY A N 1
ATOM 2753 C CA . GLY A 1 363 ? -1.653 5.465 -5.590 1.00 26.20 363 GLY A CA 1
ATOM 2754 C C . GLY A 1 363 ? -2.890 5.134 -6.434 1.00 26.20 363 GLY A C 1
ATOM 2755 O O . GLY A 1 363 ? -3.980 5.252 -5.908 1.00 26.20 363 GLY A O 1
ATOM 2756 N N . LEU A 1 364 ? -2.771 4.793 -7.722 1.00 27.70 364 LEU A N 1
ATOM 2757 C CA . LEU A 1 364 ? -3.924 4.545 -8.605 1.00 27.70 364 LEU A CA 1
ATOM 2758 C C . LEU A 1 364 ? -3.891 3.176 -9.301 1.00 27.70 364 LEU A C 1
ATOM 2760 O O . LEU A 1 364 ? -4.926 2.700 -9.747 1.00 27.70 364 LEU A O 1
ATOM 2764 N N . LEU A 1 365 ? -2.727 2.521 -9.382 1.00 25.92 365 LEU A N 1
ATOM 2765 C CA . LEU A 1 365 ? -2.623 1.139 -9.883 1.00 25.92 365 LEU A CA 1
ATOM 2766 C C . LEU A 1 365 ? -2.893 0.089 -8.795 1.00 25.92 365 LEU A C 1
ATOM 2768 O O . LEU A 1 365 ? -3.172 -1.058 -9.115 1.00 25.92 365 LEU A O 1
ATOM 2772 N N . LEU A 1 366 ? -2.845 0.502 -7.527 1.00 28.95 366 LEU A N 1
ATOM 2773 C CA . LEU A 1 366 ? -3.157 -0.318 -6.356 1.00 28.95 366 LEU A CA 1
ATOM 2774 C C . LEU A 1 366 ? -4.055 0.432 -5.365 1.00 28.95 366 LEU A C 1
ATOM 2776 O O . LEU A 1 366 ? -4.053 0.092 -4.197 1.00 28.95 366 LEU A O 1
ATOM 2780 N N . ALA A 1 367 ? -4.783 1.469 -5.788 1.00 27.88 367 ALA A N 1
ATOM 2781 C CA . ALA A 1 367 ? -5.859 2.026 -4.973 1.00 27.88 367 ALA A CA 1
ATOM 2782 C C . ALA A 1 367 ? -7.030 2.419 -5.872 1.00 27.88 367 ALA A C 1
ATOM 2784 O O . ALA A 1 367 ? -6.959 3.377 -6.643 1.00 27.88 367 ALA A O 1
ATOM 2785 N N . GLY A 1 368 ? -8.134 1.688 -5.737 1.00 28.56 368 GLY A N 1
ATOM 2786 C CA . GLY A 1 368 ? -9.436 2.039 -6.301 1.00 28.56 368 GLY A CA 1
ATOM 2787 C C . GLY A 1 368 ? -10.131 3.181 -5.551 1.00 28.56 368 GLY A C 1
ATOM 2788 O O . GLY A 1 368 ? -11.352 3.247 -5.518 1.00 28.56 368 GLY A O 1
ATOM 2789 N N . VAL A 1 369 ? -9.380 4.076 -4.905 1.00 32.09 369 VAL A N 1
ATOM 2790 C CA . VAL A 1 369 ? -9.933 5.058 -3.968 1.00 32.09 369 VAL A CA 1
ATOM 2791 C C . VAL A 1 369 ? -9.749 6.463 -4.522 1.00 32.09 369 VAL A C 1
ATOM 2793 O O . VAL A 1 369 ? -8.654 7.027 -4.504 1.00 32.09 369 VAL A O 1
ATOM 2796 N N . ARG A 1 370 ? -10.848 7.059 -4.991 1.00 36.75 370 ARG A N 1
ATOM 2797 C CA . ARG A 1 370 ? -10.899 8.464 -5.409 1.00 36.75 370 ARG A CA 1
ATOM 2798 C C . ARG A 1 370 ? -11.742 9.255 -4.397 1.00 36.75 370 ARG A C 1
ATOM 2800 O O . ARG A 1 370 ? -12.957 9.089 -4.388 1.00 36.75 370 ARG A O 1
ATOM 2807 N N . PRO A 1 371 ? -11.153 10.096 -3.532 1.00 35.00 371 PRO A N 1
ATOM 2808 C CA . PRO A 1 371 ? -11.917 10.930 -2.600 1.00 35.00 371 PRO A CA 1
ATOM 2809 C C . PRO A 1 371 ? -12.580 12.118 -3.321 1.00 35.00 371 PRO A C 1
ATOM 2811 O O . PRO A 1 371 ? -12.033 12.658 -4.289 1.00 35.00 371 PRO A O 1
ATOM 2814 N N . GLN A 1 372 ? -13.745 12.566 -2.838 1.00 33.44 372 GLN A N 1
ATOM 2815 C CA . GLN A 1 372 ? -14.394 13.788 -3.331 1.00 33.44 372 GLN A CA 1
ATOM 2816 C C . GLN A 1 372 ? -13.564 15.035 -2.980 1.00 33.44 372 GLN A C 1
ATOM 2818 O O . GLN A 1 372 ? -13.538 15.498 -1.841 1.00 33.44 372 GLN A O 1
ATOM 2823 N N . GLY A 1 373 ? -12.924 15.632 -3.985 1.00 29.12 373 GLY A N 1
ATOM 2824 C CA . GLY A 1 373 ? -12.419 17.002 -3.910 1.00 29.12 373 GLY A CA 1
ATOM 2825 C C . GLY A 1 373 ? -13.544 18.006 -4.171 1.00 29.12 373 GLY A C 1
ATOM 2826 O O . GLY A 1 373 ? -14.262 17.892 -5.166 1.00 29.12 373 GLY A O 1
ATOM 2827 N N . ARG A 1 374 ? -13.689 19.003 -3.288 1.00 28.55 374 ARG A N 1
ATOM 2828 C CA . ARG A 1 374 ? -14.625 20.132 -3.426 1.00 28.55 374 ARG A CA 1
ATOM 2829 C C . ARG A 1 374 ? -14.568 20.726 -4.840 1.00 28.55 374 ARG A C 1
ATOM 2831 O O . ARG A 1 374 ? -13.538 21.257 -5.252 1.00 28.55 374 ARG A O 1
ATOM 2838 N N . ARG A 1 375 ? -15.699 20.708 -5.556 1.00 27.97 375 ARG A N 1
ATOM 2839 C CA . ARG A 1 375 ? -15.911 21.580 -6.721 1.00 27.97 375 ARG A CA 1
ATOM 2840 C C . ARG A 1 375 ? -15.780 23.029 -6.252 1.00 27.97 375 ARG A C 1
ATOM 2842 O O . ARG A 1 375 ? -16.438 23.427 -5.293 1.00 27.97 375 ARG A O 1
ATOM 2849 N N . GLY A 1 376 ? -14.911 23.791 -6.911 1.00 26.77 376 GLY A N 1
ATOM 2850 C CA . GLY A 1 376 ? -14.684 25.202 -6.623 1.00 26.77 376 GLY A CA 1
ATOM 2851 C C . GLY A 1 376 ? -15.988 25.996 -6.665 1.00 26.77 376 GLY A C 1
ATOM 2852 O O . GLY A 1 376 ? -16.590 26.162 -7.725 1.00 26.77 376 GLY A O 1
ATOM 2853 N N . GLY A 1 377 ? -16.411 26.489 -5.503 1.00 25.42 377 GLY A N 1
ATOM 2854 C CA . GLY A 1 377 ? -17.400 27.551 -5.408 1.00 25.42 377 GLY A CA 1
ATOM 2855 C C . GLY A 1 377 ? -16.760 28.855 -5.871 1.00 25.42 377 GLY A C 1
ATOM 2856 O O . GLY A 1 377 ? -15.738 29.275 -5.331 1.00 25.42 377 GLY A O 1
ATOM 2857 N N . ARG A 1 378 ? -17.349 29.478 -6.896 1.00 25.52 378 ARG A N 1
ATOM 2858 C CA . ARG A 1 378 ? -17.052 30.859 -7.286 1.00 25.52 378 ARG A CA 1
ATOM 2859 C C . ARG A 1 378 ? -17.260 31.772 -6.074 1.00 25.52 378 ARG A C 1
ATOM 2861 O O . ARG A 1 378 ? -18.334 31.760 -5.479 1.00 25.52 378 ARG A O 1
ATOM 2868 N N . ALA A 1 379 ? -16.248 32.567 -5.742 1.00 25.44 379 ALA A N 1
ATOM 2869 C CA . ALA A 1 379 ? -16.381 33.663 -4.792 1.00 25.44 379 ALA A CA 1
ATOM 2870 C C . ALA A 1 379 ? -17.351 34.730 -5.354 1.00 25.44 379 ALA A C 1
ATOM 2872 O O . ALA A 1 379 ? -17.230 35.078 -6.533 1.00 25.44 379 ALA A O 1
ATOM 2873 N N . PRO A 1 380 ? -18.303 35.254 -4.562 1.00 27.47 380 PRO A N 1
ATOM 2874 C CA . PRO A 1 380 ? -19.064 36.439 -4.934 1.00 27.47 380 PRO A CA 1
ATOM 2875 C C . PRO A 1 380 ? -18.173 37.686 -4.836 1.00 27.47 380 PRO A C 1
ATOM 2877 O O . PRO A 1 380 ? -17.348 37.813 -3.931 1.00 27.47 380 PRO A O 1
ATOM 2880 N N . GLY A 1 381 ? -18.316 38.575 -5.821 1.00 25.19 381 GLY A N 1
ATOM 2881 C CA . GLY A 1 381 ? -17.478 39.755 -6.014 1.00 25.19 381 GLY A CA 1
ATOM 2882 C C . GLY A 1 381 ? -17.557 40.760 -4.866 1.00 25.19 381 GLY A C 1
ATOM 2883 O O . GLY A 1 381 ? -18.636 41.108 -4.391 1.00 25.19 381 GLY A O 1
ATOM 2884 N N . LEU A 1 382 ? -16.387 41.252 -4.463 1.00 26.47 382 LEU A N 1
ATOM 2885 C CA . LEU A 1 382 ? -16.231 42.418 -3.603 1.00 26.47 382 LEU A CA 1
ATOM 2886 C C . LEU A 1 382 ? -16.476 43.688 -4.425 1.00 26.47 382 LEU A C 1
ATOM 2888 O O . LEU A 1 382 ? -15.719 44.016 -5.336 1.00 26.47 382 LEU A O 1
ATOM 2892 N N . VAL A 1 383 ? -17.554 44.387 -4.077 1.00 27.27 383 VAL A N 1
ATOM 2893 C CA . VAL A 1 383 ? -17.832 45.773 -4.460 1.00 27.27 383 VAL A CA 1
ATOM 2894 C C . VAL A 1 383 ? -16.896 46.679 -3.655 1.00 27.27 383 VAL A C 1
ATOM 2896 O O . VAL A 1 383 ? -16.851 46.593 -2.429 1.00 27.27 383 VAL A O 1
ATOM 2899 N N . ALA A 1 384 ? -16.144 47.537 -4.342 1.00 25.86 384 ALA A N 1
ATOM 2900 C CA . ALA A 1 384 ? -15.340 48.584 -3.721 1.00 25.86 384 ALA A CA 1
ATOM 2901 C C . ALA A 1 384 ? -16.241 49.740 -3.248 1.00 25.86 384 ALA A C 1
ATOM 2903 O O . ALA A 1 384 ? -17.097 50.174 -4.023 1.00 25.86 384 ALA A O 1
ATOM 2904 N N . PRO A 1 385 ? -16.049 50.300 -2.042 1.00 27.34 385 PRO A N 1
ATOM 2905 C CA . PRO A 1 385 ? -16.629 51.586 -1.709 1.00 27.34 385 PRO A CA 1
ATOM 2906 C C . PRO A 1 385 ? -15.692 52.711 -2.151 1.00 27.34 385 PRO A C 1
ATOM 2908 O O . PRO A 1 385 ? -14.523 52.781 -1.775 1.00 27.34 385 PRO A O 1
ATOM 2911 N N . SER A 1 386 ? -16.247 53.603 -2.962 1.00 28.66 386 SER A N 1
ATOM 2912 C CA . SER A 1 386 ? -15.718 54.932 -3.228 1.00 28.66 386 SER A CA 1
ATOM 2913 C C . SER A 1 386 ? -15.938 55.814 -1.999 1.00 28.66 386 SER A C 1
ATOM 2915 O O . SER A 1 386 ? -17.088 56.001 -1.597 1.00 28.66 386 SER A O 1
ATOM 2917 N N . ARG A 1 387 ? -14.865 56.378 -1.444 1.00 33.53 387 ARG A N 1
ATOM 2918 C CA . ARG A 1 387 ? -14.681 57.818 -1.189 1.00 33.53 387 ARG A CA 1
ATOM 2919 C C . ARG A 1 387 ? -13.329 58.078 -0.548 1.00 33.53 387 ARG A C 1
ATOM 2921 O O . ARG A 1 387 ? -12.994 57.352 0.410 1.00 33.53 387 ARG A O 1
#

Secondary structure (DSSP, 8-state):
-----HHHHHTTS-S---PPPBP--TTSSPEE---TTS-SS--HHHHHHHHTT-SSEEEEEEEETTEEEEEEEEEEE--SSS-SS-EEEEEETTTGGGGTT--GGGEEEEPTTSSEEEEEEEEETT-EEEEEEEEESSPPPTTGGGSHHHHHHHHHH-B--SS---EEE-TTS-EEEEEE-TT----TTTS----------------SSS-SEEEE--GGGGTTTS-TTPPPPPEEEEE------SS-----TTTTTT-EEEEEESHHHHHHTTHHHHHHTT-TTEEEEEE---SHHHHHHHHHSHHHHHHHHHHHHHHHHTTSPPPPGGGEEEE-STHHHHTTSSSS--STT-EE--PPPTTTSS----B-----PPPPP-PPPP-

Foldseek 3Di:
DDDDDPVNVVVVVVPPPQQDADDADPLLAFAFDDAPPDDPQDEAVNVCVQLQQHAQRWGDWDQDPNFTKIKTKGKDFDPCPQDDDKWKFKFKPPSCLRNLQFRVLRTFDDRPPYRMTMGIGIDGLQAKIFIFMAIHNDHDDRGLVVDVVSVVVSVVRTDEDPSAPAWAQDPQRHITRIDGHNNHDDDPLLDCPDPPDDDDDDDDPPPAFFQPDKDWLDQVLCVVLDDPPFDGKTKMKGHHPPPDDPDPDDPPPPPQQQAFEEEEELLVRCVVSVVRRSCRRPRNRYIYIRTHQGHPVSVCVQLQALVSVLSSVVSSVVSCCVVGPDHFLLRYEYEYADSSLNSPPPDDDDDPGHDYDRDYHPCVVRGSHHHDDDDDDDDDDDDDDDD

pLDDT: mean 73.48, std 24.86, range [24.36, 98.25]

Organism: Actinomyces naeslundii (strain ATCC 12104 / DSM 43013 / CCUG 2238 / JCM 8349 / NCTC 10301 / Howell 279) (NCBI:txid1115803)

Sequence (387 aa):
MSGIRPDDVLVRETRWRELTSTPVAPGGGLLPAAPAWWPRKPDDDALAAAAARGTPVLGETRLVDGVTMREATFLWCDDRRHGESPSVLIHLNTLTDNHRTHIVPALANRVPGTGWWALHVLLPDDALVGYRIVVTRDRLPDDVGARRECWKRVHAEGRPDALCPDRLHDGFGFVSSLWEGPGAVTHPEWSVASAEGVMAAPSIDPSGGGYGYSVEVGGGALDGFDAPGDSARRITLWQQDCCGGSDGGRRERGQDQGRGLLVLLDGEIWRRNDVVRRLGARAASWDLLLIDSGSLTMRARDLADPHRSRELVIRCLEAVRSLRPPCDPQRVVVAGQSRGGCGRCGSRPAPPGCRCSCHLPVGLLLAGVRPQGRRGGRAPGLVAPSR